Protein 5BS1 (pdb70)

Solvent-accessible surface area: 23287 Å² total

CATH classification: 1.10.1200.210

Secondary structure (DSSP, 8-state):
-GGGSS-TT--HHHHHHHHHHHHHHHHHHHHHHHHHH--HHHHHHHHH--GGG----GGGT--------HHHHHH--HHHHHHHHS-TTT---HHHHHHHHHH-----/--PPP---SSSHHHHHHHHHHHHHHHHHHHHHHHHH--HHHHHHHHH--GGG---TTTTS--------HHHHHH--HHHHHTTT--TTT---HHHHHHHHHH-----/-GGGSS-TT--HHHHHHHHHHHHHHHHHHHHHHHHHH--HHHHHHHH--GGG----GGGT--------HHHHHH--HHHHHHHHS-TTT---HHHHHHHHHH----/--PPP---SSSHHHHHHHHHHHHHHHHHHHHHHHHHT-SSSHHHHHHHHHHHH--GGG---TTTTS--------HHHHHH--HHHHHTTT--TTT---HHHHHHHHHH----

B-factor: mean 19.55, std 10.48, range [6.38, 58.4]

Foldseek 3Di:
DQVPADDDVDDSVVSVVLVVLLVLLVVLLVVLLVVLVCPPLSVVLNVLSCLVVDDGYDSCPVSVVSVVRVVSVVSSVRSVVVVVVDPVVVVVVVVVVVVVVVVVVVVD/DDDDDDDDDDDVVVLVVLVVLLVLLVVLLVVVLVVLCPVLSVVLNVLSCLVVDHDSRSCPVSVVSVVRVVSVVSSVRSVVCVVVDDVVVCCVVVVVVVVVVVVVVVD/DQVVADDDVDDSVVSVVLVVLLVLLVVLLVVLLCVLVCVLSVVLNVLSCLVVDDGHRSCPVSCVSVVRPVSVVSSVRSVVVVVVDDVVVVVVVVVVVVVVVVVVVD/DDDDDDDDDDDVSVLVVLQVLLVLLVVLLVVVLDVQCDDDDPSVVVSVVLNVLSVLVVPDDSRSCVVSCVSVVPPVSVVSSVRSVVCVVVDDVVVCCVVVVVVVVVVVVVVD

Radius of gyration: 26.77 Å; Cα contacts (8 Å, |Δi|>4): 449; chains: 4; bounding box: 50×62×77 Å

Nearest PDB structures (foldseek):
  5bs1-assembly1_B  TM=1.006E+00  e=8.435E-13  Chlamydomonas reinhardtii
  5bs1-assembly2_C  TM=8.833E-01  e=7.788E-11  Chlamydomonas reinhardtii
  5bs1-assembly1_A  TM=9.903E-01  e=1.574E-13  Chlamydomonas reinhardtii
  5bs1-assembly2_C  TM=9.732E-01  e=9.625E-13  Chlamydomonas reinhardtii
  5bs1-assembly2_D  TM=1.005E+00  e=9.045E-14  Chlamydomonas reinhardtii

Sequence (433 aa):
HIPADSFSGASPERRKAAVALRSLFTFVAARRVVLEQLQGTTYNQQAYLDLDFLGTPKGDGGDEWAAVRKNHALALRLEVREAYLDEEFEWGKTEASRETREEANTRRLRAAAHIPADSFSGASPERKAAVALRSLFTFVAARVVLEQLQTTYNQQAYLDLDFLGTPKGDGGDEWAAVRKNHALALRLEVREAYLDEFEWGKTEASRETREANTRLRAAAHIPADSFSGASPERRKAAVALRSLFTFVAARVVLEQLQGTYNQQAYLDLDFLGTPKGDGGDEWAAVRKNHALALRLEVREAYLDEEFEWGKTEASRETRREANTRLRAAHIPADSFSGASPERKAAVALRSLFTFVAARRVVLEQLQGPGGPETTYNQQAYLDLDFLGTPKGDGGDEEWAAVRKNHALALRLEVREAYLDEFEWGKKTEASRETRREANTRLRAA

Structure (mmCIF, N/CA/C/O backbone):
data_5BS1
#
_entry.id   5BS1
#
_cell.length_a   36.133
_cell.length_b   52.989
_cell.length_c   61.561
_cell.angle_alpha   76.490
_cell.angle_beta   81.100
_cell.angle_gamma   70.100
#
_symmetry.space_group_name_H-M   'P 1'
#
loop_
_entity.id
_entity.type
_entity.pdbx_description
1 polymer CrRbcX-IIa
2 non-polymer 'MAGNESIUM ION'
3 water water
#
loop_
_atom_site.group_PDB
_atom_site.id
_atom_site.type_symbol
_atom_site.label_atom_id
_atom_site.label_alt_id
_atom_site.label_comp_id
_atom_site.label_asym_id
_atom_site.label_entity_id
_atom_site.label_seq_id
_atom_site.pdbx_PDB_ins_code
_atom_site.Cartn_x
_atom_site.Cartn_y
_atom_site.Cartn_z
_atom_site.occupancy
_atom_site.B_iso_or_equiv
_atom_site.auth_seq_id
_atom_site.auth_comp_id
_atom_site.auth_asym_id
_atom_site.auth_atom_id
_atom_site.pdbx_PDB_model_num
ATOM 9 N N . HIS A 1 2 ? 35.387 62.685 72.881 1.00 21.00 35 HIS A N 1
ATOM 10 C CA . HIS A 1 2 ? 36.230 63.281 73.887 1.00 19.97 35 HIS A CA 1
ATOM 11 C C . HIS A 1 2 ? 36.777 64.578 73.315 1.00 17.17 35 HIS A C 1
ATOM 12 O O . HIS A 1 2 ? 37.750 64.596 72.554 1.00 15.35 35 HIS A O 1
ATOM 19 N N . ILE A 1 3 ? 36.131 65.688 73.655 1.00 14.86 36 ILE A N 1
ATOM 20 C CA . ILE A 1 3 ? 36.406 66.929 72.972 1.00 13.33 36 ILE A CA 1
ATOM 21 C C . ILE A 1 3 ? 37.850 67.420 73.152 1.00 13.68 36 ILE A C 1
ATOM 22 O O . ILE A 1 3 ? 38.457 67.902 72.188 1.00 13.81 36 ILE A O 1
ATOM 27 N N . PRO A 1 4 ? 38.455 67.274 74.349 1.00 14.42 37 PRO A N 1
ATOM 28 C CA . PRO A 1 4 ? 39.846 67.779 74.434 1.00 15.37 37 PRO A CA 1
ATOM 29 C C . PRO A 1 4 ? 40.854 67.169 73.448 1.00 17.06 37 PRO A C 1
ATOM 30 O O . PRO A 1 4 ? 41.867 67.814 73.208 1.00 18.39 37 PRO A O 1
ATOM 34 N N . ALA A 1 5 ? 40.586 65.968 72.920 1.00 17.60 38 ALA A N 1
ATOM 35 C CA . ALA A 1 5 ? 41.447 65.296 71.954 1.00 18.29 38 ALA A CA 1
ATOM 36 C C . ALA A 1 5 ? 41.131 65.610 70.496 1.00 17.72 38 ALA A C 1
ATOM 37 O O . ALA A 1 5 ? 41.850 65.146 69.605 1.00 19.47 38 ALA A O 1
ATOM 39 N N . ASP A 1 6 ? 40.029 66.308 70.235 1.00 16.36 39 ASP A N 1
ATOM 40 C CA . ASP A 1 6 ? 39.637 66.695 68.882 1.00 16.68 39 ASP A CA 1
ATOM 41 C C . ASP A 1 6 ? 40.369 67.928 68.369 1.00 15.11 39 ASP A C 1
ATOM 42 O O . ASP A 1 6 ? 41.047 68.651 69.125 1.00 16.21 39 ASP A O 1
ATOM 47 N N . SER A 1 7 ? 40.283 68.135 67.053 1.00 13.99 40 SER A N 1
ATOM 48 C CA . SER A 1 7 ? 41.010 69.210 66.376 1.00 13.50 40 SER A CA 1
ATOM 49 C C . SER A 1 7 ? 42.498 69.100 66.698 1.00 13.21 40 SER A C 1
ATOM 50 O O . SER A 1 7 ? 43.071 68.002 66.803 1.00 13.69 40 SER A O 1
ATOM 53 N N . PHE A 1 8 ? 43.146 70.245 66.785 1.00 12.58 41 PHE A N 1
ATOM 54 C CA . PHE A 1 8 ? 44.605 70.268 66.960 1.00 12.93 41 PHE A CA 1
ATOM 55 C C . PHE A 1 8 ? 44.980 70.762 68.335 1.00 12.94 41 PHE A C 1
ATOM 56 O O . PHE A 1 8 ? 44.234 71.503 68.961 1.00 13.19 41 PHE A O 1
ATOM 64 N N . SER A 1 9 ? 46.159 70.314 68.825 1.00 14.51 42 SER A N 1
ATOM 65 C CA . SER A 1 9 ? 46.717 70.875 70.032 1.00 14.58 42 SER A CA 1
ATOM 66 C C . SER A 1 9 ? 47.014 72.360 69.792 1.00 14.40 42 SER A C 1
ATOM 67 O O . SER A 1 9 ? 47.760 72.710 68.874 1.00 14.72 42 SER A O 1
ATOM 70 N N . GLY A 1 10 ? 46.421 73.219 70.609 1.00 13.76 43 GLY A N 1
ATOM 71 C CA . GLY A 1 10 ? 46.452 74.654 70.394 1.00 13.69 43 GLY A CA 1
ATOM 72 C C . GLY A 1 10 ? 45.115 75.280 69.986 1.00 12.54 43 GLY A C 1
ATOM 73 O O . GLY A 1 10 ? 44.958 76.503 69.962 1.00 13.78 43 GLY A O 1
ATOM 74 N N . ALA A 1 11 ? 44.176 74.428 69.612 1.00 10.96 44 ALA A N 1
ATOM 75 C CA . ALA A 1 11 ? 42.809 74.883 69.306 1.00 9.99 44 ALA A CA 1
ATOM 76 C C . ALA A 1 11 ? 42.102 75.318 70.556 1.00 9.38 44 ALA A C 1
ATOM 77 O O . ALA A 1 11 ? 42.320 74.771 71.632 1.00 10.14 44 ALA A O 1
ATOM 79 N N . SER A 1 12 ? 41.158 76.248 70.415 1.00 9.06 45 SER A N 1
ATOM 80 C CA . SER A 1 12 ? 40.324 76.634 71.555 1.00 8.80 45 SER A CA 1
ATOM 81 C C . SER A 1 12 ? 39.376 75.554 71.946 1.00 8.50 45 SER A C 1
ATOM 82 O O . SER A 1 12 ? 39.095 74.675 71.126 1.00 8.14 45 SER A O 1
ATOM 85 N N . PRO A 1 13 ? 38.839 75.611 73.164 1.00 8.65 46 PRO A N 1
ATOM 86 C CA . PRO A 1 13 ? 37.791 74.641 73.513 1.00 8.71 46 PRO A CA 1
ATOM 87 C C . PRO A 1 13 ? 36.597 74.727 72.550 1.00 8.67 46 PRO A C 1
ATOM 88 O O . PRO A 1 13 ? 35.993 73.724 72.201 1.00 7.90 46 PRO A O 1
ATOM 92 N N . GLU A 1 14 ? 36.266 75.938 72.118 1.00 8.43 47 GLU A N 1
ATOM 93 C CA . GLU A 1 14 ? 35.179 76.166 71.174 1.00 8.39 47 GLU A CA 1
ATOM 94 C C . GLU A 1 14 ? 35.437 75.459 69.832 1.00 8.10 47 GLU A C 1
ATOM 95 O O . GLU A 1 14 ? 34.526 74.814 69.265 1.00 8.59 47 GLU A O 1
ATOM 101 N N A ARG A 1 15 ? 36.656 75.563 69.323 0.60 7.77 48 ARG A N 1
ATOM 102 N N B ARG A 1 15 ? 36.659 75.566 69.311 0.40 7.82 48 ARG A N 1
ATOM 103 C CA A ARG A 1 15 ? 36.986 74.894 68.076 0.60 7.85 48 ARG A CA 1
ATOM 104 C CA B ARG A 1 15 ? 36.993 74.885 68.054 0.40 7.78 48 ARG A CA 1
ATOM 105 C C A ARG A 1 15 ? 37.007 73.387 68.233 0.60 7.47 48 ARG A C 1
ATOM 106 C C B ARG A 1 15 ? 37.011 73.384 68.229 0.40 7.53 48 ARG A C 1
ATOM 107 O O A ARG A 1 15 ? 36.523 72.647 67.376 0.60 7.21 48 ARG A O 1
ATOM 108 O O B ARG A 1 15 ? 36.528 72.648 67.379 0.40 7.37 48 ARG A O 1
ATOM 123 N N . LYS A 1 16 ? 37.579 72.911 69.331 1.00 7.51 49 LYS A N 1
ATOM 124 C CA . LYS A 1 16 ? 37.560 71.481 69.614 1.00 7.71 49 LYS A CA 1
ATOM 125 C C . LYS A 1 16 ? 36.126 70.959 69.646 1.00 7.30 49 LYS A C 1
ATOM 126 O O . LYS A 1 16 ? 35.851 69.927 69.046 1.00 7.07 49 LYS A O 1
ATOM 132 N N . ALA A 1 17 ? 35.231 71.677 70.307 1.00 6.63 50 ALA A N 1
ATOM 133 C CA . ALA A 1 17 ? 33.834 71.285 70.382 1.00 6.49 50 ALA A CA 1
ATOM 134 C C . ALA A 1 17 ? 33.204 71.284 68.995 1.00 6.38 50 ALA A C 1
ATOM 135 O O . ALA A 1 17 ? 32.471 70.360 68.666 1.00 6.45 50 ALA A O 1
ATOM 137 N N . ALA A 1 18 ? 33.507 72.290 68.194 1.00 6.57 51 ALA A N 1
ATOM 138 C CA . ALA A 1 18 ? 32.939 72.391 66.823 1.00 7.03 51 ALA A CA 1
ATOM 139 C C . ALA A 1 18 ? 33.361 71.194 65.986 1.00 7.27 51 ALA A C 1
ATOM 140 O O . ALA A 1 18 ? 32.541 70.585 65.316 1.00 7.25 51 ALA A O 1
ATOM 142 N N . VAL A 1 19 ? 34.631 70.841 66.040 1.00 7.73 52 VAL A N 1
ATOM 143 C CA . VAL A 1 19 ? 35.136 69.691 65.246 1.00 7.93 52 VAL A CA 1
ATOM 144 C C . VAL A 1 19 ? 34.555 68.370 65.745 1.00 8.05 52 VAL A C 1
ATOM 145 O O . VAL A 1 19 ? 34.168 67.504 64.971 1.00 7.91 52 VAL A O 1
ATOM 149 N N . ALA A 1 20 ? 34.441 68.237 67.064 1.00 8.16 53 ALA A N 1
ATOM 150 C CA . ALA A 1 20 ? 33.813 67.058 67.656 1.00 8.28 53 ALA A CA 1
ATOM 151 C C . ALA A 1 20 ? 32.356 66.953 67.209 1.00 8.37 53 ALA A C 1
ATOM 152 O O . ALA A 1 20 ? 31.866 65.864 66.886 1.00 8.35 53 ALA A O 1
ATOM 154 N N . LEU A 1 21 ? 31.655 68.075 67.194 1.00 8.74 54 LEU A N 1
ATOM 155 C CA . LEU A 1 21 ? 30.246 68.094 66.733 1.00 8.77 54 LEU A CA 1
ATOM 156 C C . LEU A 1 21 ? 30.169 67.694 65.262 1.00 8.67 54 LEU A C 1
ATOM 157 O O . LEU A 1 21 ? 29.283 66.932 64.870 1.00 8.59 54 LEU A O 1
ATOM 162 N N . ARG A 1 22 ? 31.110 68.168 64.451 1.00 8.18 55 ARG A N 1
ATOM 163 C CA . ARG A 1 22 ? 31.118 67.802 63.040 1.00 8.51 55 ARG A CA 1
ATOM 164 C C . ARG A 1 22 ? 31.218 66.303 62.874 1.00 8.72 55 ARG A C 1
ATOM 165 O O . ARG A 1 22 ? 30.541 65.718 62.017 1.00 8.70 55 ARG A O 1
ATOM 173 N N . SER A 1 23 ? 32.082 65.668 63.658 1.00 8.98 56 SER A N 1
ATOM 174 C CA . SER A 1 23 ? 32.209 64.194 63.613 1.00 10.26 56 SER A CA 1
ATOM 175 C C . SER A 1 23 ? 30.932 63.531 64.078 1.00 9.68 56 SER A C 1
ATOM 176 O O . SER A 1 23 ? 30.447 62.553 63.486 1.00 9.36 56 SER A O 1
ATOM 179 N N . LEU A 1 24 ? 30.348 64.056 65.152 1.00 9.60 57 LEU A N 1
ATOM 180 C CA . LEU A 1 24 ? 29.055 63.544 65.624 1.00 9.31 57 LEU A CA 1
ATOM 181 C C . LEU A 1 24 ? 27.983 63.618 64.529 1.00 9.00 57 LEU A C 1
ATOM 182 O O . LEU A 1 24 ? 27.227 62.669 64.303 1.00 9.63 57 LEU A O 1
ATOM 187 N N . PHE A 1 25 ? 27.907 64.737 63.823 1.00 8.57 58 PHE A N 1
ATOM 188 C CA . PHE A 1 25 ? 26.907 64.945 62.793 1.00 8.18 58 PHE A CA 1
ATOM 189 C C . PHE A 1 25 ? 27.111 63.994 61.628 1.00 8.36 58 PHE A C 1
ATOM 190 O O . PHE A 1 25 ? 26.149 63.505 61.039 1.00 8.04 58 PHE A O 1
ATOM 198 N N . THR A 1 26 ? 28.368 63.713 61.301 1.00 7.88 59 THR A N 1
ATOM 199 C CA . THR A 1 26 ? 28.664 62.755 60.265 1.00 7.95 59 THR A CA 1
ATOM 200 C C . THR A 1 26 ? 28.166 61.381 60.653 1.00 8.33 59 THR A C 1
ATOM 201 O O . THR A 1 26 ? 27.579 60.672 59.836 1.00 8.42 59 THR A O 1
ATOM 205 N N . PHE A 1 27 ? 28.399 60.991 61.909 1.00 9.60 60 PHE A N 1
ATOM 206 C CA . PHE A 1 27 ? 27.939 59.701 62.449 1.00 11.31 60 PHE A CA 1
ATOM 207 C C . PHE A 1 27 ? 26.420 59.626 62.487 1.00 10.50 60 PHE A C 1
ATOM 208 O O . PHE A 1 27 ? 25.825 58.608 62.104 1.00 9.47 60 PHE A O 1
ATOM 216 N N . VAL A 1 28 ? 25.787 60.703 62.932 1.00 9.91 61 VAL A N 1
ATOM 217 C CA . VAL A 1 28 ? 24.324 60.782 62.929 1.00 10.10 61 VAL A CA 1
ATOM 218 C C . VAL A 1 28 ? 23.787 60.573 61.514 1.00 9.68 61 VAL A C 1
ATOM 219 O O . VAL A 1 28 ? 22.831 59.798 61.310 1.00 10.11 61 VAL A O 1
ATOM 223 N N . ALA A 1 29 ? 24.368 61.279 60.556 1.00 10.09 62 ALA A N 1
ATOM 224 C CA . ALA A 1 29 ? 23.967 61.167 59.153 1.00 9.65 62 ALA A CA 1
ATOM 225 C C . ALA A 1 29 ? 24.079 59.719 58.679 1.00 9.45 62 ALA A C 1
ATOM 226 O O . ALA A 1 29 ? 23.203 59.220 57.962 1.00 9.35 62 ALA A O 1
ATOM 228 N N . ALA A 1 30 ? 25.190 59.077 58.983 1.00 9.31 63 ALA A N 1
ATOM 229 C CA . ALA A 1 30 ? 25.411 57.696 58.583 1.00 9.63 63 ALA A CA 1
ATOM 230 C C . ALA A 1 30 ? 24.328 56.781 59.135 1.00 10.52 63 ALA A C 1
ATOM 231 O O . ALA A 1 30 ? 23.830 55.886 58.414 1.00 9.98 63 ALA A O 1
ATOM 233 N N A ARG A 1 31 ? 23.975 56.968 60.411 0.50 10.64 64 ARG A N 1
ATOM 234 N N B ARG A 1 31 ? 23.979 56.967 60.409 0.50 10.78 64 ARG A N 1
ATOM 235 C CA A ARG A 1 31 ? 22.898 56.177 61.004 0.50 11.70 64 ARG A CA 1
ATOM 236 C CA B ARG A 1 31 ? 22.910 56.176 61.004 0.50 11.96 64 ARG A CA 1
ATOM 237 C C A ARG A 1 31 ? 21.581 56.424 60.330 0.50 11.20 64 ARG A C 1
ATOM 238 C C B ARG A 1 31 ? 21.581 56.425 60.338 0.50 11.33 64 ARG A C 1
ATOM 239 O O A ARG A 1 31 ? 20.836 55.477 60.082 0.50 11.38 64 ARG A O 1
ATOM 240 O O B ARG A 1 31 ? 20.836 55.478 60.086 0.50 11.51 64 ARG A O 1
ATOM 255 N N . VAL A 1 32 ? 21.277 57.682 60.028 1.00 11.10 65 VAL A N 1
ATOM 256 C CA . VAL A 1 32 ? 20.047 58.054 59.323 1.00 11.51 65 VAL A CA 1
ATOM 257 C C . VAL A 1 32 ? 19.964 57.376 57.974 1.00 11.22 65 VAL A C 1
ATOM 258 O O . VAL A 1 32 ? 18.948 56.767 57.637 1.00 12.30 65 VAL A O 1
ATOM 262 N N . VAL A 1 33 ? 21.040 57.453 57.212 1.00 10.37 66 VAL A N 1
ATOM 263 C CA . VAL A 1 33 ? 21.069 56.888 55.882 1.00 10.44 66 VAL A CA 1
ATOM 264 C C . VAL A 1 33 ? 20.985 55.369 55.951 1.00 10.66 66 VAL A C 1
ATOM 265 O O . VAL A 1 33 ? 20.309 54.764 55.142 1.00 11.51 66 VAL A O 1
ATOM 269 N N . LEU A 1 34 ? 21.678 54.745 56.892 1.00 10.58 67 LEU A N 1
ATOM 270 C CA . LEU A 1 34 ? 21.606 53.284 56.992 1.00 11.40 67 LEU A CA 1
ATOM 271 C C . LEU A 1 34 ? 20.166 52.835 57.220 1.00 12.08 67 LEU A C 1
ATOM 272 O O . LEU A 1 34 ? 19.716 51.856 56.613 1.00 12.18 67 LEU A O 1
ATOM 277 N N . GLU A 1 35 ? 19.444 53.528 58.087 1.00 12.15 68 GLU A N 1
ATOM 278 C CA . GLU A 1 35 ? 18.064 53.170 58.399 1.00 14.73 68 GLU A CA 1
ATOM 279 C C . GLU A 1 35 ? 17.200 53.322 57.156 1.00 14.57 68 GLU A C 1
ATOM 280 O O . GLU A 1 35 ? 16.329 52.482 56.874 1.00 15.73 68 GLU A O 1
ATOM 286 N N . GLN A 1 36 ? 17.437 54.398 56.419 1.00 13.95 69 GLN A N 1
ATOM 287 C CA . GLN A 1 36 ? 16.689 54.667 55.196 1.00 15.93 69 GLN A CA 1
ATOM 288 C C . GLN A 1 36 ? 16.916 53.603 54.142 1.00 16.10 69 GLN A C 1
ATOM 289 O O . GLN A 1 36 ? 15.994 53.277 53.397 1.00 17.61 69 GLN A O 1
ATOM 295 N N . LEU A 1 37 ? 18.132 53.069 54.074 1.00 15.74 70 LEU A N 1
ATOM 296 C CA . LEU A 1 37 ? 18.481 52.074 53.067 1.00 17.04 70 LEU A CA 1
ATOM 297 C C . LEU A 1 37 ? 17.892 50.709 53.356 1.00 19.96 70 LEU A C 1
ATOM 298 O O . LEU A 1 37 ? 17.843 49.866 52.461 1.00 20.83 70 LEU A O 1
ATOM 303 N N . GLN A 1 38 ? 17.494 50.478 54.594 1.00 24.63 71 GLN A N 1
ATOM 304 C CA . GLN A 1 38 ? 16.821 49.229 54.945 1.00 28.47 71 GLN A CA 1
ATOM 305 C C . GLN A 1 38 ? 15.286 49.355 54.930 1.00 31.23 71 GLN A C 1
ATOM 306 O O . GLN A 1 38 ? 14.579 48.361 54.780 1.00 34.16 71 GLN A O 1
ATOM 312 N N . GLY A 1 39 ? 14.771 50.567 55.121 1.00 32.24 72 GLY A N 1
ATOM 313 C CA . GLY A 1 39 ? 13.322 50.814 55.116 1.00 36.31 72 GLY A CA 1
ATOM 314 C C . GLY A 1 39 ? 12.929 52.217 55.572 1.00 38.30 72 GLY A C 1
ATOM 315 O O . GLY A 1 39 ? 13.424 53.237 55.071 1.00 39.07 72 GLY A O 1
ATOM 316 N N . THR A 1 45 ? 16.336 48.228 44.427 1.00 38.89 78 THR A N 1
ATOM 317 C CA . THR A 1 45 ? 17.238 48.854 43.473 1.00 37.41 78 THR A CA 1
ATOM 318 C C . THR A 1 45 ? 18.672 48.370 43.699 1.00 37.20 78 THR A C 1
ATOM 319 O O . THR A 1 45 ? 19.152 48.377 44.820 1.00 35.85 78 THR A O 1
ATOM 323 N N . THR A 1 46 ? 19.345 47.964 42.625 1.00 35.73 79 THR A N 1
ATOM 324 C CA . THR A 1 46 ? 20.701 47.414 42.709 1.00 36.28 79 THR A CA 1
ATOM 325 C C . THR A 1 46 ? 21.721 48.433 43.272 1.00 34.81 79 THR A C 1
ATOM 326 O O . THR A 1 46 ? 22.589 48.091 44.078 1.00 31.12 79 THR A O 1
ATOM 330 N N . TYR A 1 47 ? 21.606 49.688 42.853 1.00 32.21 80 TYR A N 1
ATOM 331 C CA . TYR A 1 47 ? 22.486 50.760 43.337 1.00 32.62 80 TYR A CA 1
ATOM 332 C C . TYR A 1 47 ? 22.248 51.062 44.824 1.00 30.20 80 TYR A C 1
ATOM 333 O O . TYR A 1 47 ? 23.159 51.414 45.566 1.00 25.70 80 TYR A O 1
ATOM 342 N N . ASN A 1 48 ? 20.997 50.952 45.235 1.00 28.94 81 ASN A N 1
ATOM 343 C CA . ASN A 1 48 ? 20.590 51.185 46.605 1.00 26.54 81 ASN A CA 1
ATOM 344 C C . ASN A 1 48 ? 21.156 50.053 47.466 1.00 22.91 81 ASN A C 1
ATOM 345 O O . ASN A 1 48 ? 21.675 50.302 48.564 1.00 18.55 81 ASN A O 1
ATOM 350 N N . GLN A 1 49 ? 21.112 48.821 46.944 1.00 19.98 82 GLN A N 1
ATOM 351 C CA . GLN A 1 49 ? 21.697 47.687 47.664 1.00 18.98 82 GLN A CA 1
ATOM 352 C C . GLN A 1 49 ? 23.200 47.878 47.814 1.00 15.83 82 GLN A C 1
ATOM 353 O O . GLN A 1 49 ? 23.739 47.600 48.854 1.00 15.17 82 GLN A O 1
ATOM 359 N N . GLN A 1 50 ? 23.864 48.397 46.797 1.00 14.69 83 GLN A N 1
ATOM 360 C CA . GLN A 1 50 ? 25.297 48.605 46.863 1.00 14.74 83 GLN A CA 1
ATOM 361 C C . GLN A 1 50 ? 25.647 49.698 47.886 1.00 13.49 83 GLN A C 1
ATOM 362 O O . GLN A 1 50 ? 26.622 49.556 48.633 1.00 13.22 83 GLN A O 1
ATOM 368 N N . ALA A 1 51 ? 24.806 50.731 47.965 1.00 12.96 84 ALA A N 1
ATOM 369 C CA . ALA A 1 51 ? 25.018 51.794 48.953 1.00 11.41 84 ALA A CA 1
ATOM 370 C C . ALA A 1 51 ? 24.889 51.220 50.363 1.00 11.34 84 ALA A C 1
ATOM 371 O O . ALA A 1 51 ? 25.678 51.549 51.230 1.00 11.53 84 ALA A O 1
ATOM 373 N N . TYR A 1 52 ? 23.898 50.347 50.572 1.00 10.90 85 TYR A N 1
ATOM 374 C CA . TYR A 1 52 ? 23.736 49.658 51.855 1.00 10.87 85 TYR A CA 1
ATOM 375 C C . TYR A 1 52 ? 24.987 48.845 52.164 1.00 11.18 85 TYR A C 1
ATOM 376 O O . TYR A 1 52 ? 25.514 48.901 53.270 1.00 11.20 85 TYR A O 1
ATOM 385 N N . LEU A 1 53 ? 25.453 48.048 51.202 1.00 11.21 86 LEU A N 1
ATOM 386 C CA . LEU A 1 53 ? 26.609 47.185 51.440 1.00 11.44 86 LEU A CA 1
ATOM 387 C C . LEU A 1 53 ? 27.832 48.020 51.808 1.00 11.53 86 LEU A C 1
ATOM 388 O O . LEU A 1 53 ? 28.529 47.701 52.750 1.00 11.91 86 LEU A O 1
ATOM 393 N N . ASP A 1 54 ? 28.023 49.125 51.088 1.00 12.00 87 ASP A N 1
ATOM 394 C CA . ASP A 1 54 ? 29.204 49.972 51.304 1.00 13.17 87 ASP A CA 1
ATOM 395 C C . ASP A 1 54 ? 29.105 50.698 52.648 1.00 12.73 87 ASP A C 1
ATOM 396 O O . ASP A 1 54 ? 30.094 50.813 53.376 1.00 13.28 87 ASP A O 1
ATOM 401 N N . LEU A 1 55 ? 27.915 51.166 52.999 1.00 12.12 88 LEU A N 1
ATOM 402 C CA . LEU A 1 55 ? 27.740 51.886 54.250 1.00 12.71 88 LEU A CA 1
ATOM 403 C C . LEU A 1 55 ? 27.979 50.969 55.427 1.00 14.67 88 LEU A C 1
ATOM 404 O O . LEU A 1 55 ? 28.640 51.373 56.386 1.00 15.64 88 LEU A O 1
ATOM 417 N N . ASP A 1 57 ? 30.060 48.488 55.430 1.00 19.95 90 ASP A N 1
ATOM 418 C CA . ASP A 1 57 ? 31.537 48.387 55.481 1.00 21.57 90 ASP A CA 1
ATOM 419 C C . ASP A 1 57 ? 32.159 49.590 56.174 1.00 23.51 90 ASP A C 1
ATOM 420 O O . ASP A 1 57 ? 32.980 49.430 57.076 1.00 23.85 90 ASP A O 1
ATOM 425 N N . PHE A 1 58 ? 31.758 50.787 55.758 1.00 22.30 91 PHE A N 1
ATOM 426 C CA . PHE A 1 58 ? 32.386 52.001 56.258 1.00 22.69 91 PHE A CA 1
ATOM 427 C C . PHE A 1 58 ? 32.035 52.312 57.690 1.00 22.93 91 PHE A C 1
ATOM 428 O O . PHE A 1 58 ? 32.858 52.889 58.403 1.00 22.85 91 PHE A O 1
ATOM 436 N N . LEU A 1 59 ? 30.860 51.894 58.150 1.00 23.29 92 LEU A N 1
ATOM 437 C CA . LEU A 1 59 ? 30.561 51.990 59.572 1.00 25.41 92 LEU A CA 1
ATOM 438 C C . LEU A 1 59 ? 31.407 51.064 60.439 1.00 27.39 92 LEU A C 1
ATOM 439 O O . LEU A 1 59 ? 31.511 51.264 61.645 1.00 25.40 92 LEU A O 1
ATOM 444 N N . GLY A 1 60 ? 32.050 50.080 59.822 1.00 29.56 93 GLY A N 1
ATOM 445 C CA . GLY A 1 60 ? 33.085 49.298 60.496 1.00 32.28 93 GLY A CA 1
ATOM 446 C C . GLY A 1 60 ? 34.418 50.013 60.686 1.00 35.76 93 GLY A C 1
ATOM 447 O O . GLY A 1 60 ? 35.320 49.448 61.301 1.00 36.06 93 GLY A O 1
ATOM 448 N N . THR A 1 61 ? 34.563 51.232 60.151 1.00 35.77 94 THR A N 1
ATOM 449 C CA . THR A 1 61 ? 35.813 52.015 60.296 1.00 35.61 94 THR A CA 1
ATOM 450 C C . THR A 1 61 ? 35.665 53.385 61.001 1.00 33.34 94 THR A C 1
ATOM 451 O O . THR A 1 61 ? 34.680 54.085 60.843 1.00 31.07 94 THR A O 1
ATOM 455 N N . PRO A 1 62 ? 36.692 53.797 61.767 1.00 31.09 95 PRO A N 1
ATOM 456 C CA . PRO A 1 62 ? 36.621 55.042 62.507 1.00 32.14 95 PRO A CA 1
ATOM 457 C C . PRO A 1 62 ? 36.706 56.276 61.631 1.00 33.87 95 PRO A C 1
ATOM 458 O O . PRO A 1 62 ? 37.395 56.280 60.621 1.00 35.57 95 PRO A O 1
ATOM 470 N N . LYS A 1 64 ? 38.278 59.181 62.696 1.00 45.05 97 LYS A N 1
ATOM 471 C CA . LYS A 1 64 ? 39.090 59.789 63.732 1.00 46.84 97 LYS A CA 1
ATOM 472 C C . LYS A 1 64 ? 38.838 61.288 63.726 1.00 46.17 97 LYS A C 1
ATOM 473 O O . LYS A 1 64 ? 38.069 61.818 64.551 1.00 48.66 97 LYS A O 1
ATOM 475 N N . GLY A 1 65 ? 39.418 61.948 62.734 1.00 44.38 98 GLY A N 1
ATOM 476 C CA . GLY A 1 65 ? 39.597 63.363 62.760 1.00 39.23 98 GLY A CA 1
ATOM 477 C C . GLY A 1 65 ? 38.936 64.120 61.655 1.00 35.46 98 GLY A C 1
ATOM 478 O O . GLY A 1 65 ? 38.192 63.596 60.808 1.00 30.85 98 GLY A O 1
ATOM 479 N N . ASP A 1 66 ? 39.283 65.390 61.678 1.00 31.77 99 ASP A N 1
ATOM 480 C CA . ASP A 1 66 ? 38.800 66.329 60.755 1.00 27.16 99 ASP A CA 1
ATOM 481 C C . ASP A 1 66 ? 37.301 66.240 60.648 1.00 21.06 99 ASP A C 1
ATOM 482 O O . ASP A 1 66 ? 36.818 66.292 59.555 1.00 20.26 99 ASP A O 1
ATOM 484 N N . GLY A 1 67 ? 36.547 66.070 61.748 1.00 17.95 100 GLY A N 1
ATOM 485 C CA . GLY A 1 67 ? 35.116 66.261 61.641 1.00 16.82 100 GLY A CA 1
ATOM 486 C C . GLY A 1 67 ? 34.432 65.235 60.749 1.00 16.01 100 GLY A C 1
ATOM 487 O O . G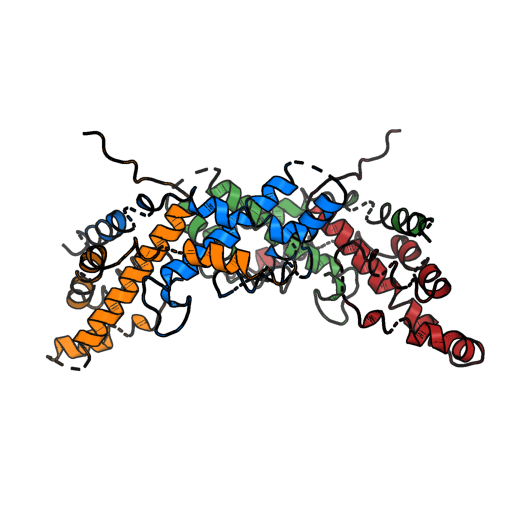LY A 1 67 ? 33.318 65.474 60.308 1.00 18.60 100 GLY A O 1
ATOM 488 N N . GLY A 1 68 ? 35.083 64.086 60.517 1.00 14.35 101 GLY A N 1
ATOM 489 C CA . GLY A 1 68 ? 34.555 63.032 59.639 1.00 14.34 101 GLY A CA 1
ATOM 490 C C . GLY A 1 68 ? 34.938 63.145 58.177 1.00 14.20 101 GLY A C 1
ATOM 491 O O . GLY A 1 68 ? 34.471 62.384 57.347 1.00 13.05 101 GLY A O 1
ATOM 492 N N . ASP A 1 69 ? 35.828 64.070 57.847 1.00 13.14 102 ASP A N 1
ATOM 493 C CA . ASP A 1 69 ? 36.081 64.363 56.412 1.00 13.30 102 ASP A CA 1
ATOM 494 C C . ASP A 1 69 ? 37.032 63.380 55.731 1.00 14.49 102 ASP A C 1
ATOM 495 O O . ASP A 1 69 ? 36.870 63.127 54.549 1.00 15.02 102 ASP A O 1
ATOM 500 N N . GLU A 1 70 ? 37.993 62.843 56.472 1.00 16.92 103 GLU A N 1
ATOM 501 C CA . GLU A 1 70 ? 38.839 61.757 55.953 1.00 18.52 103 GLU A CA 1
ATOM 502 C C . GLU A 1 70 ? 37.982 60.519 55.646 1.00 16.06 103 GLU A C 1
ATOM 503 O O . GLU A 1 70 ? 38.121 59.901 54.578 1.00 14.88 103 GLU A O 1
ATOM 509 N N . TRP A 1 71 ? 37.110 60.195 56.586 1.00 15.11 104 TRP A N 1
ATOM 510 C CA . TRP A 1 71 ? 36.121 59.124 56.402 1.00 14.48 104 TRP A CA 1
ATOM 511 C C . TRP A 1 71 ? 35.251 59.390 55.173 1.00 13.76 104 TRP A C 1
ATOM 512 O O . TRP A 1 71 ? 35.039 58.520 54.343 1.00 13.44 104 TRP A O 1
ATOM 531 N N . ALA A 1 73 ? 35.845 61.260 52.549 1.00 12.40 106 ALA A N 1
ATOM 532 C CA . ALA A 1 73 ? 36.606 61.172 51.314 1.00 13.22 106 ALA A CA 1
ATOM 533 C C . ALA A 1 73 ? 36.788 59.715 50.900 1.00 13.23 106 ALA A C 1
ATOM 534 O O . ALA A 1 73 ? 36.701 59.403 49.729 1.00 14.13 106 ALA A O 1
ATOM 536 N N . ALA A 1 74 ? 36.988 58.863 51.893 1.00 13.50 107 ALA A N 1
ATOM 537 C CA . ALA A 1 74 ? 37.085 57.404 51.657 1.00 13.77 107 ALA A CA 1
ATOM 538 C C . ALA A 1 74 ? 35.781 56.835 51.133 1.00 13.50 107 ALA A C 1
ATOM 539 O O . ALA A 1 74 ? 35.776 56.021 50.203 1.00 13.92 107 ALA A O 1
ATOM 541 N N . VAL A 1 75 ? 34.666 57.236 51.717 1.00 12.72 108 VAL A N 1
ATOM 542 C CA . VAL A 1 75 ? 33.380 56.815 51.207 1.00 12.39 108 VAL A CA 1
ATOM 543 C C . VAL A 1 75 ? 33.200 57.273 49.751 1.00 13.09 108 VAL A C 1
ATOM 544 O O . VAL A 1 75 ? 32.767 56.504 48.901 1.00 13.74 108 VAL A O 1
ATOM 556 N N . ARG A 1 77 ? 35.375 57.885 47.484 1.00 18.06 110 ARG A N 1
ATOM 557 C CA . ARG A 1 77 ? 36.213 57.094 46.558 1.00 20.75 110 ARG A CA 1
ATOM 558 C C . ARG A 1 77 ? 35.565 55.789 46.172 1.00 19.60 110 ARG A C 1
ATOM 559 O O . ARG A 1 77 ? 35.751 55.309 45.060 1.00 21.65 110 ARG A O 1
ATOM 567 N N . LYS A 1 78 ? 34.793 55.212 47.081 1.00 18.05 111 LYS A N 1
ATOM 568 C CA . LYS A 1 78 ? 34.141 53.922 46.838 1.00 18.43 111 LYS A CA 1
ATOM 569 C C . LYS A 1 78 ? 32.772 54.062 46.214 1.00 16.36 111 LYS A C 1
ATOM 570 O O . LYS A 1 78 ? 32.359 53.246 45.393 1.00 17.43 111 LYS A O 1
ATOM 576 N N . ASN A 1 79 ? 32.026 55.075 46.635 1.00 14.35 112 ASN A N 1
ATOM 577 C CA . ASN A 1 79 ? 30.633 55.196 46.283 1.00 12.73 112 ASN A CA 1
ATOM 578 C C . ASN A 1 79 ? 30.236 56.655 46.361 1.00 13.00 112 ASN A C 1
ATOM 579 O O . ASN A 1 79 ? 29.826 57.165 47.402 1.00 11.90 112 ASN A O 1
ATOM 584 N N . HIS A 1 80 ? 30.369 57.332 45.229 1.00 12.11 113 HIS A N 1
ATOM 585 C CA . HIS A 1 80 ? 30.110 58.766 45.161 1.00 11.83 113 HIS A CA 1
ATOM 586 C C . HIS A 1 80 ? 28.670 59.118 45.511 1.00 11.28 113 HIS A C 1
ATOM 587 O O . HIS A 1 80 ? 28.421 60.097 46.222 1.00 10.62 113 HIS A O 1
ATOM 594 N N . ALA A 1 81 ? 27.701 58.348 45.030 1.00 10.15 114 ALA A N 1
ATOM 595 C CA . ALA A 1 81 ? 26.295 58.638 45.296 1.00 10.03 114 ALA A CA 1
ATOM 596 C C . ALA A 1 81 ? 26.012 58.569 46.809 1.00 9.91 114 ALA A C 1
ATOM 597 O O . ALA A 1 81 ? 25.268 59.376 47.353 1.00 10.04 114 ALA A O 1
ATOM 599 N N . LEU A 1 82 ? 26.596 57.565 47.444 1.00 9.47 115 LEU A N 1
ATOM 600 C CA . LEU A 1 82 ? 26.413 57.399 48.907 1.00 9.52 115 LEU A CA 1
ATOM 601 C C . LEU A 1 82 ? 27.031 58.609 49.638 1.00 9.57 115 LEU A C 1
ATOM 602 O O . LEU A 1 82 ? 26.413 59.142 50.561 1.00 9.37 115 LEU A O 1
ATOM 607 N N . ALA A 1 83 ? 28.247 58.999 49.247 1.00 9.97 116 ALA A N 1
ATOM 608 C CA . ALA A 1 83 ? 28.887 60.171 49.853 1.00 9.76 116 ALA A CA 1
ATOM 609 C C . ALA A 1 83 ? 28.052 61.428 49.683 1.00 10.03 116 ALA A C 1
ATOM 610 O O . ALA A 1 83 ? 27.873 62.174 50.658 1.00 10.16 116 ALA A O 1
ATOM 612 N N . LEU A 1 84 ? 27.485 61.655 48.493 1.00 10.34 117 LEU A N 1
ATOM 613 C CA . LEU A 1 84 ? 26.616 62.818 48.299 1.00 11.31 117 LEU A CA 1
ATOM 614 C C . LEU A 1 84 ? 25.446 62.811 49.263 1.00 10.35 117 LEU A C 1
ATOM 615 O O . LEU A 1 84 ? 25.085 63.838 49.825 1.00 11.26 117 LEU A O 1
ATOM 620 N N . ARG A 1 85 ? 24.826 61.644 49.457 1.00 9.36 118 ARG A N 1
ATOM 621 C CA . ARG A 1 85 ? 23.711 61.550 50.361 1.00 9.25 118 ARG A CA 1
ATOM 622 C C . ARG A 1 85 ? 24.110 61.811 51.826 1.00 8.87 118 ARG A C 1
ATOM 623 O O . ARG A 1 85 ? 23.411 62.525 52.533 1.00 8.51 118 ARG A O 1
ATOM 631 N N . LEU A 1 86 ? 25.222 61.237 52.247 1.00 8.65 119 LEU A N 1
ATOM 632 C CA . LEU A 1 86 ? 25.709 61.420 53.623 1.00 8.55 119 LEU A CA 1
ATOM 633 C C . LEU A 1 86 ? 26.039 62.900 53.845 1.00 8.74 119 LEU A C 1
ATOM 634 O O . LEU A 1 86 ? 25.758 63.428 54.910 1.00 8.54 119 LEU A O 1
ATOM 647 N N . GLU A 1 88 ? 24.702 65.511 52.253 1.00 9.73 121 GLU A N 1
ATOM 648 C CA . GLU A 1 88 ? 23.441 66.234 52.287 1.00 10.99 121 GLU A CA 1
ATOM 649 C C . GLU A 1 88 ? 22.834 66.139 53.695 1.00 9.49 121 GLU A C 1
ATOM 650 O O . GLU A 1 88 ? 22.352 67.127 54.248 1.00 8.92 121 GLU A O 1
ATOM 656 N N . VAL A 1 89 ? 22.790 64.920 54.220 1.00 9.31 122 VAL A N 1
ATOM 657 C CA . VAL A 1 89 ? 22.130 64.669 55.501 1.00 8.77 122 VAL A CA 1
ATOM 658 C C . VAL A 1 89 ? 22.885 65.373 56.642 1.00 8.76 122 VAL A C 1
ATOM 659 O O . VAL A 1 89 ? 22.266 65.979 57.522 1.00 8.30 122 VAL A O 1
ATOM 663 N N . ARG A 1 90 ? 24.203 65.289 56.660 1.00 8.74 123 ARG A N 1
ATOM 664 C CA . ARG A 1 90 ? 24.951 65.910 57.755 1.00 8.36 123 ARG A CA 1
ATOM 665 C C . ARG A 1 90 ? 24.858 67.438 57.707 1.00 8.76 123 ARG A C 1
ATOM 666 O O . ARG A 1 90 ? 24.874 68.085 58.748 1.00 9.54 123 ARG A O 1
ATOM 674 N N . GLU A 1 91 ? 24.703 68.006 56.508 1.00 8.10 124 GLU A N 1
ATOM 675 C CA . GLU A 1 91 ? 24.520 69.441 56.350 1.00 8.69 124 GLU A CA 1
ATOM 676 C C . GLU A 1 91 ? 23.095 69.838 56.771 1.00 8.43 124 GLU A C 1
ATOM 677 O O . GLU A 1 91 ? 22.914 70.834 57.509 1.00 9.13 124 GLU A O 1
ATOM 683 N N . ALA A 1 92 ? 22.104 69.060 56.361 1.00 8.66 125 ALA A N 1
ATOM 684 C CA . ALA A 1 92 ? 20.737 69.309 56.776 1.00 8.29 125 ALA A CA 1
ATOM 685 C C . ALA A 1 92 ? 20.600 69.237 58.292 1.00 7.99 125 ALA A C 1
ATOM 686 O O . ALA A 1 92 ? 19.866 70.014 58.893 1.00 7.61 125 ALA A O 1
ATOM 688 N N . TYR A 1 93 ? 21.378 68.362 58.908 1.00 7.87 126 TYR A N 1
ATOM 689 C CA . TYR A 1 93 ? 21.284 68.108 60.348 1.00 7.92 126 TYR A CA 1
ATOM 690 C C . TYR A 1 93 ? 21.698 69.340 61.148 1.00 8.13 126 TYR A C 1
ATOM 691 O O . TYR A 1 93 ? 21.237 69.521 62.264 1.00 8.54 126 TYR A O 1
ATOM 700 N N . LEU A 1 94 ? 22.499 70.210 60.559 1.00 8.56 127 LEU A N 1
ATOM 701 C CA . LEU A 1 94 ? 22.876 71.457 61.217 1.00 9.25 127 LEU A CA 1
ATOM 702 C C . LEU A 1 94 ? 21.682 72.263 61.669 1.00 9.48 127 LEU A C 1
ATOM 703 O O . LEU A 1 94 ? 21.754 72.943 62.700 1.00 10.56 127 LEU A O 1
ATOM 708 N N . ASP A 1 95 ? 20.611 72.229 60.896 1.00 9.26 128 ASP A N 1
ATOM 709 C CA . ASP A 1 95 ? 19.435 73.012 61.214 1.00 9.70 128 ASP A CA 1
ATOM 710 C C . ASP A 1 95 ? 18.395 72.225 62.035 1.00 10.03 128 ASP A C 1
ATOM 711 O O . ASP A 1 95 ? 17.489 72.839 62.572 1.00 11.42 128 ASP A O 1
ATOM 716 N N A GLU A 1 96 ? 18.577 70.917 62.158 0.50 10.05 129 GLU A N 1
ATOM 717 N N B GLU A 1 96 ? 18.569 70.915 62.157 0.50 9.97 129 GLU A N 1
ATOM 718 C CA A GLU A 1 96 ? 17.724 70.048 62.989 0.50 10.23 129 GLU A CA 1
ATOM 719 C CA B GLU A 1 96 ? 17.694 70.060 62.995 0.50 10.16 129 GLU A CA 1
ATOM 720 C C A GLU A 1 96 ? 18.216 70.008 64.426 0.50 9.88 129 GLU A C 1
ATOM 721 C C B GLU A 1 96 ? 18.212 69.954 64.424 0.50 9.86 129 GLU A C 1
ATOM 722 O O A GLU A 1 96 ? 17.428 69.950 65.381 0.50 9.70 129 GLU A O 1
ATOM 723 O O B GLU A 1 96 ? 17.425 69.804 65.375 0.50 9.80 129 GLU A O 1
ATOM 734 N N . PHE A 1 97 ? 19.535 70.042 64.586 1.00 9.42 130 PHE A N 1
ATOM 735 C CA . PHE A 1 97 ? 20.165 69.889 65.904 1.00 8.93 130 PHE A CA 1
ATOM 736 C C . PHE A 1 97 ? 19.721 71.022 66.814 1.00 8.50 130 PHE A C 1
ATOM 737 O O . PHE A 1 97 ? 19.699 72.188 66.430 1.00 8.44 130 PHE A O 1
ATOM 745 N N . GLU A 1 98 ? 19.356 70.657 68.031 1.00 9.20 131 GLU A N 1
ATOM 746 C CA . GLU A 1 98 ? 18.811 71.642 68.986 1.00 10.17 131 GLU A CA 1
ATOM 747 C C . GLU A 1 98 ? 19.962 72.284 69.776 1.00 8.89 131 GLU A C 1
ATOM 748 O O . GLU A 1 98 ? 20.293 71.889 70.882 1.00 7.74 131 GLU A O 1
ATOM 754 N N . TRP A 1 99 ? 20.552 73.296 69.179 1.00 8.73 132 TRP A N 1
ATOM 755 C CA . TRP A 1 99 ? 21.740 73.957 69.700 1.00 8.52 132 TRP A CA 1
ATOM 756 C C . TRP A 1 99 ? 21.512 74.550 71.063 1.00 8.71 132 TRP A C 1
ATOM 757 O O . TRP A 1 99 ? 22.323 74.362 71.963 1.00 8.14 132 TRP A O 1
ATOM 768 N N . GLY A 1 100 ? 20.424 75.309 71.196 1.00 8.98 133 GLY A N 1
ATOM 769 C CA . GLY A 1 100 ? 20.188 75.978 72.461 1.00 9.45 133 GLY A CA 1
ATOM 770 C C . GLY A 1 100 ? 19.967 75.004 73.593 1.00 9.28 133 GLY A C 1
ATOM 771 O O . GLY A 1 100 ? 20.518 75.187 74.676 1.00 9.49 133 GLY A O 1
ATOM 772 N N . LYS A 1 101 ? 19.195 73.958 73.333 1.00 9.87 134 LYS A N 1
ATOM 773 C CA . LYS A 1 101 ? 18.917 72.939 74.327 1.00 10.51 134 LYS A CA 1
ATOM 774 C C . LYS A 1 101 ? 20.198 72.259 74.804 1.00 9.70 134 LYS A C 1
ATOM 775 O O . LYS A 1 101 ? 20.373 71.993 75.988 1.00 10.08 134 LYS A O 1
ATOM 781 N N . THR A 1 102 ? 21.098 71.971 73.870 1.00 9.43 135 THR A N 1
ATOM 782 C CA . THR A 1 102 ? 22.331 71.295 74.192 1.00 9.21 135 THR A CA 1
ATOM 783 C C . THR A 1 102 ? 23.161 72.078 75.215 1.00 9.49 135 THR A C 1
ATOM 784 O O . THR A 1 102 ? 23.630 71.522 76.216 1.00 9.01 135 THR A O 1
ATOM 796 N N . GLU A 1 104 ? 22.100 74.555 77.168 1.00 11.34 137 GLU A N 1
ATOM 797 C CA . GLU A 1 104 ? 21.338 74.684 78.431 1.00 12.14 137 GLU A CA 1
ATOM 798 C C . GLU A 1 104 ? 21.395 73.421 79.292 1.00 11.92 137 GLU A C 1
ATOM 799 O O . GLU A 1 104 ? 21.596 73.518 80.504 1.00 11.15 137 GLU A O 1
ATOM 821 N N . ALA A 1 106 ? 23.865 71.236 79.222 1.00 10.76 139 ALA A N 1
ATOM 822 C CA . ALA A 1 106 ? 25.261 71.171 79.697 1.00 10.92 139 ALA A CA 1
ATOM 823 C C . ALA A 1 106 ? 25.467 72.105 80.891 1.00 11.06 139 ALA A C 1
ATOM 824 O O . ALA A 1 106 ? 26.145 71.771 81.854 1.00 10.65 139 ALA A O 1
ATOM 826 N N . SER A 1 107 ? 24.856 73.275 80.805 1.00 11.31 140 SER A N 1
ATOM 827 C CA . SER A 1 107 ? 25.000 74.336 81.811 1.00 10.86 140 SER A CA 1
ATOM 828 C C . SER A 1 107 ? 24.239 73.949 83.079 1.00 11.53 140 SER A C 1
ATOM 829 O O . SER A 1 107 ? 24.805 73.950 84.175 1.00 11.49 140 SER A O 1
ATOM 832 N N . ARG A 1 108 ? 22.966 73.633 82.921 1.00 11.88 141 ARG A N 1
ATOM 833 C CA . ARG A 1 108 ? 22.137 73.244 84.055 1.00 12.79 141 ARG A CA 1
ATOM 834 C C . ARG A 1 108 ? 22.754 72.039 84.782 1.00 13.21 141 ARG A C 1
ATOM 835 O O . ARG A 1 108 ? 22.850 72.039 86.004 1.00 12.39 141 ARG A O 1
ATOM 843 N N . GLU A 1 109 ? 23.155 71.028 84.030 1.00 13.02 142 GLU A N 1
ATOM 844 C CA . GLU A 1 109 ? 23.676 69.805 84.676 1.00 13.39 142 GLU A CA 1
ATOM 845 C C . GLU A 1 109 ? 25.049 70.024 85.311 1.00 12.13 142 GLU A C 1
ATOM 846 O O . GLU A 1 109 ? 25.429 69.279 86.239 1.00 12.35 142 GLU A O 1
ATOM 852 N N . THR A 1 110 ? 25.816 71.006 84.837 1.00 11.07 143 THR A N 1
ATOM 853 C CA . THR A 1 110 ? 27.052 71.404 85.504 1.00 11.67 143 THR A CA 1
ATOM 854 C C . THR A 1 110 ? 26.740 72.014 86.876 1.00 12.66 143 THR A C 1
ATOM 855 O O . THR A 1 110 ? 27.341 71.640 87.894 1.00 12.95 143 THR A O 1
ATOM 859 N N . ARG A 1 111 ? 25.802 72.945 86.891 1.00 13.01 144 ARG A N 1
ATOM 860 C CA . ARG A 1 111 ? 25.349 73.551 88.161 1.00 15.19 144 ARG A CA 1
ATOM 861 C C . ARG A 1 111 ? 24.816 72.501 89.116 1.00 15.62 144 ARG A C 1
ATOM 862 O O . ARG A 1 111 ? 25.151 72.506 90.322 1.00 16.25 144 ARG A O 1
ATOM 870 N N A GLU A 1 112 ? 24.007 71.587 88.604 0.50 15.48 145 GLU A N 1
ATOM 871 N N B GLU A 1 112 ? 24.004 71.586 88.596 0.50 15.96 145 GLU A N 1
ATOM 872 C CA A GLU A 1 112 ? 23.404 70.558 89.434 0.50 15.82 145 GLU A CA 1
ATOM 873 C CA B GLU A 1 112 ? 23.353 70.509 89.340 0.50 16.63 145 GLU A CA 1
ATOM 874 C C A GLU A 1 112 ? 24.443 69.606 89.992 0.50 15.83 145 GLU A C 1
ATOM 875 C C B GLU A 1 112 ? 24.396 69.553 89.943 0.50 16.35 145 GLU A C 1
ATOM 876 O O A GLU A 1 112 ? 24.364 69.208 91.156 0.50 15.89 145 GLU A O 1
ATOM 877 O O B GLU A 1 112 ? 24.315 69.155 91.115 0.50 16.72 145 GLU A O 1
ATOM 888 N N . ALA A 1 113 ? 25.424 69.246 89.173 1.00 14.57 146 ALA A N 1
ATOM 889 C CA . ALA A 1 113 ? 26.478 68.368 89.672 1.00 14.98 146 ALA A CA 1
ATOM 890 C C . ALA A 1 113 ? 27.262 69.041 90.800 1.00 14.21 146 ALA A C 1
ATOM 891 O O . ALA A 1 113 ? 27.596 68.387 91.805 1.00 14.29 146 ALA A O 1
ATOM 893 N N . ASN A 1 114 ? 27.577 70.326 90.642 1.00 13.80 147 ASN A N 1
ATOM 894 C CA . ASN A 1 114 ? 28.275 71.071 91.674 1.00 14.20 147 ASN A CA 1
ATOM 895 C C . ASN A 1 114 ? 27.422 71.082 92.938 1.00 16.42 147 ASN A C 1
ATOM 896 O O . ASN A 1 114 ? 27.922 70.837 94.029 1.00 16.42 147 ASN A O 1
ATOM 901 N N . THR A 1 115 ? 26.126 71.328 92.789 1.00 16.38 148 THR A N 1
ATOM 902 C CA . THR A 1 115 ? 25.231 71.356 93.969 1.00 18.27 148 THR A CA 1
ATOM 903 C C . THR A 1 115 ? 25.180 70.030 94.669 1.00 19.44 148 THR A C 1
ATOM 904 O O . THR A 1 115 ? 25.209 69.992 95.908 1.00 19.79 148 THR A O 1
ATOM 908 N N A ARG A 1 116 ? 25.101 68.947 93.907 0.30 20.12 149 ARG A N 1
ATOM 909 N N B ARG A 1 116 ? 25.103 68.940 93.911 0.70 20.20 149 ARG A N 1
ATOM 910 C CA A ARG A 1 116 ? 25.080 67.604 94.468 0.30 21.21 149 ARG A CA 1
ATOM 911 C CA B ARG A 1 116 ? 25.089 67.595 94.488 0.70 21.86 149 ARG A CA 1
ATOM 912 C C A ARG A 1 116 ? 26.345 67.351 95.314 0.30 21.67 149 ARG A C 1
ATOM 913 C C B ARG A 1 116 ? 26.348 67.360 95.331 0.70 22.34 149 ARG A C 1
ATOM 914 O O A ARG A 1 116 ? 26.270 66.877 96.452 0.30 21.16 149 ARG A O 1
ATOM 915 O O B ARG A 1 116 ? 26.267 66.896 96.473 0.70 21.08 149 ARG A O 1
ATOM 930 N N . LEU A 1 117 ? 27.500 67.716 94.769 1.00 21.54 150 LEU A N 1
ATOM 931 C CA . LEU A 1 117 ? 28.780 67.532 95.456 1.00 22.39 150 LEU A CA 1
ATOM 932 C C . LEU A 1 117 ? 28.888 68.400 96.699 1.00 22.65 150 LEU A C 1
ATOM 933 O O . LEU A 1 117 ? 29.339 67.940 97.735 1.00 22.56 150 LEU A O 1
ATOM 946 N N . ARG A 1 119 ? 26.359 69.497 98.512 1.00 27.02 152 ARG A N 1
ATOM 947 C CA . ARG A 1 119 ? 25.423 68.964 99.512 1.00 29.48 152 ARG A CA 1
ATOM 948 C C . ARG A 1 119 ? 25.999 67.704 100.166 1.00 29.34 152 ARG A C 1
ATOM 949 O O . ARG A 1 119 ? 25.808 67.486 101.375 1.00 29.39 152 ARG A O 1
ATOM 957 N N . ALA A 1 120 ? 26.740 66.912 99.400 1.00 27.62 153 ALA A N 1
ATOM 958 C CA . ALA A 1 120 ? 27.351 65.694 99.912 1.00 28.39 153 ALA A CA 1
ATOM 959 C C . ALA A 1 120 ? 28.460 65.985 100.926 1.00 29.33 153 ALA A C 1
ATOM 960 O O . ALA A 1 120 ? 28.629 65.233 101.888 1.00 29.74 153 ALA A O 1
ATOM 962 N N . ALA A 1 121 ? 29.215 67.059 100.732 1.00 27.41 154 ALA A N 1
ATOM 963 C CA . ALA A 1 121 ? 30.341 67.375 101.624 1.00 28.66 154 ALA A CA 1
ATOM 964 C C . ALA A 1 121 ? 29.893 68.232 102.782 1.00 29.32 154 ALA A C 1
ATOM 965 O O . ALA A 1 121 ? 30.671 68.497 103.697 1.00 29.97 154 ALA A O 1
ATOM 967 N N . ALA A 1 122 ? 28.624 68.631 102.763 1.00 31.13 155 ALA A N 1
ATOM 968 C CA . ALA A 1 122 ? 28.087 69.535 103.771 1.00 34.38 155 ALA A CA 1
ATOM 969 C C . ALA A 1 122 ? 27.995 68.890 105.169 1.00 34.99 155 ALA A C 1
ATOM 970 O O . ALA A 1 122 ? 27.916 69.610 106.162 1.00 39.71 155 ALA A O 1
ATOM 989 N N . HIS B 1 2 ? 4.979 83.526 81.599 1.00 24.54 35 HIS B N 1
ATOM 990 C CA . HIS B 1 2 ? 6.072 83.153 80.709 1.00 24.78 35 HIS B CA 1
ATOM 991 C C . HIS B 1 2 ? 6.178 81.648 80.680 1.00 21.63 35 HIS B C 1
ATOM 992 O O . HIS B 1 2 ? 6.285 81.025 81.726 1.00 21.92 35 HIS B O 1
ATOM 999 N N . ILE B 1 3 ? 6.199 81.074 79.491 1.00 20.69 36 ILE B N 1
ATOM 1000 C CA . ILE B 1 3 ? 6.363 79.647 79.354 1.00 21.04 36 ILE B CA 1
ATOM 1001 C C . ILE B 1 3 ? 7.785 79.369 78.869 1.00 19.52 36 ILE B C 1
ATOM 1002 O O . ILE B 1 3 ? 8.149 79.724 77.754 1.00 19.78 36 ILE B O 1
ATOM 1007 N N . PRO B 1 4 ? 8.593 78.716 79.690 1.00 17.07 37 PRO B N 1
ATOM 1008 C CA . PRO B 1 4 ? 10.012 78.609 79.433 1.00 17.08 37 PRO B CA 1
ATOM 1009 C C . PRO B 1 4 ? 10.351 77.725 78.242 1.00 16.40 37 PRO B C 1
ATOM 1010 O O . PRO B 1 4 ? 9.660 76.755 77.961 1.00 15.76 37 PRO B O 1
ATOM 1014 N N . ALA B 1 5 ? 11.433 78.056 77.559 1.00 15.79 38 ALA B N 1
ATOM 1015 C CA . ALA B 1 5 ? 11.860 77.240 76.414 1.00 16.43 38 ALA B CA 1
ATOM 1016 C C . ALA B 1 5 ? 12.109 75.800 76.843 1.00 17.36 38 ALA B C 1
ATOM 1017 O O . ALA B 1 5 ? 12.566 75.566 77.954 1.00 17.36 38 ALA B O 1
ATOM 1019 N N . ASP B 1 6 ? 11.778 74.846 75.974 1.00 17.27 39 ASP B N 1
ATOM 1020 C CA . ASP B 1 6 ? 12.067 73.422 76.212 1.00 18.73 39 ASP B CA 1
ATOM 1021 C C . ASP B 1 6 ? 13.569 73.221 76.284 1.00 19.14 39 ASP B C 1
ATOM 1022 O O . ASP B 1 6 ? 14.217 73.562 75.337 1.00 17.80 39 ASP B O 1
ATOM 1027 N N . SER B 1 7 ? 14.116 72.661 77.380 1.00 20.73 40 SER B N 1
ATOM 1028 C CA . SER B 1 7 ? 15.558 72.411 77.456 1.00 22.85 40 SER B CA 1
ATOM 1029 C C . SER B 1 7 ? 15.809 70.978 77.980 1.00 22.93 40 SER B C 1
ATOM 1030 O O . SER B 1 7 ? 16.815 70.731 78.640 1.00 24.79 40 SER B O 1
ATOM 1033 N N . PHE B 1 8 ? 14.894 70.066 77.681 1.00 21.99 41 PHE B N 1
ATOM 1034 C CA . PHE B 1 8 ? 15.022 68.674 78.118 1.00 23.66 41 PHE B CA 1
ATOM 1035 C C . PHE B 1 8 ? 15.106 67.657 76.975 1.00 22.57 41 PHE B C 1
ATOM 1036 O O . PHE B 1 8 ? 14.555 67.863 75.892 1.00 21.35 41 PHE B O 1
ATOM 1044 N N . SER B 1 9 ? 15.856 66.586 77.215 1.00 22.66 42 SER B N 1
ATOM 1045 C CA . SER B 1 9 ? 16.062 65.551 76.240 1.00 22.96 42 SER B CA 1
ATOM 1046 C C . SER B 1 9 ? 16.508 64.277 76.929 1.00 23.35 42 SER B C 1
ATOM 1047 O O . SER B 1 9 ? 17.318 64.303 77.863 1.00 23.61 42 SER B O 1
ATOM 1050 N N . GLY B 1 10 ? 15.987 63.156 76.456 1.00 23.43 43 GLY B N 1
ATOM 1051 C CA . GLY B 1 10 ? 16.518 61.849 76.861 1.00 21.93 43 GLY B CA 1
ATOM 1052 C C . GLY B 1 10 ? 17.668 61.447 75.962 1.00 21.52 43 GLY B C 1
ATOM 1053 O O . GLY B 1 10 ? 18.473 62.289 75.647 1.00 21.18 43 GLY B O 1
ATOM 1054 N N . ALA B 1 11 ? 17.740 60.184 75.533 1.00 19.24 44 ALA B N 1
ATOM 1055 C CA . ALA B 1 11 ? 18.899 59.720 74.771 1.00 17.67 44 ALA B CA 1
ATOM 1056 C C . ALA B 1 11 ? 18.842 60.327 73.379 1.00 16.66 44 ALA B C 1
ATOM 1057 O O . ALA B 1 11 ? 17.942 60.057 72.611 1.00 21.52 44 ALA B O 1
ATOM 1059 N N . SER B 1 12 ? 19.789 61.200 73.075 1.00 14.03 45 SER B N 1
ATOM 1060 C CA . SER B 1 12 ? 19.781 61.943 71.820 1.00 12.79 45 SER B CA 1
ATOM 1061 C C . SER B 1 12 ? 21.193 62.448 71.522 1.00 11.61 45 SER B C 1
ATOM 1062 O O . SER B 1 12 ? 22.024 62.497 72.418 1.00 9.56 45 SER B O 1
ATOM 1065 N N . PRO B 1 13 ? 21.457 62.841 70.270 1.00 10.50 46 PRO B N 1
ATOM 1066 C CA . PRO B 1 13 ? 22.755 63.468 69.999 1.00 10.13 46 PRO B CA 1
ATOM 1067 C C . PRO B 1 13 ? 22.965 64.730 70.838 1.00 9.29 46 PRO B C 1
ATOM 1068 O O . PRO B 1 13 ? 24.079 65.017 71.230 1.00 8.57 46 PRO B O 1
ATOM 1072 N N . GLU B 1 14 ? 21.897 65.490 71.089 1.00 8.79 47 GLU B N 1
ATOM 1073 C CA . GLU B 1 14 ? 21.983 66.648 71.955 1.00 9.15 47 GLU B CA 1
ATOM 1074 C C . GLU B 1 14 ? 22.456 66.294 73.361 1.00 9.42 47 GLU B C 1
ATOM 1075 O O . GLU B 1 14 ? 23.315 66.988 73.913 1.00 9.23 47 GLU B O 1
ATOM 1081 N N . ARG B 1 15 ? 21.918 65.210 73.922 1.00 9.86 48 ARG B N 1
ATOM 1082 C CA . ARG B 1 15 ? 22.375 64.763 75.239 1.00 10.94 48 ARG B CA 1
ATOM 1083 C C . ARG B 1 15 ? 23.838 64.321 75.175 1.00 10.07 48 ARG B C 1
ATOM 1084 O O . ARG B 1 15 ? 24.617 64.616 76.063 1.00 10.01 48 ARG B O 1
ATOM 1092 N N . LYS B 1 16 ? 24.197 63.570 74.129 1.00 9.92 49 LYS B N 1
ATOM 1093 C CA . LYS B 1 16 ? 25.579 63.132 73.975 1.00 10.15 49 LYS B CA 1
ATOM 1094 C C . LYS B 1 16 ? 26.534 64.330 73.955 1.00 9.87 49 LYS B C 1
ATOM 1095 O O . LYS B 1 16 ? 27.569 64.377 74.680 1.00 9.64 49 LYS B O 1
ATOM 1101 N N . ALA B 1 17 ? 26.176 65.327 73.166 1.00 9.36 50 ALA B N 1
ATOM 1102 C CA . ALA B 1 17 ? 26.947 66.533 73.057 1.00 9.16 50 ALA B CA 1
ATOM 1103 C C . ALA B 1 17 ? 27.015 67.296 74.372 1.00 9.34 50 ALA B C 1
ATOM 1104 O O . ALA B 1 17 ? 28.085 67.804 74.749 1.00 9.21 50 ALA B O 1
ATOM 1106 N N . ALA B 1 18 ? 25.888 67.374 75.057 1.00 9.25 51 ALA B N 1
ATOM 1107 C CA . ALA B 1 18 ? 25.818 68.076 76.345 1.00 8.95 51 ALA B CA 1
ATOM 1108 C C . ALA B 1 18 ? 26.748 67.469 77.378 1.00 8.90 51 ALA B C 1
ATOM 1109 O O . ALA B 1 18 ? 27.485 68.172 78.055 1.00 8.95 51 ALA B O 1
ATOM 1111 N N . VAL B 1 19 ? 26.747 66.142 77.473 1.00 8.71 52 VAL B N 1
ATOM 1112 C CA . VAL B 1 19 ? 27.640 65.472 78.422 1.00 8.89 52 VAL B CA 1
ATOM 1113 C C . VAL B 1 19 ? 29.114 65.634 78.028 1.00 8.76 52 VAL B C 1
ATOM 1114 O O . VAL B 1 19 ? 29.973 65.846 78.884 1.00 9.10 52 VAL B O 1
ATOM 1118 N N . ALA B 1 20 ? 29.395 65.583 76.738 1.00 8.68 53 ALA B N 1
ATOM 1119 C CA . ALA B 1 20 ? 30.737 65.846 76.238 1.00 8.29 53 ALA B CA 1
ATOM 1120 C C . ALA B 1 20 ? 31.187 67.264 76.572 1.00 8.79 53 ALA B C 1
ATOM 1121 O O . ALA B 1 20 ? 32.325 67.458 76.992 1.00 9.13 53 ALA B O 1
ATOM 1123 N N . LEU B 1 21 ? 30.280 68.240 76.455 1.00 8.73 54 LEU B N 1
ATOM 1124 C CA . LEU B 1 21 ? 30.594 69.615 76.839 1.00 8.95 54 LEU B CA 1
ATOM 1125 C C . LEU B 1 21 ? 30.922 69.708 78.330 1.00 9.31 54 LEU B C 1
ATOM 1126 O O . LEU B 1 21 ? 31.862 70.384 78.734 1.00 9.17 54 LEU B O 1
ATOM 1131 N N . ARG B 1 22 ? 30.143 69.022 79.132 1.00 9.83 55 ARG B N 1
ATOM 1132 C CA . ARG B 1 22 ? 30.335 69.040 80.593 1.00 10.73 55 ARG B CA 1
ATOM 1133 C C . ARG B 1 22 ? 31.724 68.510 80.956 1.00 10.57 55 ARG B C 1
ATOM 1134 O O . ARG B 1 22 ? 32.437 69.099 81.782 1.00 10.22 55 ARG B O 1
ATOM 1142 N N . SER B 1 23 ? 32.145 67.447 80.275 1.00 10.22 56 SER B N 1
ATOM 1143 C CA . SER B 1 23 ? 33.501 66.929 80.478 1.00 10.76 56 SER B CA 1
ATOM 1144 C C . SER B 1 23 ? 34.556 67.911 79.994 1.00 9.67 56 SER B C 1
ATOM 1145 O O . SER B 1 23 ? 35.556 68.131 80.666 1.00 9.28 56 SER B O 1
ATOM 1148 N N . LEU B 1 24 ? 34.303 68.567 78.854 1.00 8.86 57 LEU B N 1
ATOM 1149 C CA . LEU B 1 24 ? 35.193 69.636 78.369 1.00 8.88 57 LEU B CA 1
ATOM 1150 C C . LEU B 1 24 ? 35.359 70.752 79.404 1.00 8.62 57 LEU B C 1
ATOM 1151 O O . LEU B 1 24 ? 36.476 71.173 79.669 1.00 8.37 57 LEU B O 1
ATOM 1156 N N . PHE B 1 25 ? 34.258 71.186 79.993 1.00 8.92 58 PHE B N 1
ATOM 1157 C CA . PHE B 1 25 ? 34.312 72.292 80.957 1.00 9.12 58 PHE B CA 1
ATOM 1158 C C . PHE B 1 25 ? 35.089 71.881 82.206 1.00 9.15 58 PHE B C 1
ATOM 1159 O O . PHE B 1 25 ? 35.864 72.681 82.748 1.00 9.40 58 PHE B O 1
ATOM 1167 N N . THR B 1 26 ? 34.917 70.631 82.632 1.00 9.31 59 THR B N 1
ATOM 1168 C CA . THR B 1 26 ? 35.687 70.121 83.781 1.00 10.01 59 THR B CA 1
ATOM 1169 C C . THR B 1 26 ? 37.189 70.084 83.473 1.00 10.20 59 THR B C 1
ATOM 1170 O O . THR B 1 26 ? 38.008 70.521 84.281 1.00 10.73 59 THR B O 1
ATOM 1174 N N . PHE B 1 27 ? 37.547 69.642 82.260 1.00 10.39 60 PHE B N 1
ATOM 1175 C CA . PHE B 1 27 ? 38.926 69.635 81.790 1.00 11.52 60 PHE B CA 1
ATOM 1176 C C . PHE B 1 27 ? 39.530 71.029 81.672 1.00 10.72 60 PHE B C 1
ATOM 1177 O O . PHE B 1 27 ? 40.647 71.274 82.112 1.00 10.81 60 PHE B O 1
ATOM 1185 N N . VAL B 1 28 ? 38.768 71.953 81.090 1.00 9.62 61 VAL B N 1
ATOM 1186 C CA . VAL B 1 28 ? 39.200 73.335 80.999 1.00 9.78 61 VAL B CA 1
ATOM 1187 C C . VAL B 1 28 ? 39.477 73.887 82.399 1.00 9.83 61 VAL B C 1
ATOM 1188 O O . VAL B 1 28 ? 40.494 74.543 82.599 1.00 10.16 61 VAL B O 1
ATOM 1192 N N . ALA B 1 29 ? 38.566 73.628 83.331 1.00 10.12 62 ALA B N 1
ATOM 1193 C CA . ALA B 1 29 ? 38.725 74.109 84.717 1.00 10.02 62 ALA B CA 1
ATOM 1194 C C . ALA B 1 29 ? 40.001 73.559 85.333 1.00 10.92 62 ALA B C 1
ATOM 1195 O O . ALA B 1 29 ? 40.770 74.323 85.928 1.00 11.21 62 ALA B O 1
ATOM 1197 N N . ALA B 1 30 ? 40.287 72.279 85.097 1.00 10.62 63 ALA B N 1
ATOM 1198 C CA . ALA B 1 30 ? 41.537 71.678 85.604 1.00 11.24 63 ALA B CA 1
ATOM 1199 C C . ALA B 1 30 ? 42.781 72.346 85.044 1.00 11.72 63 ALA B C 1
ATOM 1200 O O . ALA B 1 30 ? 43.749 72.605 85.766 1.00 12.07 63 ALA B O 1
ATOM 1202 N N . ARG B 1 31 ? 42.765 72.664 83.749 1.00 12.41 64 ARG B N 1
ATOM 1203 C CA . ARG B 1 31 ? 43.862 73.380 83.137 1.00 13.36 64 ARG B CA 1
ATOM 1204 C C . ARG B 1 31 ? 44.040 74.809 83.683 1.00 12.38 64 ARG B C 1
ATOM 1205 O O . ARG B 1 31 ? 45.158 75.241 83.931 1.00 11.86 64 ARG B O 1
ATOM 1213 N N . VAL B 1 32 ? 42.933 75.512 83.881 1.00 12.05 65 VAL B N 1
ATOM 1214 C CA . VAL B 1 32 ? 42.954 76.845 84.458 1.00 12.07 65 VAL B CA 1
ATOM 1215 C C . VAL B 1 32 ? 43.561 76.798 85.871 1.00 12.54 65 VAL B C 1
ATOM 1216 O O . VAL B 1 32 ? 44.436 77.598 86.188 1.00 13.34 65 VAL B O 1
ATOM 1220 N N . VAL B 1 33 ? 43.108 75.851 86.674 1.00 13.08 66 VAL B N 1
ATOM 1221 C CA . VAL B 1 33 ? 43.606 75.752 88.034 1.00 13.90 66 VAL B CA 1
ATOM 1222 C C . VAL B 1 33 ? 45.071 75.305 88.057 1.00 14.50 66 VAL B C 1
ATOM 1223 O O . VAL B 1 33 ? 45.856 75.808 88.862 1.00 13.86 66 VAL B O 1
ATOM 1227 N N . LEU B 1 34 ? 45.461 74.403 87.165 1.00 15.18 67 LEU B N 1
ATOM 1228 C CA . LEU B 1 34 ? 46.864 74.020 87.077 1.00 16.84 67 LEU B CA 1
ATOM 1229 C C . LEU B 1 34 ? 47.790 75.256 86.816 1.00 17.22 67 LEU B C 1
ATOM 1230 O O . LEU B 1 34 ? 48.818 75.430 87.469 1.00 17.59 67 LEU B O 1
ATOM 1235 N N . GLU B 1 35 ? 47.386 76.143 85.907 1.00 17.34 68 GLU B N 1
ATOM 1236 C CA . GLU B 1 35 ? 48.125 77.366 85.604 1.00 18.27 68 GLU B CA 1
ATOM 1237 C C . GLU B 1 35 ? 48.187 78.303 86.810 1.00 18.84 68 GLU B C 1
ATOM 1238 O O . GLU B 1 35 ? 49.224 78.882 87.102 1.00 18.54 68 GLU B O 1
ATOM 1244 N N . GLN B 1 36 ? 47.077 78.421 87.517 1.00 18.80 69 GLN B N 1
ATOM 1245 C CA . GLN B 1 36 ? 47.027 79.179 88.768 1.00 20.86 69 GLN B CA 1
ATOM 1246 C C . GLN B 1 36 ? 48.083 78.672 89.732 1.00 21.28 69 GLN B C 1
ATOM 1247 O O . GLN B 1 36 ? 48.799 79.458 90.377 1.00 20.85 69 GLN B O 1
ATOM 1253 N N . LEU B 1 37 ? 48.186 77.358 89.845 1.00 21.81 70 LEU B N 1
ATOM 1254 C CA . LEU B 1 37 ? 49.115 76.727 90.802 1.00 23.65 70 LEU B CA 1
ATOM 1255 C C . LEU B 1 37 ? 50.576 76.719 90.324 1.00 28.57 70 LEU B C 1
ATOM 1256 O O . LEU B 1 37 ? 51.457 76.575 91.155 1.00 32.02 70 LEU B O 1
ATOM 1261 N N . GLN B 1 38 ? 50.801 76.865 89.012 1.00 30.63 71 GLN B N 1
ATOM 1262 C CA . GLN B 1 38 ? 52.151 76.801 88.364 1.00 35.54 71 GLN B CA 1
ATOM 1263 C C . GLN B 1 38 ? 52.501 78.050 87.585 1.00 36.72 71 GLN B C 1
ATOM 1264 O O . GLN B 1 38 ? 53.556 78.082 86.951 1.00 38.40 71 GLN B O 1
ATOM 1270 N N . THR B 1 45 ? 51.731 78.288 99.351 1.00 37.09 78 THR B N 1
ATOM 1271 C CA . THR B 1 45 ? 51.792 77.622 100.649 1.00 37.27 78 THR B CA 1
ATOM 1272 C C . THR B 1 45 ? 52.076 76.114 100.488 1.00 37.22 78 THR B C 1
ATOM 1273 O O . THR B 1 45 ? 52.092 75.580 99.366 1.00 38.37 78 THR B O 1
ATOM 1277 N N . THR B 1 46 ? 52.330 75.433 101.600 1.00 35.41 79 THR B N 1
ATOM 1278 C CA . THR B 1 46 ? 52.427 73.967 101.606 1.00 34.58 79 THR B CA 1
ATOM 1279 C C . THR B 1 46 ? 51.129 73.310 101.083 1.00 33.47 79 THR B C 1
ATOM 1280 O O . THR B 1 46 ? 51.172 72.296 100.372 1.00 32.04 79 THR B O 1
ATOM 1284 N N . TYR B 1 47 ? 49.982 73.892 101.447 1.00 31.34 80 TYR B N 1
ATOM 1285 C CA . TYR B 1 47 ? 48.671 73.406 101.002 1.00 31.21 80 TYR B CA 1
ATOM 1286 C C . TYR B 1 47 ? 48.530 73.549 99.479 1.00 31.75 80 TYR B C 1
ATOM 1287 O O . TYR B 1 47 ? 47.949 72.698 98.800 1.00 32.19 80 TYR B O 1
ATOM 1296 N N . ASN B 1 48 ? 49.080 74.618 98.928 1.00 32.75 81 ASN B N 1
ATOM 1297 C CA . ASN B 1 48 ? 49.018 74.830 97.486 1.00 33.91 81 ASN B CA 1
ATOM 1298 C C . ASN B 1 48 ? 49.922 73.857 96.747 1.00 32.94 81 ASN B C 1
ATOM 1299 O O . ASN B 1 48 ? 49.565 73.376 95.684 1.00 32.86 81 ASN B O 1
ATOM 1304 N N . GLN B 1 49 ? 51.096 73.557 97.302 1.00 31.23 82 GLN B N 1
ATOM 1305 C CA . GLN B 1 49 ? 51.958 72.565 96.703 1.00 29.60 82 GLN B CA 1
ATOM 1306 C C . GLN B 1 49 ? 51.265 71.214 96.665 1.00 26.97 82 GLN B C 1
ATOM 1307 O O . GLN B 1 49 ? 51.346 70.505 95.665 1.00 27.62 82 GLN B O 1
ATOM 1313 N N . GLN B 1 50 ? 50.573 70.868 97.740 1.00 23.89 83 GLN B N 1
ATOM 1314 C CA . GLN B 1 50 ? 49.861 69.606 97.770 1.00 24.33 83 GLN B CA 1
ATOM 1315 C C . GLN B 1 50 ? 48.724 69.611 96.738 1.00 22.75 83 GLN B C 1
ATOM 1316 O O . GLN B 1 50 ? 48.457 68.602 96.091 1.00 21.36 83 GLN B O 1
ATOM 1322 N N . ALA B 1 51 ? 48.045 70.746 96.580 1.00 21.70 84 ALA B N 1
ATOM 1323 C CA . ALA B 1 51 ? 46.972 70.851 95.583 1.00 20.97 84 ALA B CA 1
ATOM 1324 C C . ALA B 1 51 ? 47.524 70.602 94.188 1.00 19.87 84 ALA B C 1
ATOM 1325 O O . ALA B 1 51 ? 46.889 69.936 93.374 1.00 19.01 84 ALA B O 1
ATOM 1327 N N . TYR B 1 52 ? 48.683 71.172 93.905 1.00 20.45 85 TYR B N 1
ATOM 1328 C CA . TYR B 1 52 ? 49.345 70.971 92.620 1.00 21.22 85 TYR B CA 1
ATOM 1329 C C . TYR B 1 52 ? 49.662 69.493 92.401 1.00 20.13 85 TYR B C 1
ATOM 1330 O O . TYR B 1 52 ? 49.360 68.951 91.351 1.00 18.85 85 TYR B O 1
ATOM 1339 N N . LEU B 1 53 ? 50.235 68.852 93.413 1.00 20.63 86 LEU B N 1
ATOM 1340 C CA . LEU B 1 53 ? 50.582 67.447 93.293 1.00 21.70 86 LEU B CA 1
ATOM 1341 C C . LEU B 1 53 ? 49.337 66.619 93.061 1.00 20.58 86 LEU B C 1
ATOM 1342 O O . LEU B 1 53 ? 49.339 65.755 92.189 1.00 22.59 86 LEU B O 1
ATOM 1347 N N . ASP B 1 54 ? 48.272 66.920 93.804 1.00 18.85 87 ASP B N 1
ATOM 1348 C CA . ASP B 1 54 ? 47.041 66.162 93.709 1.00 18.58 87 ASP B CA 1
ATOM 1349 C C . ASP B 1 54 ? 46.434 66.336 92.321 1.00 17.21 87 ASP B C 1
ATOM 1350 O O . ASP B 1 54 ? 45.990 65.375 91.713 1.00 18.12 87 ASP B O 1
ATOM 1355 N N . LEU B 1 55 ? 46.388 67.571 91.846 1.00 16.27 88 LEU B N 1
ATOM 1356 C CA . LEU B 1 55 ? 45.777 67.848 90.555 1.00 16.81 88 LEU B CA 1
ATOM 1357 C C . LEU B 1 55 ? 46.542 67.123 89.455 1.00 18.25 88 LEU B C 1
ATOM 1358 O O . LEU B 1 55 ? 45.956 66.556 88.568 1.00 18.28 88 LEU B O 1
ATOM 1371 N N . ASP B 1 57 ? 48.270 64.359 89.754 1.00 22.53 90 ASP B N 1
ATOM 1372 C CA . ASP B 1 57 ? 47.918 62.942 89.900 1.00 24.50 90 ASP B CA 1
ATOM 1373 C C . ASP B 1 57 ? 46.568 62.650 89.240 1.00 23.88 90 ASP B C 1
ATOM 1374 O O . ASP B 1 57 ? 46.443 61.743 88.413 1.00 23.88 90 ASP B O 1
ATOM 1379 N N . PHE B 1 58 ? 45.558 63.470 89.544 1.00 24.43 91 PHE B N 1
ATOM 1380 C CA . PHE B 1 58 ? 44.216 63.238 89.011 1.00 26.13 91 PHE B CA 1
ATOM 1381 C C . PHE B 1 58 ? 44.093 63.491 87.521 1.00 26.16 91 PHE B C 1
ATOM 1382 O O . PHE B 1 58 ? 43.267 62.874 86.861 1.00 28.03 91 PHE B O 1
ATOM 1390 N N . LEU B 1 59 ? 44.891 64.405 86.984 1.00 28.48 92 LEU B N 1
ATOM 1391 C CA . LEU B 1 59 ? 44.932 64.616 85.541 1.00 30.06 92 LEU B CA 1
ATOM 1392 C C . LEU B 1 59 ? 45.546 63.439 84.805 1.00 32.99 92 LEU B C 1
ATOM 1393 O O . LEU B 1 59 ? 45.343 63.299 83.606 1.00 32.24 92 LEU B O 1
ATOM 1398 N N . GLY B 1 60 ? 46.281 62.591 85.519 1.00 37.59 93 GLY B N 1
ATOM 1399 C CA . GLY B 1 60 ? 46.863 61.410 84.913 1.00 42.05 93 GLY B CA 1
ATOM 1400 C C . GLY B 1 60 ? 45.830 60.362 84.554 1.00 43.46 93 GLY B C 1
ATOM 1401 O O . GLY B 1 60 ? 46.164 59.411 83.854 1.00 47.32 93 GLY B O 1
ATOM 1402 N N . THR B 1 61 ? 44.591 60.522 85.037 1.00 45.70 94 THR B N 1
ATOM 1403 C CA . THR B 1 61 ? 43.501 59.593 84.718 1.00 47.27 94 THR B CA 1
ATOM 1404 C C . THR B 1 61 ? 42.305 60.217 83.996 1.00 48.47 94 THR B C 1
ATOM 1405 O O . THR B 1 61 ? 41.827 61.305 84.355 1.00 45.65 94 THR B O 1
ATOM 1409 N N . PRO B 1 62 ? 41.783 59.499 82.992 1.00 50.31 95 PRO B N 1
ATOM 1410 C CA . PRO B 1 62 ? 40.719 60.063 82.169 1.00 50.27 95 PRO B CA 1
ATOM 1411 C C . PRO B 1 62 ? 39.413 60.264 82.912 1.00 48.20 95 PRO B C 1
ATOM 1412 O O . PRO B 1 62 ? 39.033 59.469 83.766 1.00 48.67 95 PRO B O 1
ATOM 1424 N N . LYS B 1 64 ? 35.798 59.527 83.048 1.00 46.64 97 LYS B N 1
ATOM 1425 C CA . LYS B 1 64 ? 34.739 58.671 82.483 1.00 44.74 97 LYS B CA 1
ATOM 1426 C C . LYS B 1 64 ? 33.761 59.590 81.752 1.00 44.72 97 LYS B C 1
ATOM 1427 O O . LYS B 1 64 ? 33.691 60.777 82.065 1.00 47.75 97 LYS B O 1
ATOM 1429 N N . GLY B 1 65 ? 32.990 59.068 80.801 1.00 43.16 98 GLY B N 1
ATOM 1430 C CA . GLY B 1 65 ? 32.144 59.935 79.967 1.00 40.05 98 GLY B CA 1
ATOM 1431 C C . GLY B 1 65 ? 30.833 60.274 80.649 1.00 37.73 98 GLY B C 1
ATOM 1432 O O . GLY B 1 65 ? 29.748 59.964 80.149 1.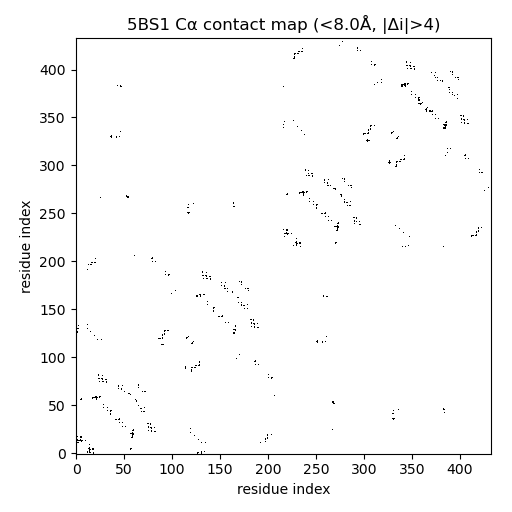00 37.63 98 GLY B O 1
ATOM 1433 N N . ASP B 1 66 ? 30.964 60.933 81.800 1.00 34.07 99 ASP B N 1
ATOM 1434 C CA . ASP B 1 66 ? 29.841 61.274 82.676 1.00 32.14 99 ASP B CA 1
ATOM 1435 C C . ASP B 1 66 ? 29.839 62.763 83.013 1.00 28.93 99 ASP B C 1
ATOM 1436 O O . ASP B 1 66 ? 29.284 63.191 84.023 1.00 29.64 99 ASP B O 1
ATOM 1441 N N . GLY B 1 67 ? 30.502 63.548 82.171 1.00 27.24 100 GLY B N 1
ATOM 1442 C CA . GLY B 1 67 ? 30.619 64.981 82.383 1.00 24.15 100 GLY B CA 1
ATOM 1443 C C . GLY B 1 67 ? 31.679 65.411 83.383 1.00 22.43 100 GLY B C 1
ATOM 1444 O O . GLY B 1 67 ? 31.749 66.574 83.715 1.00 21.88 100 GLY B O 1
ATOM 1445 N N . GLY B 1 68 ? 32.485 64.458 83.877 1.00 21.57 101 GLY B N 1
ATOM 1446 C CA . GLY B 1 68 ? 33.544 64.751 84.845 1.00 21.20 101 GLY B CA 1
ATOM 1447 C C . GLY B 1 68 ? 33.183 64.560 86.320 1.00 21.24 101 GLY B C 1
ATOM 1448 O O . GLY B 1 68 ? 33.960 64.907 87.189 1.00 18.15 101 GLY B O 1
ATOM 1449 N N . ASP B 1 69 ? 31.991 64.044 86.610 1.00 21.56 102 ASP B N 1
ATOM 1450 C CA . ASP B 1 69 ? 31.509 64.087 88.012 1.00 21.74 102 ASP B CA 1
ATOM 1451 C C . ASP B 1 69 ? 32.071 62.994 88.921 1.00 20.31 102 ASP B C 1
ATOM 1452 O O . ASP B 1 69 ? 32.293 63.262 90.101 1.00 19.36 102 ASP B O 1
ATOM 1457 N N . GLU B 1 70 ? 32.313 61.806 88.367 1.00 20.19 103 GLU B N 1
ATOM 1458 C CA . GLU B 1 70 ? 32.993 60.744 89.111 1.00 20.81 103 GLU B CA 1
ATOM 1459 C C . GLU B 1 70 ? 34.399 61.220 89.456 1.00 18.43 103 GLU B C 1
ATOM 1460 O O . GLU B 1 70 ? 34.870 61.052 90.582 1.00 17.45 103 GLU B O 1
ATOM 1466 N N . TRP B 1 71 ? 35.066 61.803 88.466 1.00 17.27 104 TRP B N 1
ATOM 1467 C CA . TRP B 1 71 ? 36.379 62.385 88.631 1.00 17.03 104 TRP B CA 1
ATOM 1468 C C . TRP B 1 71 ? 36.361 63.460 89.726 1.00 15.88 104 TRP B C 1
ATOM 1469 O O . TRP B 1 71 ? 37.206 63.476 90.612 1.00 16.45 104 TRP B O 1
ATOM 1488 N N . ALA B 1 73 ? 34.265 63.921 92.162 1.00 15.66 106 ALA B N 1
ATOM 1489 C CA . ALA B 1 73 ? 33.988 63.334 93.488 1.00 15.93 106 ALA B CA 1
ATOM 1490 C C . ALA B 1 73 ? 35.259 62.750 94.067 1.00 16.11 106 ALA B C 1
ATOM 1491 O O . ALA B 1 73 ? 35.529 62.864 95.269 1.00 15.91 106 ALA B O 1
ATOM 1493 N N . ALA B 1 74 ? 36.041 62.124 93.205 1.00 16.22 107 ALA B N 1
ATOM 1494 C CA . ALA B 1 74 ? 37.339 61.567 93.606 1.00 16.57 107 ALA B CA 1
ATOM 1495 C C . ALA B 1 74 ? 38.332 62.645 94.038 1.00 15.39 107 ALA B C 1
ATOM 1496 O O . ALA B 1 74 ? 39.048 62.480 95.022 1.00 14.95 107 ALA B O 1
ATOM 1498 N N . VAL B 1 75 ? 38.395 63.734 93.284 1.00 14.38 108 VAL B N 1
ATOM 1499 C CA . VAL B 1 75 ? 39.215 64.863 93.692 1.00 15.62 108 VAL B CA 1
ATOM 1500 C C . VAL B 1 75 ? 38.770 65.390 95.065 1.00 15.37 108 VAL B C 1
ATOM 1501 O O . VAL B 1 75 ? 39.606 65.616 95.948 1.00 15.92 108 VAL B O 1
ATOM 1513 N N . ARG B 1 77 ? 37.306 63.864 97.468 1.00 18.42 110 ARG B N 1
ATOM 1514 C CA . ARG B 1 77 ? 37.695 62.955 98.563 1.00 19.50 110 ARG B CA 1
ATOM 1515 C C . ARG B 1 77 ? 39.143 63.162 99.006 1.00 20.73 110 ARG B C 1
ATOM 1516 O O . ARG B 1 77 ? 39.468 62.967 100.188 1.00 22.86 110 ARG B O 1
ATOM 1524 N N . LYS B 1 78 ? 40.011 63.527 98.067 1.00 19.83 111 LYS B N 1
ATOM 1525 C CA . LYS B 1 78 ? 41.432 63.689 98.356 1.00 19.74 111 LYS B CA 1
ATOM 1526 C C . LYS B 1 78 ? 41.763 65.083 98.829 1.00 19.02 111 LYS B C 1
ATOM 1527 O O . LYS B 1 78 ? 42.611 65.279 99.685 1.00 20.25 111 LYS B O 1
ATOM 1533 N N . ASN B 1 79 ? 41.084 66.079 98.245 1.00 16.96 112 ASN B N 1
ATOM 1534 C CA . ASN B 1 79 ? 41.448 67.454 98.464 1.00 15.35 112 ASN B CA 1
ATOM 1535 C C . ASN B 1 79 ? 40.228 68.337 98.228 1.00 15.64 112 ASN B C 1
ATOM 1536 O O . ASN B 1 79 ? 39.948 68.761 97.094 1.00 15.18 112 ASN B O 1
ATOM 1541 N N . HIS B 1 80 ? 39.486 68.575 99.301 1.00 14.84 113 HIS B N 1
ATOM 1542 C CA . HIS B 1 80 ? 38.217 69.306 99.225 1.00 14.07 113 HIS B CA 1
ATOM 1543 C C . HIS B 1 80 ? 38.412 70.726 98.708 1.00 14.34 113 HIS B C 1
ATOM 1544 O O . HIS B 1 80 ? 37.617 71.191 97.884 1.00 15.26 113 HIS B O 1
ATOM 1551 N N . ALA B 1 81 ? 39.444 71.418 99.172 1.00 13.98 114 ALA B N 1
ATOM 1552 C CA . ALA B 1 81 ? 39.710 72.789 98.744 1.00 14.30 114 ALA B CA 1
ATOM 1553 C C . ALA B 1 81 ? 39.963 72.852 97.238 1.00 14.27 114 ALA B C 1
ATOM 1554 O O . ALA B 1 81 ? 39.484 73.755 96.550 1.00 15.43 114 ALA B O 1
ATOM 1556 N N . LEU B 1 82 ? 40.731 71.898 96.739 1.00 14.13 115 LEU B N 1
ATOM 1557 C CA . LEU B 1 82 ? 40.993 71.845 95.292 1.00 13.56 115 LEU B CA 1
ATOM 1558 C C . LEU B 1 82 ? 39.685 71.601 94.519 1.00 13.62 115 LEU B C 1
ATOM 1559 O O . LEU B 1 82 ? 39.438 72.254 93.495 1.00 13.83 115 LEU B O 1
ATOM 1564 N N . ALA B 1 83 ? 38.873 70.660 94.968 1.00 13.37 116 ALA B N 1
ATOM 1565 C CA . ALA B 1 83 ? 37.587 70.371 94.298 1.00 13.05 116 ALA B CA 1
ATOM 1566 C C . ALA B 1 83 ? 36.697 71.612 94.283 1.00 14.36 116 ALA B C 1
ATOM 1567 O O . ALA B 1 83 ? 36.080 71.900 93.251 1.00 14.89 116 ALA B O 1
ATOM 1569 N N . LEU B 1 84 ? 36.635 72.338 95.401 1.00 14.55 117 LEU B N 1
ATOM 1570 C CA . LEU B 1 84 ? 35.807 73.551 95.431 1.00 15.12 117 LEU B CA 1
ATOM 1571 C C . LEU B 1 84 ? 36.239 74.540 94.367 1.00 14.49 117 LEU B C 1
ATOM 1572 O O . LEU B 1 84 ? 35.396 75.145 93.696 1.00 14.03 117 LEU B O 1
ATOM 1577 N N . ARG B 1 85 ? 37.542 74.691 94.199 1.00 12.84 118 ARG B N 1
ATOM 1578 C CA . ARG B 1 85 ? 38.064 75.604 93.241 1.00 13.02 118 ARG B CA 1
ATOM 1579 C C . ARG B 1 85 ? 37.760 75.125 91.811 1.00 12.90 118 ARG B C 1
ATOM 1580 O O . ARG B 1 85 ? 37.336 75.924 90.982 1.00 12.44 118 ARG B O 1
ATOM 1588 N N . LEU B 1 86 ? 37.946 73.837 91.548 1.00 11.75 119 LEU B N 1
ATOM 1589 C CA . LEU B 1 86 ? 37.630 73.293 90.212 1.00 11.67 119 LEU B CA 1
ATOM 1590 C C . LEU B 1 86 ? 36.140 73.471 89.898 1.00 12.46 119 LEU B C 1
ATOM 1591 O O . LEU B 1 86 ? 35.783 73.761 88.762 1.00 12.75 119 LEU B O 1
ATOM 1604 N N . GLU B 1 88 ? 34.096 75.756 91.090 1.00 13.08 121 GLU B N 1
ATOM 1605 C CA . GLU B 1 88 ? 33.850 77.176 90.880 1.00 13.87 121 GLU B CA 1
ATOM 1606 C C . GLU B 1 88 ? 34.203 77.571 89.439 1.00 13.50 121 GLU B C 1
ATOM 1607 O O . GLU B 1 88 ? 33.444 78.286 88.763 1.00 13.77 121 GLU B O 1
ATOM 1613 N N . VAL B 1 89 ? 35.356 77.108 88.993 1.00 12.70 122 VAL B N 1
ATOM 1614 C CA . VAL B 1 89 ? 35.888 77.499 87.705 1.00 11.86 122 VAL B CA 1
ATOM 1615 C C . VAL B 1 89 ? 35.067 76.878 86.587 1.00 12.08 122 VAL B C 1
ATOM 1616 O O . VAL B 1 89 ? 34.746 77.566 85.618 1.00 11.26 122 VAL B O 1
ATOM 1620 N N . ARG B 1 90 ? 34.700 75.602 86.708 1.00 11.11 123 ARG B N 1
ATOM 1621 C CA . ARG B 1 90 ? 33.904 75.008 85.622 1.00 11.27 123 ARG B CA 1
ATOM 1622 C C . ARG B 1 90 ? 32.508 75.644 85.506 1.00 12.10 123 ARG B C 1
ATOM 1623 O O . ARG B 1 90 ? 31.981 75.756 84.421 1.00 13.52 123 ARG B O 1
ATOM 1631 N N . GLU B 1 91 ? 31.934 76.101 86.619 1.00 12.04 124 GLU B N 1
ATOM 1632 C CA . GLU B 1 91 ? 30.676 76.818 86.594 1.00 12.32 124 GLU B CA 1
ATOM 1633 C C . GLU B 1 91 ? 30.836 78.238 86.031 1.00 12.16 124 GLU B C 1
ATOM 1634 O O . GLU B 1 91 ? 30.031 78.670 85.182 1.00 11.44 124 GLU B O 1
ATOM 1640 N N . ALA B 1 92 ? 31.886 78.933 86.435 1.00 10.57 125 ALA B N 1
ATOM 1641 C CA . ALA B 1 92 ? 32.188 80.249 85.881 1.00 11.10 125 ALA B CA 1
ATOM 1642 C C . ALA B 1 92 ? 32.391 80.158 84.368 1.00 11.02 125 ALA B C 1
ATOM 1643 O O . ALA B 1 92 ? 32.029 81.068 83.600 1.00 12.12 125 ALA B O 1
ATOM 1645 N N . TYR B 1 93 ? 32.936 79.042 83.920 1.00 10.42 126 TYR B N 1
ATOM 1646 C CA . TYR B 1 93 ? 33.287 78.906 82.507 1.00 10.56 126 TYR B CA 1
ATOM 1647 C C . TYR B 1 93 ? 32.040 78.856 81.635 1.00 10.82 126 TYR B C 1
ATOM 1648 O O . TYR B 1 93 ? 32.102 79.169 80.449 1.00 11.46 126 TYR B O 1
ATOM 1657 N N . LEU B 1 94 ? 30.913 78.461 82.203 1.00 11.14 127 LEU B N 1
ATOM 1658 C CA . LEU B 1 94 ? 29.655 78.427 81.450 1.00 11.34 127 LEU B CA 1
ATOM 1659 C C . LEU B 1 94 ? 29.340 79.789 80.829 1.00 12.53 127 LEU B C 1
ATOM 1660 O O . LEU B 1 94 ? 28.696 79.853 79.783 1.00 14.89 127 LEU B O 1
ATOM 1665 N N . ASP B 1 95 ? 29.770 80.858 81.481 1.00 13.48 128 ASP B N 1
ATOM 1666 C CA . ASP B 1 95 ? 29.507 82.216 81.011 1.00 15.66 128 ASP B CA 1
ATOM 1667 C C . ASP B 1 95 ? 30.570 82.743 80.066 1.00 16.35 128 ASP B C 1
ATOM 1668 O O . ASP B 1 95 ? 30.387 83.805 79.470 1.00 18.94 128 ASP B O 1
ATOM 1673 N N . GLU B 1 96 ? 31.694 82.040 79.968 1.00 15.06 129 GLU B N 1
ATOM 1674 C CA . GLU B 1 96 ? 32.820 82.419 79.129 1.00 15.81 129 GLU B CA 1
ATOM 1675 C C . GLU B 1 96 ? 32.879 81.652 77.806 1.00 14.03 129 GLU B C 1
ATOM 1676 O O . GLU B 1 96 ? 33.370 82.184 76.794 1.00 15.28 129 GLU B O 1
ATOM 1682 N N . PHE B 1 97 ? 32.427 80.408 77.833 1.00 11.68 130 PHE B N 1
ATOM 1683 C CA . PHE B 1 97 ? 32.469 79.499 76.641 1.00 10.68 130 PHE B CA 1
ATOM 1684 C C . PHE B 1 97 ? 31.593 80.035 75.514 1.00 10.39 130 PHE B C 1
ATOM 1685 O O . PHE B 1 97 ? 30.391 80.236 75.708 1.00 10.09 130 PHE B O 1
ATOM 1693 N N . GLU B 1 98 ? 32.181 80.252 74.347 1.00 10.72 131 GLU B N 1
ATOM 1694 C CA . GLU B 1 98 ? 31.451 80.892 73.255 1.00 11.18 131 GLU B CA 1
ATOM 1695 C C . GLU B 1 98 ? 30.757 79.830 72.383 1.00 10.06 131 GLU B C 1
ATOM 1696 O O . GLU B 1 98 ? 31.198 79.480 71.293 1.00 9.43 131 GLU B O 1
ATOM 1702 N N . TRP B 1 99 ? 29.650 79.323 72.888 1.00 9.11 132 TRP B N 1
ATOM 1703 C CA . TRP B 1 99 ? 28.891 78.284 72.215 1.00 9.23 132 TRP B CA 1
ATOM 1704 C C . TRP B 1 99 ? 28.386 78.758 70.861 1.00 8.95 132 TRP B C 1
ATOM 1705 O O . TRP B 1 99 ? 28.297 77.940 69.941 1.00 9.42 132 TRP B O 1
ATOM 1716 N N . GLY B 1 100 ? 28.056 80.031 70.730 1.00 9.24 133 GLY B N 1
ATOM 1717 C CA . GLY B 1 100 ? 27.641 80.544 69.423 1.00 9.19 133 GLY B CA 1
ATOM 1718 C C . GLY B 1 100 ? 28.720 80.390 68.385 1.00 9.47 133 GLY B C 1
ATOM 1719 O O . GLY B 1 100 ? 28.457 80.042 67.246 1.00 8.57 133 GLY B O 1
ATOM 1720 N N . LYS B 1 101 ? 29.952 80.651 68.784 1.00 10.08 134 LYS B N 1
ATOM 1721 C CA . LYS B 1 101 ? 31.085 80.456 67.887 1.00 11.02 134 LYS B CA 1
ATOM 1722 C C . LYS B 1 101 ? 31.284 78.986 67.506 1.00 9.72 134 LYS B C 1
ATOM 1723 O O . LYS B 1 101 ? 31.628 78.684 66.365 1.00 8.81 134 LYS B O 1
ATOM 1729 N N . THR B 1 102 ? 31.113 78.081 68.453 1.00 8.97 135 THR B N 1
ATOM 1730 C CA . THR B 1 102 ? 31.147 76.666 68.184 1.00 8.84 135 THR B CA 1
ATOM 1731 C C . THR B 1 102 ? 30.126 76.308 67.108 1.00 8.39 135 THR B C 1
ATOM 1732 O O . THR B 1 102 ? 30.439 75.610 66.160 1.00 8.21 135 THR B O 1
ATOM 1744 N N . GLU B 1 104 ? 28.820 78.337 64.882 1.00 7.88 137 GLU B N 1
ATOM 1745 C CA . GLU B 1 104 ? 29.200 78.948 63.614 1.00 8.28 137 GLU B CA 1
ATOM 1746 C C . GLU B 1 104 ? 30.267 78.086 62.931 1.00 7.62 137 GLU B C 1
ATOM 1747 O O . GLU B 1 104 ? 30.201 77.841 61.728 1.00 7.71 137 GLU B O 1
ATOM 1761 N N . ALA B 1 106 ? 31.070 74.897 63.432 1.00 7.71 139 ALA B N 1
ATOM 1762 C CA . ALA B 1 106 ? 30.615 73.546 63.068 1.00 7.59 139 ALA B CA 1
ATOM 1763 C C . ALA B 1 106 ? 29.796 73.631 61.786 1.00 7.98 139 ALA B C 1
ATOM 1764 O O . ALA B 1 106 ? 29.949 72.762 60.892 1.00 8.50 139 ALA B O 1
ATOM 1766 N N . SER B 1 107 ? 28.952 74.651 61.691 1.00 8.03 140 SER B N 1
ATOM 1767 C CA . SER B 1 107 ? 28.069 74.852 60.528 1.00 8.50 140 SER B CA 1
ATOM 1768 C C . SER B 1 107 ? 28.863 75.263 59.276 1.00 8.17 140 SER B C 1
ATOM 1769 O O . SER B 1 107 ? 28.812 74.598 58.221 1.00 8.18 140 SER B O 1
ATOM 1772 N N . ARG B 1 108 ? 29.655 76.315 59.419 1.00 7.87 141 ARG B N 1
ATOM 1773 C CA . ARG B 1 108 ? 30.437 76.834 58.289 1.00 8.66 141 ARG B CA 1
ATOM 1774 C C . ARG B 1 108 ? 31.393 75.780 57.750 1.00 7.86 141 ARG B C 1
ATOM 1775 O O . ARG B 1 108 ? 31.483 75.592 56.553 1.00 7.16 141 ARG B O 1
ATOM 1783 N N . GLU B 1 109 ? 32.089 75.080 58.640 1.00 7.66 142 GLU B N 1
ATOM 1784 C CA . GLU B 1 109 ? 33.079 74.109 58.200 1.00 7.97 142 GLU B CA 1
ATOM 1785 C C . GLU B 1 109 ? 32.468 72.821 57.658 1.00 7.57 142 GLU B C 1
ATOM 1786 O O . GLU B 1 109 ? 33.118 72.137 56.886 1.00 7.94 142 GLU B O 1
ATOM 1792 N N . THR B 1 110 ? 31.215 72.506 58.014 1.00 7.82 143 THR B N 1
ATOM 1793 C CA . THR B 1 110 ? 30.511 71.416 57.370 1.00 7.97 143 THR B CA 1
ATOM 1794 C C . THR B 1 110 ? 30.251 71.813 55.914 1.00 8.32 143 THR B C 1
ATOM 1795 O O . THR B 1 110 ? 30.485 71.023 55.011 1.00 7.93 143 THR B O 1
ATOM 1799 N N . ARG B 1 111 ? 29.734 73.023 55.705 1.00 8.57 144 ARG B N 1
ATOM 1800 C CA . ARG B 1 111 ? 29.436 73.522 54.354 1.00 9.38 144 ARG B CA 1
ATOM 1801 C C . ARG B 1 111 ? 30.708 73.569 53.520 1.00 9.19 144 ARG B C 1
ATOM 1802 O O . ARG B 1 111 ? 30.737 73.077 52.386 1.00 8.79 144 ARG B O 1
ATOM 1810 N N . GLU B 1 112 ? 31.783 74.043 54.130 1.00 8.98 145 GLU B N 1
ATOM 1811 C CA . GLU B 1 112 ? 33.060 74.134 53.405 1.00 8.58 145 GLU B CA 1
ATOM 1812 C C . GLU B 1 112 ? 33.602 72.757 53.075 1.00 8.31 145 GLU B C 1
ATOM 1813 O O . GLU B 1 112 ? 34.103 72.554 51.944 1.00 8.40 145 GLU B O 1
ATOM 1819 N N . ALA B 1 113 ? 33.545 71.811 54.008 1.00 7.96 146 ALA B N 1
ATOM 1820 C CA . ALA B 1 113 ? 34.025 70.467 53.733 1.00 7.95 146 ALA B CA 1
ATOM 1821 C C . ALA B 1 113 ? 33.218 69.784 52.636 1.00 8.11 146 ALA B C 1
ATOM 1822 O O . ALA B 1 113 ? 33.786 69.150 51.741 1.00 9.56 146 ALA B O 1
ATOM 1824 N N . ASN B 1 114 ? 31.900 69.926 52.692 1.00 8.08 147 ASN B N 1
ATOM 1825 C CA . ASN B 1 114 ? 31.053 69.344 51.644 1.00 8.20 147 ASN B CA 1
ATOM 1826 C C . ASN B 1 114 ? 31.411 69.959 50.306 1.00 8.38 147 ASN B C 1
ATOM 1827 O O . ASN B 1 114 ? 31.570 69.226 49.335 1.00 9.30 147 ASN B O 1
ATOM 1832 N N . THR B 1 115 ? 31.553 71.282 50.260 1.00 8.16 148 THR B N 1
ATOM 1833 C CA . THR B 1 115 ? 31.867 71.960 48.993 1.00 9.05 148 THR B CA 1
ATOM 1834 C C . THR B 1 115 ? 33.204 71.481 48.455 1.00 9.67 148 THR B C 1
ATOM 1835 O O . THR B 1 115 ? 33.313 71.220 47.253 1.00 10.45 148 THR B O 1
ATOM 1839 N N . ARG B 1 116 ? 34.204 71.352 49.321 1.00 10.17 149 ARG B N 1
ATOM 1840 C CA . ARG B 1 116 ? 35.548 70.883 48.904 1.00 11.78 149 ARG B CA 1
ATOM 1841 C C . ARG B 1 116 ? 35.484 69.493 48.313 1.00 12.20 149 ARG B C 1
ATOM 1842 O O . ARG B 1 116 ? 36.026 69.256 47.242 1.00 11.07 149 ARG B O 1
ATOM 1850 N N . LEU B 1 117 ? 34.780 68.587 48.983 1.00 12.06 150 LEU B N 1
ATOM 1851 C CA . LEU B 1 117 ? 34.693 67.207 48.538 1.00 13.68 150 LEU B CA 1
ATOM 1852 C C . LEU B 1 117 ? 33.931 67.098 47.233 1.00 14.46 150 LEU B C 1
ATOM 1853 O O . LEU B 1 117 ? 34.333 66.363 46.320 1.00 12.17 150 LEU B O 1
ATOM 1866 N N . ARG B 1 119 ? 33.557 69.452 44.988 1.00 15.11 152 ARG B N 1
ATOM 1867 C CA . ARG B 1 119 ? 34.359 70.057 43.914 1.00 15.43 152 ARG B CA 1
ATOM 1868 C C . ARG B 1 119 ? 35.404 69.083 43.433 1.00 15.87 152 ARG B C 1
ATOM 1869 O O . ARG B 1 119 ? 35.709 69.046 42.228 1.00 15.90 152 ARG B O 1
ATOM 1877 N N . ALA B 1 120 ? 35.978 68.317 44.356 1.00 15.36 153 ALA B N 1
ATOM 1878 C CA . ALA B 1 120 ? 37.078 67.427 44.024 1.00 16.11 153 ALA B CA 1
ATOM 1879 C C . ALA B 1 120 ? 36.640 66.330 43.078 1.00 17.71 153 ALA B C 1
ATOM 1880 O O . ALA B 1 120 ? 37.432 65.862 42.260 1.00 16.71 153 ALA B O 1
ATOM 1882 N N . ALA B 1 121 ? 35.384 65.924 43.192 1.00 17.19 154 ALA B N 1
ATOM 1883 C CA . ALA B 1 121 ? 34.841 64.808 42.418 1.00 20.13 154 ALA B CA 1
ATOM 1884 C C . ALA B 1 121 ? 34.018 65.256 41.226 1.00 22.51 154 ALA B C 1
ATOM 1885 O O . ALA B 1 121 ? 33.599 64.428 40.416 1.00 24.31 154 ALA B O 1
ATOM 1887 N N . ALA B 1 122 ? 33.803 66.558 41.113 1.00 24.25 155 ALA B N 1
ATOM 1888 C CA . ALA B 1 122 ? 32.901 67.120 40.125 1.00 26.37 155 ALA B CA 1
ATOM 1889 C C . ALA B 1 122 ? 33.469 67.029 38.720 1.00 27.87 155 ALA B C 1
ATOM 1890 O O . ALA B 1 122 ? 34.648 67.288 38.492 1.00 26.63 155 ALA B O 1
ATOM 1909 N N . HIS C 1 2 ? 35.506 42.123 54.401 1.00 24.65 35 HIS C N 1
ATOM 1910 C CA . HIS C 1 2 ? 36.276 41.478 53.368 1.00 21.83 35 HIS C CA 1
ATOM 1911 C C . HIS C 1 2 ? 36.830 40.192 53.975 1.00 18.38 35 HIS C C 1
ATOM 1912 O O . HIS C 1 2 ? 37.806 40.189 54.719 1.00 16.66 35 HIS C O 1
ATOM 1919 N N . ILE C 1 3 ? 36.170 39.085 53.669 1.00 14.27 36 ILE C N 1
ATOM 1920 C CA . ILE C 1 3 ? 36.452 37.839 54.357 1.00 13.92 36 ILE C CA 1
ATOM 1921 C C . ILE C 1 3 ? 37.890 37.341 54.148 1.00 14.40 36 ILE C C 1
ATOM 1922 O O . ILE C 1 3 ? 38.500 36.861 55.099 1.00 14.76 36 ILE C O 1
ATOM 1927 N N . PRO C 1 4 ? 38.446 37.459 52.933 1.00 14.98 37 PRO C N 1
ATOM 1928 C CA . PRO C 1 4 ? 39.837 36.966 52.832 1.00 15.46 37 PRO C CA 1
ATOM 1929 C C . PRO C 1 4 ? 40.863 37.576 53.799 1.00 17.35 37 PRO C C 1
ATOM 1930 O O . PRO C 1 4 ? 41.892 36.943 54.031 1.00 19.71 37 PRO C O 1
ATOM 1934 N N . ALA C 1 5 ? 40.595 38.762 54.330 1.00 18.91 38 ALA C N 1
ATOM 1935 C CA . ALA C 1 5 ? 41.484 39.455 55.264 1.00 20.29 38 ALA C CA 1
ATOM 1936 C C . ALA C 1 5 ? 41.170 39.194 56.738 1.00 20.58 38 ALA C C 1
ATOM 1937 O O . ALA C 1 5 ? 41.889 39.694 57.612 1.00 20.15 38 ALA C O 1
ATOM 1939 N N . ASP C 1 6 ? 40.071 38.488 57.023 1.00 19.03 39 ASP C N 1
ATOM 1940 C CA . ASP C 1 6 ? 39.673 38.108 58.381 1.00 18.35 39 ASP C CA 1
ATOM 1941 C C . ASP C 1 6 ? 40.454 36.885 58.907 1.00 16.22 39 ASP C C 1
ATOM 1942 O O . ASP C 1 6 ? 41.126 36.157 58.147 1.00 16.35 39 ASP C O 1
ATOM 1947 N N . SER C 1 7 ? 40.362 36.667 60.218 1.00 15.28 40 SER C N 1
ATOM 1948 C CA . SER C 1 7 ? 41.084 35.571 60.891 1.00 14.75 40 SER C CA 1
ATOM 1949 C C . SER C 1 7 ? 42.581 35.675 60.580 1.00 14.62 40 SER C C 1
ATOM 1950 O O . SER C 1 7 ? 43.136 36.768 60.477 1.00 15.91 40 SER C O 1
ATOM 1953 N N . PHE C 1 8 ? 43.234 34.527 60.458 1.00 14.72 41 PHE C N 1
ATOM 1954 C CA . PHE C 1 8 ? 44.681 34.494 60.244 1.00 15.20 41 PHE C CA 1
ATOM 1955 C C . PHE C 1 8 ? 45.055 33.970 58.877 1.00 14.97 41 PHE C C 1
ATOM 1956 O O . PHE C 1 8 ? 44.281 33.225 58.270 1.00 14.90 41 PHE C O 1
ATOM 1964 N N . SER C 1 9 ? 46.239 34.366 58.369 1.00 15.76 42 SER C N 1
ATOM 1965 C CA . SER C 1 9 ? 46.774 33.765 57.150 1.00 15.83 42 SER C CA 1
ATOM 1966 C C . SER C 1 9 ? 47.082 32.312 57.444 1.00 14.82 42 SER C C 1
ATOM 1967 O O . SER C 1 9 ? 47.829 32.013 58.369 1.00 14.66 42 SER C O 1
ATOM 1970 N N . GLY C 1 10 ? 46.482 31.416 56.663 1.00 14.26 43 GLY C N 1
ATOM 1971 C CA . GLY C 1 10 ? 46.519 29.998 56.951 1.00 14.69 43 GLY C CA 1
ATOM 1972 C C . GLY C 1 10 ? 45.195 29.398 57.395 1.00 13.24 43 GLY C C 1
ATOM 1973 O O . GLY C 1 10 ? 45.048 28.168 57.473 1.00 14.06 43 GLY C O 1
ATOM 1974 N N . ALA C 1 11 ? 44.245 30.270 57.710 1.00 11.51 44 ALA C N 1
ATOM 1975 C CA . ALA C 1 11 ? 42.877 29.841 58.026 1.00 10.38 44 ALA C CA 1
ATOM 1976 C C . ALA C 1 11 ? 42.164 29.407 56.779 1.00 10.27 44 ALA C C 1
ATOM 1977 O O . ALA C 1 11 ? 42.383 29.941 55.693 1.00 10.09 44 ALA C O 1
ATOM 1979 N N . SER C 1 12 ? 41.241 28.463 56.939 1.00 9.63 45 SER C N 1
ATOM 1980 C CA . SER C 1 12 ? 40.410 28.085 55.800 1.00 9.01 45 SER C CA 1
ATOM 1981 C C . SER C 1 12 ? 39.441 29.180 55.401 1.00 9.19 45 SER C C 1
ATOM 1982 O O . SER C 1 12 ? 39.148 30.055 56.208 1.00 9.35 45 SER C O 1
ATOM 1985 N N . PRO C 1 13 ? 38.894 29.128 54.169 1.00 9.00 46 PRO C N 1
ATOM 1986 C CA . PRO C 1 13 ? 37.860 30.094 53.813 1.00 8.92 46 PRO C CA 1
ATOM 1987 C C . PRO C 1 13 ? 36.661 30.036 54.762 1.00 8.31 46 PRO C C 1
ATOM 1988 O O . PRO C 1 13 ? 36.068 31.047 55.103 1.00 8.17 46 PRO C O 1
ATOM 1992 N N . GLU C 1 14 ? 36.336 28.840 55.188 1.00 8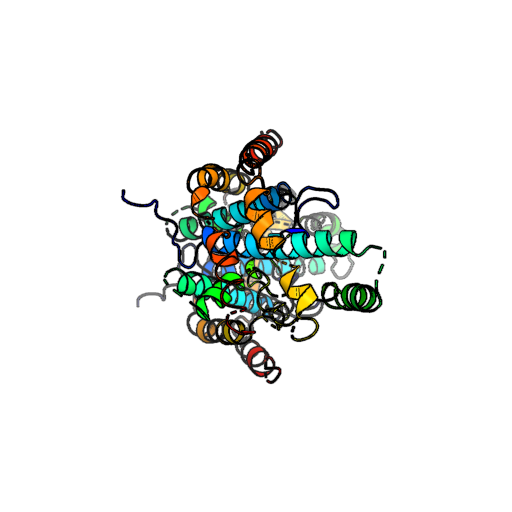.30 47 GLU C N 1
ATOM 1993 C CA . GLU C 1 14 ? 35.244 28.608 56.135 1.00 8.27 47 GLU C CA 1
ATOM 1994 C C . GLU C 1 14 ? 35.482 29.271 57.496 1.00 7.79 47 GLU C C 1
ATOM 1995 O O . GLU C 1 14 ? 34.592 29.922 58.048 1.00 7.64 47 GLU C O 1
ATOM 2001 N N A ARG C 1 15 ? 36.706 29.167 58.006 0.50 7.63 48 ARG C N 1
ATOM 2002 N N B ARG C 1 15 ? 36.710 29.166 58.018 0.50 7.94 48 ARG C N 1
ATOM 2003 C CA A ARG C 1 15 ? 37.052 29.851 59.249 0.50 7.65 48 ARG C CA 1
ATOM 2004 C CA B ARG C 1 15 ? 37.063 29.865 59.272 0.50 8.20 48 ARG C CA 1
ATOM 2005 C C A ARG C 1 15 ? 37.092 31.368 59.076 0.50 7.72 48 ARG C C 1
ATOM 2006 C C B ARG C 1 15 ? 37.091 31.373 59.079 0.50 8.03 48 ARG C C 1
ATOM 2007 O O A ARG C 1 15 ? 36.609 32.106 59.926 0.50 7.26 48 ARG C O 1
ATOM 2008 O O B ARG C 1 15 ? 36.617 32.110 59.927 0.50 7.53 48 ARG C O 1
ATOM 2023 N N . LYS C 1 16 ? 37.654 31.838 57.973 1.00 7.88 49 LYS C N 1
ATOM 2024 C CA . LYS C 1 16 ? 37.637 33.274 57.668 1.00 8.67 49 LYS C CA 1
ATOM 2025 C C . LYS C 1 16 ? 36.206 33.792 57.665 1.00 8.08 49 LYS C C 1
ATOM 2026 O O . LYS C 1 16 ? 35.916 34.816 58.253 1.00 8.49 49 LYS C O 1
ATOM 2032 N N . ALA C 1 17 ? 35.310 33.069 57.001 1.00 7.74 50 ALA C N 1
ATOM 2033 C CA . ALA C 1 17 ? 33.902 33.467 56.943 1.00 7.59 50 ALA C CA 1
ATOM 2034 C C . ALA C 1 17 ? 33.273 33.480 58.315 1.00 7.49 50 ALA C C 1
ATOM 2035 O O . ALA C 1 17 ? 32.537 34.405 58.645 1.00 7.26 50 ALA C O 1
ATOM 2037 N N . ALA C 1 18 ? 33.586 32.483 59.125 1.00 7.12 51 ALA C N 1
ATOM 2038 C CA . ALA C 1 18 ? 33.041 32.393 60.482 1.00 7.42 51 ALA C CA 1
ATOM 2039 C C . ALA C 1 18 ? 33.451 33.580 61.337 1.00 7.72 51 ALA C C 1
ATOM 2040 O O . ALA C 1 18 ? 32.623 34.176 62.000 1.00 8.14 51 ALA C O 1
ATOM 2042 N N . VAL C 1 19 ? 34.725 33.929 61.297 1.00 7.71 52 VAL C N 1
ATOM 2043 C CA . VAL C 1 19 ? 35.204 35.067 62.067 1.00 8.29 52 VAL C CA 1
ATOM 2044 C C . VAL C 1 19 ? 34.590 36.384 61.571 1.00 8.21 52 VAL C C 1
ATOM 2045 O O . VAL C 1 19 ? 34.219 37.256 62.340 1.00 7.61 52 VAL C O 1
ATOM 2049 N N . ALA C 1 20 ? 34.489 36.526 60.258 1.00 7.86 53 ALA C N 1
ATOM 2050 C CA . ALA C 1 20 ? 33.850 37.695 59.659 1.00 8.38 53 ALA C CA 1
ATOM 2051 C C . ALA C 1 20 ? 32.386 37.802 60.094 1.00 8.35 53 ALA C C 1
ATOM 2052 O O . ALA C 1 20 ? 31.896 38.891 60.428 1.00 8.64 53 ALA C O 1
ATOM 2054 N N . LEU C 1 21 ? 31.692 36.677 60.126 1.00 8.58 54 LEU C N 1
ATOM 2055 C CA . LEU C 1 21 ? 30.311 36.683 60.604 1.00 8.27 54 LEU C CA 1
ATOM 2056 C C . LEU C 1 21 ? 30.235 37.108 62.075 1.00 8.35 54 LEU C C 1
ATOM 2057 O O . LEU C 1 21 ? 29.320 37.840 62.465 1.00 8.09 54 LEU C O 1
ATOM 2062 N N . ARG C 1 22 ? 31.159 36.615 62.894 1.00 8.85 55 ARG C N 1
ATOM 2063 C CA . ARG C 1 22 ? 31.165 36.949 64.305 1.00 9.06 55 ARG C CA 1
ATOM 2064 C C . ARG C 1 22 ? 31.256 38.469 64.483 1.00 9.15 55 ARG C C 1
ATOM 2065 O O . ARG C 1 22 ? 30.565 39.036 65.311 1.00 8.84 55 ARG C O 1
ATOM 2073 N N . SER C 1 23 ? 32.110 39.101 63.683 1.00 9.31 56 SER C N 1
ATOM 2074 C CA . SER C 1 23 ? 32.220 40.559 63.704 1.00 10.24 56 SER C CA 1
ATOM 2075 C C . SER C 1 23 ? 30.933 41.218 63.230 1.00 9.94 56 SER C C 1
ATOM 2076 O O . SER C 1 23 ? 30.428 42.172 63.828 1.00 9.95 56 SER C O 1
ATOM 2079 N N . LEU C 1 24 ? 30.365 40.689 62.160 1.00 9.71 57 LEU C N 1
ATOM 2080 C CA . LEU C 1 24 ? 29.048 41.186 61.701 1.00 9.46 57 LEU C CA 1
ATOM 2081 C C . LEU C 1 24 ? 27.984 41.116 62.806 1.00 9.46 57 LEU C C 1
ATOM 2082 O O . LEU C 1 24 ? 27.199 42.058 63.018 1.00 8.97 57 LEU C O 1
ATOM 2087 N N . PHE C 1 25 ? 27.903 39.995 63.491 1.00 9.09 58 PHE C N 1
ATOM 2088 C CA . PHE C 1 25 ? 26.865 39.777 64.501 1.00 9.18 58 PHE C CA 1
ATOM 2089 C C . PHE C 1 25 ? 27.093 40.740 65.670 1.00 8.74 58 PHE C C 1
ATOM 2090 O O . PHE C 1 25 ? 26.134 41.236 66.278 1.00 8.81 58 PHE C O 1
ATOM 2098 N N . THR C 1 26 ? 28.354 41.021 65.977 1.00 8.53 59 THR C N 1
ATOM 2099 C CA . THR C 1 26 ? 28.670 41.997 67.041 1.00 8.65 59 THR C CA 1
ATOM 2100 C C . THR C 1 26 ? 28.159 43.386 66.657 1.00 8.86 59 THR C C 1
ATOM 2101 O O . THR C 1 26 ? 27.570 44.081 67.485 1.00 9.07 59 THR C O 1
ATOM 2105 N N . PHE C 1 27 ? 28.370 43.762 65.397 1.00 9.57 60 PHE C N 1
ATOM 2106 C CA . PHE C 1 27 ? 27.890 45.032 64.850 1.00 11.60 60 PHE C CA 1
ATOM 2107 C C . PHE C 1 27 ? 26.374 45.108 64.818 1.00 10.41 60 PHE C C 1
ATOM 2108 O O . PHE C 1 27 ? 25.783 46.134 65.203 1.00 9.74 60 PHE C O 1
ATOM 2116 N N . VAL C 1 28 ? 25.741 44.035 64.353 1.00 9.94 61 VAL C N 1
ATOM 2117 C CA . VAL C 1 28 ? 24.291 43.939 64.384 1.00 10.53 61 VAL C CA 1
ATOM 2118 C C . VAL C 1 28 ? 23.762 44.158 65.793 1.00 10.32 61 VAL C C 1
ATOM 2119 O O . VAL C 1 28 ? 22.815 44.929 66.008 1.00 10.34 61 VAL C O 1
ATOM 2123 N N . ALA C 1 29 ? 24.356 43.471 66.767 1.00 9.96 62 ALA C N 1
ATOM 2124 C CA . ALA C 1 29 ? 23.969 43.600 68.155 1.00 10.24 62 ALA C CA 1
ATOM 2125 C C . ALA C 1 29 ? 24.084 45.029 68.644 1.00 9.83 62 ALA C C 1
ATOM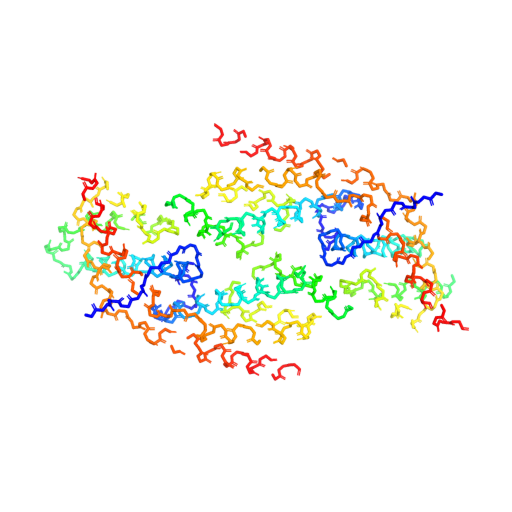 2126 O O . ALA C 1 29 ? 23.203 45.522 69.353 1.00 9.50 62 ALA C O 1
ATOM 2128 N N . ALA C 1 30 ? 25.184 45.681 68.313 1.00 9.25 63 ALA C N 1
ATOM 2129 C CA . ALA C 1 30 ? 25.375 47.067 68.735 1.00 9.58 63 ALA C CA 1
ATOM 2130 C C . ALA C 1 30 ? 24.299 47.976 68.179 1.00 10.74 63 ALA C C 1
ATOM 2131 O O . ALA C 1 30 ? 23.801 48.874 68.901 1.00 11.03 63 ALA C O 1
ATOM 2133 N N . ARG C 1 31 ? 23.944 47.774 66.907 1.00 10.61 64 ARG C N 1
ATOM 2134 C CA . ARG C 1 31 ? 22.875 48.568 66.308 1.00 12.39 64 ARG C CA 1
ATOM 2135 C C . ARG C 1 31 ? 21.539 48.304 66.970 1.00 11.33 64 ARG C C 1
ATOM 2136 O O . ARG C 1 31 ? 20.803 49.249 67.239 1.00 11.99 64 ARG C O 1
ATOM 2144 N N . VAL C 1 32 ? 21.244 47.041 67.285 1.00 10.90 65 VAL C N 1
ATOM 2145 C CA . VAL C 1 32 ? 20.018 46.663 67.984 1.00 11.97 65 VAL C CA 1
ATOM 2146 C C . VAL C 1 32 ? 19.942 47.370 69.338 1.00 12.29 65 VAL C C 1
ATOM 2147 O O . VAL C 1 32 ? 18.904 47.946 69.681 1.00 12.79 65 VAL C O 1
ATOM 2151 N N . VAL C 1 33 ? 21.031 47.304 70.103 1.00 12.31 66 VAL C N 1
ATOM 2152 C CA . VAL C 1 33 ? 21.051 47.835 71.449 1.00 12.40 66 VAL C CA 1
ATOM 2153 C C . VAL C 1 33 ? 20.962 49.353 71.381 1.00 12.82 66 VAL C C 1
ATOM 2154 O O . VAL C 1 33 ? 20.261 49.964 72.184 1.00 13.96 66 VAL C O 1
ATOM 2158 N N . LEU C 1 34 ? 21.630 49.973 70.427 1.00 12.29 67 LEU C N 1
ATOM 2159 C CA . LEU C 1 34 ? 21.545 51.444 70.319 1.00 12.97 67 LEU C CA 1
ATOM 2160 C C . LEU C 1 34 ? 20.098 51.887 70.066 1.00 14.01 67 LEU C C 1
ATOM 2161 O O . LEU C 1 34 ? 19.636 52.846 70.683 1.00 14.26 67 LEU C O 1
ATOM 2166 N N . GLU C 1 35 ? 19.386 51.191 69.190 1.00 15.01 68 GLU C N 1
ATOM 2167 C CA . GLU C 1 35 ? 17.996 51.520 68.862 1.00 18.08 68 GLU C CA 1
ATOM 2168 C C . GLU C 1 35 ? 17.123 51.373 70.106 1.00 18.39 68 GLU C C 1
ATOM 2169 O O . GLU C 1 35 ? 16.255 52.217 70.389 1.00 17.99 68 GLU C O 1
ATOM 2175 N N . GLN C 1 36 ? 17.358 50.305 70.864 1.00 17.32 69 GLN C N 1
ATOM 2176 C CA . GLN C 1 36 ? 16.618 50.062 72.102 1.00 18.59 69 GLN C CA 1
ATOM 2177 C C . GLN C 1 36 ? 16.853 51.125 73.147 1.00 18.79 69 GLN C C 1
ATOM 2178 O O . GLN C 1 36 ? 15.923 51.481 73.871 1.00 19.21 69 GLN C O 1
ATOM 2184 N N . LEU C 1 37 ? 18.077 51.647 73.224 1.00 17.67 70 LEU C N 1
ATOM 2185 C CA . LEU C 1 37 ? 18.425 52.663 74.218 1.00 18.95 70 LEU C CA 1
ATOM 2186 C C . LEU C 1 37 ? 17.826 54.012 73.908 1.00 23.25 70 LEU C C 1
ATOM 2187 O O . LEU C 1 37 ? 17.746 54.875 74.799 1.00 24.19 70 LEU C O 1
ATOM 2192 N N . GLN C 1 38 ? 17.424 54.232 72.668 1.00 27.98 71 GLN C N 1
ATOM 2193 C CA . GLN C 1 38 ? 16.763 55.496 72.357 1.00 32.54 71 GLN C CA 1
ATOM 2194 C C . GLN C 1 38 ? 15.347 55.413 71.761 1.00 36.18 71 GLN C C 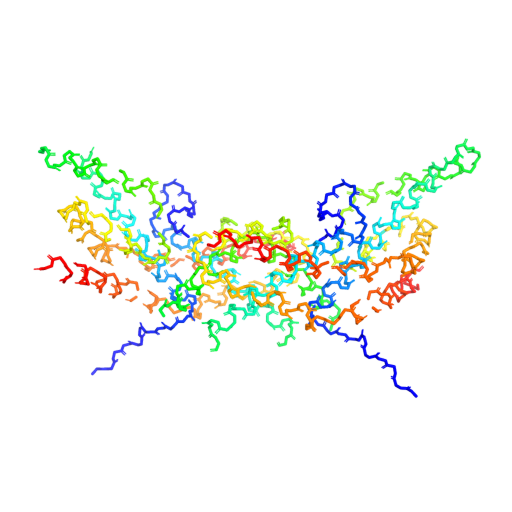1
ATOM 2195 O O . GLN C 1 38 ? 14.762 56.445 71.447 1.00 39.42 71 GLN C O 1
ATOM 2201 N N . GLY C 1 39 ? 14.771 54.216 71.643 1.00 39.38 72 GLY C N 1
ATOM 2202 C CA . GLY C 1 39 ? 13.529 54.057 70.857 1.00 41.62 72 GLY C CA 1
ATOM 2203 C C . GLY C 1 39 ? 12.273 53.804 71.672 1.00 43.84 72 GLY C C 1
ATOM 2204 O O . GLY C 1 39 ? 12.168 54.229 72.824 1.00 46.08 72 GLY C O 1
ATOM 2205 N N . THR C 1 46 ? 19.234 56.356 83.650 1.00 50.00 79 THR C N 1
ATOM 2206 C CA . THR C 1 46 ? 20.404 56.548 84.499 1.00 47.15 79 THR C CA 1
ATOM 2207 C C . THR C 1 46 ? 21.491 55.572 84.075 1.00 48.09 79 THR C C 1
ATOM 2208 O O . THR C 1 46 ? 22.489 55.967 83.454 1.00 43.70 79 THR C O 1
ATOM 2210 N N . TYR C 1 47 ? 21.285 54.296 84.413 1.00 46.93 80 TYR C N 1
ATOM 2211 C CA . TYR C 1 47 ? 22.128 53.216 83.899 1.00 43.69 80 TYR C CA 1
ATOM 2212 C C . TYR C 1 47 ? 22.016 53.199 82.378 1.00 42.29 80 TYR C C 1
ATOM 2213 O O . TYR C 1 47 ? 23.026 53.084 81.671 1.00 37.90 80 TYR C O 1
ATOM 2215 N N . ASN C 1 48 ? 20.785 53.370 81.900 1.00 40.99 81 ASN C N 1
ATOM 2216 C CA . ASN C 1 48 ? 20.519 53.347 80.481 1.00 38.32 81 ASN C CA 1
ATOM 2217 C C . ASN C 1 48 ? 21.120 54.582 79.818 1.00 32.83 81 ASN C C 1
ATOM 2218 O O . ASN C 1 48 ? 21.640 54.463 78.726 1.00 27.16 81 ASN C O 1
ATOM 2223 N N . GLN C 1 49 ? 21.056 55.755 80.461 1.00 30.01 82 GLN C N 1
ATOM 2224 C CA . GLN C 1 49 ? 21.644 56.958 79.866 1.00 27.04 82 GLN C CA 1
ATOM 2225 C C . GLN C 1 49 ? 23.125 56.761 79.662 1.00 23.68 82 GLN C C 1
ATOM 2226 O O . GLN C 1 49 ? 23.652 57.105 78.606 1.00 20.04 82 GLN C O 1
ATOM 2232 N N . GLN C 1 50 ? 23.793 56.197 80.660 1.00 21.08 83 GLN C N 1
ATOM 2233 C CA . GLN C 1 50 ? 25.230 56.018 80.583 1.00 20.89 83 GLN C CA 1
ATOM 2234 C C . GLN C 1 50 ? 25.575 54.969 79.518 1.00 18.66 83 GLN C C 1
ATOM 2235 O O . GLN C 1 50 ? 26.545 55.143 78.773 1.00 18.26 83 GLN C O 1
ATOM 2241 N N . ALA C 1 51 ? 24.731 53.949 79.409 1.00 18.04 84 ALA C N 1
ATOM 2242 C CA . ALA C 1 51 ? 24.925 52.920 78.396 1.00 16.27 84 ALA C CA 1
ATOM 2243 C C . ALA C 1 51 ? 24.809 53.514 76.991 1.00 15.52 84 ALA C C 1
ATOM 2244 O O . ALA C 1 51 ? 25.623 53.201 76.134 1.00 14.49 84 ALA C O 1
ATOM 2246 N N . TYR C 1 52 ? 23.823 54.390 76.787 1.00 14.67 85 TYR C N 1
ATOM 2247 C CA . TYR C 1 52 ? 23.673 55.111 75.523 1.00 14.08 85 TYR C CA 1
ATOM 2248 C C . TYR C 1 52 ? 24.919 55.945 75.231 1.00 14.26 85 TYR C C 1
ATOM 2249 O O . TYR C 1 52 ? 25.463 55.873 74.150 1.00 13.95 85 TYR C O 1
ATOM 2258 N N . LEU C 1 53 ? 25.373 56.727 76.210 1.00 14.72 86 LEU C N 1
ATOM 2259 C CA . LEU C 1 53 ? 26.545 57.575 76.002 1.00 15.81 86 LEU C CA 1
ATOM 2260 C C . LEU C 1 53 ? 27.764 56.736 75.628 1.00 15.69 86 LEU C C 1
ATOM 2261 O O . LEU C 1 53 ? 28.482 57.069 74.703 1.00 15.92 86 LEU C O 1
ATOM 2266 N N . ASP C 1 54 ? 27.970 55.627 76.335 1.00 16.21 87 ASP C N 1
ATOM 2267 C CA . ASP C 1 54 ? 29.160 54.794 76.091 1.00 16.48 87 ASP C CA 1
ATOM 2268 C C . ASP C 1 54 ? 29.055 54.095 74.739 1.00 15.85 87 ASP C C 1
ATOM 2269 O O . ASP C 1 54 ? 30.031 53.998 73.988 1.00 15.87 87 ASP C O 1
ATOM 2274 N N . LEU C 1 55 ? 27.865 53.597 74.404 1.00 15.00 88 LEU C N 1
ATOM 2275 C CA . LEU C 1 55 ? 27.693 52.878 73.150 1.00 14.76 88 LEU C CA 1
ATOM 2276 C C . LEU C 1 55 ? 27.955 53.810 71.981 1.00 16.26 88 LEU C C 1
ATOM 2277 O O . LEU C 1 55 ? 28.598 53.425 70.989 1.00 16.22 88 LEU C O 1
ATOM 2290 N N . ASP C 1 57 ? 30.018 56.311 71.979 1.00 20.15 90 ASP C N 1
ATOM 2291 C CA . ASP C 1 57 ? 31.502 56.414 71.888 1.00 21.38 90 ASP C CA 1
ATOM 2292 C C . ASP C 1 57 ? 32.101 55.229 71.160 1.00 22.12 90 ASP C C 1
ATOM 2293 O O . ASP C 1 57 ? 32.902 55.399 70.244 1.00 22.76 90 ASP C O 1
ATOM 2298 N N . PHE C 1 58 ? 31.701 54.027 71.562 1.00 21.23 91 PHE C N 1
ATOM 2299 C CA . PHE C 1 58 ? 32.314 52.812 71.025 1.00 22.35 91 PHE C CA 1
ATOM 2300 C C . PHE C 1 58 ? 31.952 52.523 69.598 1.00 22.36 91 PHE C C 1
ATOM 2301 O O . PHE C 1 58 ? 32.766 51.954 68.871 1.00 23.30 91 PHE C O 1
ATOM 2309 N N . LEU C 1 59 ? 30.777 52.961 69.161 1.00 23.39 92 LEU C N 1
ATOM 2310 C CA . LEU C 1 59 ? 30.461 52.857 67.744 1.00 25.61 92 LEU C CA 1
ATOM 2311 C C . LEU C 1 59 ? 31.290 53.804 66.882 1.00 27.06 92 LEU C C 1
ATOM 2312 O O . LEU C 1 59 ? 31.385 53.619 65.682 1.00 26.84 92 LEU C O 1
ATOM 2317 N N . GLY C 1 60 ? 31.934 54.784 67.508 1.00 31.07 93 GLY C N 1
ATOM 2318 C CA . GLY C 1 60 ? 32.969 55.576 66.847 1.00 33.68 93 GLY C CA 1
ATOM 2319 C C . GLY C 1 60 ? 34.302 54.868 66.625 1.00 37.72 93 GLY C C 1
ATOM 2320 O O . GLY C 1 60 ? 35.197 55.448 66.012 1.00 37.55 93 GLY C O 1
ATOM 2321 N N . THR C 1 61 ? 34.451 53.630 67.120 1.00 38.14 94 THR C N 1
ATOM 2322 C CA . THR C 1 61 ? 35.695 52.842 66.937 1.00 38.56 94 THR C CA 1
ATOM 2323 C C . THR C 1 61 ? 35.565 51.475 66.205 1.00 38.44 94 THR C C 1
ATOM 2324 O O . THR C 1 61 ? 34.553 50.781 66.340 1.00 35.56 94 THR C O 1
ATOM 2328 N N . PRO C 1 62 ? 36.635 51.056 65.476 1.00 37.67 95 PRO C N 1
ATOM 2329 C CA . PRO C 1 62 ? 36.675 49.784 64.750 1.00 38.24 95 PRO C CA 1
ATOM 2330 C C . PRO C 1 62 ? 36.800 48.538 65.630 1.00 38.72 95 PRO C C 1
ATOM 2331 O O . PRO C 1 62 ? 37.712 48.422 66.443 1.00 43.31 95 PRO C O 1
ATOM 2343 N N . LYS C 1 64 ? 37.494 45.540 64.476 1.00 42.11 97 LYS C N 1
ATOM 2344 C CA . LYS C 1 64 ? 37.928 44.781 63.331 1.00 44.31 97 LYS C CA 1
ATOM 2345 C C . LYS C 1 64 ? 38.316 43.367 63.740 1.00 42.59 97 LYS C C 1
ATOM 2346 O O . LYS C 1 64 ? 37.821 42.391 63.188 1.00 42.50 97 LYS C O 1
ATOM 2348 N N . GLY C 1 65 ? 39.192 43.256 64.727 1.00 39.66 98 GLY C N 1
ATOM 2349 C CA . GLY C 1 65 ? 39.839 41.974 64.985 1.00 35.78 98 GLY C CA 1
ATOM 2350 C C . GLY C 1 65 ? 39.055 40.958 65.792 1.00 31.22 98 GLY C C 1
ATOM 2351 O O . GLY C 1 65 ? 38.166 41.320 66.548 1.00 27.55 98 GLY C O 1
ATOM 2352 N N . ASP C 1 66 ? 39.370 39.675 65.613 1.00 27.46 99 ASP C N 1
ATOM 2353 C CA . ASP C 1 66 ? 38.887 38.629 66.477 1.00 23.83 99 ASP C CA 1
ATOM 2354 C C . ASP C 1 66 ? 37.385 38.581 66.597 1.00 19.10 99 ASP C C 1
ATOM 2355 O O . ASP C 1 66 ? 36.896 38.440 67.695 1.00 19.14 99 ASP C O 1
ATOM 2357 N N . GLY C 1 67 ? 36.612 38.716 65.516 1.00 17.06 100 GLY C N 1
ATOM 2358 C CA . GLY C 1 67 ? 35.183 38.482 65.642 1.00 15.67 100 GLY C CA 1
ATOM 2359 C C . GLY C 1 67 ? 34.454 39.506 66.497 1.00 15.28 100 GLY C C 1
ATOM 2360 O O . GLY C 1 67 ? 33.352 39.247 66.971 1.00 17.01 100 GLY C O 1
ATOM 2361 N N . GLY C 1 68 ? 35.068 40.672 66.712 1.00 14.33 101 GLY C N 1
ATOM 2362 C CA . GLY C 1 68 ? 34.497 41.699 67.591 1.00 14.40 101 GLY C CA 1
ATOM 2363 C C . GLY C 1 68 ? 34.904 41.602 69.046 1.00 13.79 101 GLY C C 1
ATOM 2364 O O . GLY C 1 68 ? 34.424 42.385 69.885 1.00 14.15 101 GLY C O 1
ATOM 2365 N N . ASP C 1 69 ? 35.794 40.675 69.369 1.00 13.12 102 ASP C N 1
ATOM 2366 C CA . ASP C 1 69 ? 36.059 40.420 70.796 1.00 13.32 102 ASP C CA 1
ATOM 2367 C C . ASP C 1 69 ? 37.007 41.435 71.442 1.00 14.93 102 ASP C C 1
ATOM 2368 O O . ASP C 1 69 ? 36.859 41.723 72.619 1.00 15.53 102 ASP C O 1
ATOM 2373 N N . GLU C 1 70 ? 37.940 41.970 70.674 1.00 16.25 103 GLU C N 1
ATOM 2374 C CA . GLU C 1 70 ? 38.778 43.091 71.140 1.00 19.17 103 GLU C CA 1
ATOM 2375 C C . GLU C 1 70 ? 37.917 44.326 71.469 1.00 17.06 103 GLU C C 1
ATOM 2376 O O . GLU C 1 70 ? 38.073 44.958 72.532 1.00 16.46 103 GLU C O 1
ATOM 2382 N N . TRP C 1 71 ? 37.021 44.654 70.549 1.00 15.55 104 TRP C N 1
ATOM 2383 C CA . TRP C 1 71 ? 36.031 45.717 70.759 1.00 14.64 104 TRP C CA 1
ATOM 2384 C C . TRP C 1 71 ? 35.171 45.435 71.987 1.00 13.53 104 TRP C C 1
ATOM 2385 O O . TRP C 1 71 ? 34.966 46.303 72.837 1.00 12.47 104 TRP C O 1
ATOM 2404 N N . ALA C 1 73 ? 35.835 43.556 74.598 1.00 14.14 106 ALA C N 1
ATOM 2405 C CA . ALA C 1 73 ? 36.613 43.631 75.819 1.00 14.92 106 ALA C CA 1
ATOM 2406 C C . ALA C 1 73 ? 36.748 45.091 76.236 1.00 15.59 106 ALA C C 1
ATOM 2407 O O . ALA C 1 73 ? 36.702 45.402 77.437 1.00 16.91 106 ALA C O 1
ATOM 2409 N N . ALA C 1 74 ? 36.939 45.954 75.249 1.00 16.22 107 ALA C N 1
ATOM 2410 C CA . ALA C 1 74 ? 37.032 47.411 75.502 1.00 15.53 107 ALA C CA 1
ATOM 2411 C C . ALA C 1 74 ? 35.741 47.998 76.040 1.00 15.82 107 ALA C C 1
ATOM 2412 O O . ALA C 1 74 ? 35.746 48.796 77.000 1.00 15.51 107 ALA C O 1
ATOM 2414 N N . VAL C 1 75 ? 34.613 47.598 75.466 1.00 14.41 108 VAL C N 1
ATOM 2415 C CA . VAL C 1 75 ? 33.340 48.006 76.002 1.00 15.35 108 VAL C CA 1
ATOM 2416 C C . VAL C 1 75 ? 33.203 47.551 77.469 1.00 16.29 108 VAL C C 1
ATOM 2417 O O . VAL C 1 75 ? 32.755 48.298 78.327 1.00 15.73 108 VAL C O 1
ATOM 2429 N N . ARG C 1 77 ? 35.381 46.932 79.693 1.00 21.77 110 ARG C N 1
ATOM 2430 C CA . ARG C 1 77 ? 36.227 47.696 80.623 1.00 23.60 110 ARG C CA 1
ATOM 2431 C C . ARG C 1 77 ? 35.568 49.007 81.028 1.00 23.86 110 ARG C C 1
ATOM 2432 O O . ARG C 1 77 ? 35.767 49.481 82.145 1.00 24.33 110 ARG C O 1
ATOM 2440 N N . LYS C 1 78 ? 34.781 49.596 80.130 1.00 23.31 111 LYS C N 1
ATOM 2441 C CA . LYS C 1 78 ? 34.128 50.873 80.396 1.00 22.66 111 LYS C CA 1
ATOM 2442 C C . LYS C 1 78 ? 32.765 50.724 81.041 1.00 21.79 111 LYS C C 1
ATOM 2443 O O . LYS C 1 78 ? 32.366 51.545 81.880 1.00 20.19 111 LYS C O 1
ATOM 2449 N N . ASN C 1 79 ? 32.027 49.698 80.638 1.00 19.79 112 ASN C N 1
ATOM 2450 C CA . ASN C 1 79 ? 30.639 49.567 81.020 1.00 18.90 112 ASN C CA 1
ATOM 2451 C C . ASN C 1 79 ? 30.257 48.109 80.933 1.00 19.91 112 ASN C C 1
ATOM 2452 O O . ASN C 1 79 ? 29.840 47.596 79.889 1.00 18.38 112 ASN C O 1
ATOM 2457 N N . HIS C 1 80 ? 30.416 47.442 82.060 1.00 21.83 113 HIS C N 1
ATOM 2458 C CA . HIS C 1 80 ? 30.188 46.025 82.130 1.00 22.01 113 HIS C CA 1
ATOM 2459 C C . HIS C 1 80 ? 28.746 45.635 81.792 1.00 19.63 113 HIS C C 1
ATOM 2460 O O . HIS C 1 80 ? 28.511 44.664 81.056 1.00 18.83 113 HIS C O 1
ATOM 2467 N N . ALA C 1 81 ? 27.769 46.371 82.292 1.00 18.36 114 ALA C N 1
ATOM 2468 C CA . ALA C 1 81 ? 26.359 46.108 82.023 1.00 18.44 114 ALA C CA 1
ATOM 2469 C C . ALA C 1 81 ? 26.042 46.188 80.526 1.00 17.32 114 ALA C C 1
ATOM 2470 O O . ALA C 1 81 ? 25.290 45.391 79.993 1.00 17.78 114 ALA C O 1
ATOM 2472 N N . LEU C 1 82 ? 26.594 47.191 79.881 1.00 15.28 115 LEU C N 1
ATOM 2473 C CA . LEU C 1 82 ? 26.390 47.363 78.428 1.00 13.89 115 LEU C CA 1
ATOM 2474 C C . LEU C 1 82 ? 26.998 46.166 77.670 1.00 13.78 115 LEU C C 1
ATOM 2475 O O . LEU C 1 82 ? 26.384 45.630 76.761 1.00 13.52 115 LEU C O 1
ATOM 2480 N N . ALA C 1 83 ? 28.214 45.775 78.042 1.00 12.90 116 ALA C N 1
ATOM 2481 C CA . ALA C 1 83 ? 28.872 44.619 77.404 1.00 13.18 116 ALA C CA 1
ATOM 2482 C C . ALA C 1 83 ? 28.040 43.382 77.587 1.00 14.04 116 ALA C C 1
ATOM 2483 O O . ALA C 1 83 ? 27.866 42.612 76.641 1.00 13.70 116 ALA C O 1
ATOM 2485 N N . LEU C 1 84 ? 27.506 43.168 78.790 1.00 15.32 117 LEU C N 1
ATOM 2486 C CA . LEU C 1 84 ? 26.670 41.989 79.013 1.00 16.48 117 LEU C CA 1
ATOM 2487 C C . LEU C 1 84 ? 25.450 41.986 78.083 1.00 15.47 117 LEU C C 1
ATOM 2488 O O . LEU C 1 84 ? 25.083 40.950 77.534 1.00 16.19 117 LEU C O 1
ATOM 2493 N N . ARG C 1 85 ? 24.845 43.140 77.869 1.00 14.48 118 ARG C N 1
ATOM 2494 C CA . ARG C 1 85 ? 23.691 43.240 76.994 1.00 14.72 118 ARG C CA 1
ATOM 2495 C C . ARG C 1 85 ? 24.089 42.984 75.537 1.00 12.35 118 ARG C C 1
ATOM 2496 O O . ARG C 1 85 ? 23.405 42.254 74.829 1.00 12.78 118 ARG C O 1
ATOM 2504 N N . LEU C 1 86 ? 25.219 43.559 75.104 1.00 11.52 119 LEU C N 1
ATOM 2505 C CA . LEU C 1 86 ? 25.690 43.359 73.734 1.00 10.36 119 LEU C CA 1
ATOM 2506 C C . LEU C 1 86 ? 26.021 41.873 73.508 1.00 10.86 119 LEU C C 1
ATOM 2507 O O . LEU C 1 86 ? 25.745 41.342 72.426 1.00 11.38 119 LEU C O 1
ATOM 2520 N N . GLU C 1 88 ? 24.706 39.274 75.095 1.00 12.54 121 GLU C N 1
ATOM 2521 C CA . GLU C 1 88 ? 23.418 38.560 75.061 1.00 13.90 121 GLU C CA 1
ATOM 2522 C C . GLU C 1 88 ? 22.777 38.647 73.677 1.00 12.83 121 GLU C C 1
ATOM 2523 O O . GLU C 1 88 ? 22.331 37.646 73.119 1.00 12.28 121 GLU C O 1
ATOM 2529 N N . VAL C 1 89 ? 22.759 39.857 73.132 1.00 11.01 122 VAL C N 1
ATOM 2530 C CA . VAL C 1 89 ? 22.119 40.110 71.852 1.00 11.13 122 VAL C CA 1
ATOM 2531 C C . VAL C 1 89 ? 22.882 39.418 70.720 1.00 10.42 122 VAL C C 1
ATOM 2532 O O . VAL C 1 89 ? 22.264 38.792 69.830 1.00 10.79 122 VAL C O 1
ATOM 2536 N N . ARG C 1 90 ? 24.213 39.492 70.704 1.00 10.57 123 ARG C N 1
ATOM 2537 C CA . ARG C 1 90 ? 24.951 38.862 69.593 1.00 10.28 123 ARG C CA 1
ATOM 2538 C C . ARG C 1 90 ? 24.846 37.334 69.639 1.00 11.06 123 ARG C C 1
ATOM 2539 O O . ARG C 1 90 ? 24.868 36.681 68.590 1.00 11.42 123 ARG C O 1
ATOM 2547 N N . GLU C 1 91 ? 24.719 36.772 70.837 1.00 11.10 124 GLU C N 1
ATOM 2548 C CA . GLU C 1 91 ? 24.535 35.326 70.987 1.00 11.83 124 GLU C CA 1
ATOM 2549 C C . GLU C 1 91 ? 23.112 34.939 70.556 1.00 10.59 124 GLU C C 1
ATOM 2550 O O . GLU C 1 91 ? 22.927 33.962 69.811 1.00 11.22 124 GLU C O 1
ATOM 2556 N N . ALA C 1 92 ? 22.112 35.707 70.979 1.00 10.21 125 ALA C N 1
ATOM 2557 C CA . ALA C 1 92 ? 20.726 35.453 70.570 1.00 9.91 125 ALA C CA 1
ATOM 2558 C C . ALA C 1 92 ? 20.574 35.540 69.055 1.00 9.36 125 ALA C C 1
ATOM 2559 O O . ALA C 1 92 ? 19.829 34.773 68.452 1.00 9.14 125 ALA C O 1
ATOM 2561 N N . TYR C 1 93 ? 21.362 36.420 68.445 1.00 8.84 126 TYR C N 1
ATOM 2562 C CA . TYR C 1 93 ? 21.261 36.657 67.002 1.00 8.58 126 TYR C CA 1
ATOM 2563 C C . TYR C 1 93 ? 21.675 35.423 66.196 1.00 8.59 126 TYR C C 1
ATOM 2564 O O . TYR C 1 93 ? 21.210 35.247 65.087 1.00 8.70 126 TYR C O 1
ATOM 2573 N N . LEU C 1 94 ? 22.512 34.559 66.777 1.00 8.81 127 LEU C N 1
ATOM 2574 C CA . LEU C 1 94 ? 22.881 33.308 66.115 1.00 9.32 127 LEU C CA 1
ATOM 2575 C C . LEU C 1 94 ? 21.696 32.511 65.668 1.00 9.22 127 LEU C C 1
ATOM 2576 O O . LEU C 1 94 ? 21.745 31.869 64.620 1.00 10.05 127 LEU C O 1
ATOM 2581 N N . ASP C 1 95 ? 20.637 32.525 66.455 1.00 8.87 128 ASP C N 1
ATOM 2582 C CA . ASP C 1 95 ? 19.434 31.734 66.105 1.00 9.80 128 ASP C CA 1
ATOM 2583 C C . ASP C 1 95 ? 18.401 32.515 65.295 1.00 9.78 128 ASP C C 1
ATOM 2584 O O . ASP C 1 95 ? 17.472 31.916 64.741 1.00 10.07 128 ASP C O 1
ATOM 2589 N N A GLU C 1 96 ? 18.565 33.830 65.198 0.50 9.70 129 GLU C N 1
ATOM 2590 N N B GLU C 1 96 ? 18.561 33.830 65.224 0.50 9.27 129 GLU C N 1
ATOM 2591 C CA A GLU C 1 96 ? 17.716 34.699 64.384 0.50 9.95 129 GLU C CA 1
ATOM 2592 C CA B GLU C 1 96 ? 17.723 34.681 64.399 0.50 9.31 129 GLU C CA 1
ATOM 2593 C C A GLU C 1 96 ? 18.204 34.812 62.955 0.50 9.35 129 GLU C C 1
ATOM 2594 C C B GLU C 1 96 ? 18.203 34.665 62.954 0.50 9.03 129 GLU C C 1
ATOM 2595 O O A GLU C 1 96 ? 17.409 35.043 62.021 0.50 9.03 129 GLU C O 1
ATOM 2596 O O B GLU C 1 96 ? 17.404 34.585 62.009 0.50 9.07 129 GLU C O 1
ATOM 2607 N N . PHE C 1 97 ? 19.519 34.711 62.784 1.00 8.72 130 PHE C N 1
ATOM 2608 C CA . PHE C 1 97 ? 20.144 34.832 61.481 1.00 8.51 130 PHE C CA 1
ATOM 2609 C C . PHE C 1 97 ? 19.712 33.696 60.574 1.00 8.63 130 PHE C C 1
ATOM 2610 O O . PHE C 1 97 ? 19.690 32.516 60.970 1.00 9.11 130 PHE C O 1
ATOM 2618 N N . GLU C 1 98 ? 19.356 34.056 59.358 1.00 9.20 131 GLU C N 1
ATOM 2619 C CA . GLU C 1 98 ? 18.812 33.072 58.414 1.00 9.77 131 GLU C CA 1
ATOM 2620 C C . GLU C 1 98 ? 19.935 32.416 57.607 1.00 8.93 131 GLU C C 1
ATOM 2621 O O . GLU C 1 98 ? 20.286 32.832 56.531 1.00 8.83 131 GLU C O 1
ATOM 2627 N N . TRP C 1 99 ? 20.540 31.402 58.203 1.00 8.73 132 TRP C N 1
ATOM 2628 C CA . TRP C 1 99 ? 21.741 30.753 57.668 1.00 8.52 132 TRP C CA 1
ATOM 2629 C C . TRP C 1 99 ? 21.534 30.160 56.295 1.00 8.30 132 TRP C C 1
ATOM 2630 O O . TRP C 1 99 ? 22.334 30.357 55.393 1.00 8.34 132 TRP C O 1
ATOM 2641 N N . GLY C 1 100 ? 20.446 29.408 56.144 1.00 8.10 133 GLY C N 1
ATOM 2642 C CA . GLY C 1 100 ? 20.174 28.784 54.880 1.00 8.43 133 GLY C CA 1
ATOM 2643 C C . GLY C 1 100 ? 19.934 29.751 53.757 1.00 8.27 133 GLY C C 1
ATOM 2644 O O . GLY C 1 100 ? 20.484 29.608 52.655 1.00 8.44 133 GLY C O 1
ATOM 2645 N N . LYS C 1 101 ? 19.157 30.780 54.040 1.00 8.82 134 LYS C N 1
ATOM 2646 C CA . LYS C 1 101 ? 18.906 31.827 53.077 1.00 8.83 134 LYS C CA 1
ATOM 2647 C C . LYS C 1 101 ? 20.192 32.501 52.598 1.00 8.36 134 LYS C C 1
ATOM 2648 O O . LYS C 1 101 ? 20.353 32.785 51.431 1.00 7.67 134 LYS C O 1
ATOM 2654 N N . THR C 1 102 ? 21.093 32.759 53.539 1.00 8.32 135 THR C N 1
ATOM 2655 C CA . THR C 1 102 ? 22.343 33.449 53.222 1.00 8.31 135 THR C CA 1
ATOM 2656 C C . THR C 1 102 ? 23.148 32.684 52.166 1.00 8.30 135 THR C C 1
ATOM 2657 O O . THR C 1 102 ? 23.598 33.257 51.164 1.00 8.19 135 THR C O 1
ATOM 2669 N N . GLU C 1 104 ? 22.100 30.225 50.177 1.00 10.33 137 GLU C N 1
ATOM 2670 C CA . GLU C 1 104 ? 21.368 30.077 48.918 1.00 10.41 137 GLU C CA 1
ATOM 2671 C C . GLU C 1 104 ? 21.397 31.340 48.093 1.00 9.96 137 GLU C C 1
ATOM 2672 O O . GLU C 1 104 ? 21.603 31.293 46.875 1.00 9.29 137 GLU C O 1
ATOM 2686 N N . ALA C 1 106 ? 23.791 33.615 48.182 1.00 9.06 139 ALA C N 1
ATOM 2687 C CA . ALA C 1 106 ? 25.179 33.708 47.672 1.00 9.12 139 ALA C CA 1
ATOM 2688 C C . ALA C 1 106 ? 25.367 32.823 46.452 1.00 9.53 139 ALA C C 1
ATOM 2689 O O . ALA C 1 106 ? 26.049 33.183 45.499 1.00 10.07 139 ALA C O 1
ATOM 2691 N N . SER C 1 107 ? 24.750 31.643 46.506 1.00 9.92 140 SER C N 1
ATOM 2692 C CA . SER C 1 107 ? 24.880 30.618 45.457 1.00 10.07 140 SER C CA 1
ATOM 2693 C C . SER C 1 107 ? 24.114 31.021 44.201 1.00 9.86 140 SER C C 1
ATOM 2694 O O . SER C 1 107 ? 24.680 31.113 43.114 1.00 9.57 140 SER C O 1
ATOM 2697 N N . ARG C 1 108 ? 22.843 31.317 44.382 1.00 10.69 141 ARG C N 1
ATOM 2698 C CA . ARG C 1 108 ? 22.011 31.766 43.279 1.00 11.30 141 ARG C CA 1
ATOM 2699 C C . ARG C 1 108 ? 22.603 32.992 42.596 1.00 11.16 141 ARG C C 1
ATOM 2700 O O . ARG C 1 108 ? 22.672 33.047 41.371 1.00 10.84 141 ARG C O 1
ATOM 2708 N N . GLU C 1 109 ? 23.013 33.988 43.385 1.00 10.48 142 GLU C N 1
ATOM 2709 C CA . GLU C 1 109 ? 23.472 35.225 42.791 1.00 10.95 142 GLU C CA 1
ATOM 2710 C C . GLU C 1 109 ? 24.842 35.046 42.147 1.00 10.87 142 GLU C C 1
ATOM 2711 O O . GLU C 1 109 ? 25.196 35.811 41.270 1.00 11.38 142 GLU C O 1
ATOM 2717 N N . THR C 1 110 ? 25.609 34.040 42.554 1.00 10.70 143 THR C N 1
ATOM 2718 C CA . THR C 1 110 ? 26.870 33.725 41.846 1.00 11.37 143 THR C CA 1
ATOM 2719 C C . THR C 1 110 ? 26.548 33.187 40.445 1.00 12.37 143 THR C C 1
ATOM 2720 O O . THR C 1 110 ? 27.126 33.621 39.447 1.00 11.90 143 THR C O 1
ATOM 2724 N N A ARG C 1 111 ? 25.636 32.227 40.393 0.60 12.91 144 ARG C N 1
ATOM 2725 N N B ARG C 1 111 ? 25.639 32.223 40.389 0.40 12.80 144 ARG C N 1
ATOM 2726 C CA A ARG C 1 111 ? 25.201 31.652 39.113 0.60 14.00 144 ARG C CA 1
ATOM 2727 C CA B ARG C 1 111 ? 25.208 31.644 39.111 0.40 13.66 144 ARG C CA 1
ATOM 2728 C C A ARG C 1 111 ? 24.634 32.739 38.198 0.60 14.02 144 ARG C C 1
ATOM 2729 C C B ARG C 1 111 ? 24.631 32.733 38.197 0.40 13.88 144 ARG C C 1
ATOM 2730 O O A ARG C 1 111 ? 24.977 32.820 37.003 0.60 15.49 144 ARG C O 1
ATOM 2731 O O B ARG C 1 111 ? 24.979 32.821 37.008 0.40 14.88 144 ARG C O 1
ATOM 2746 N N . GLU C 1 112 ? 23.789 33.596 38.755 1.00 14.40 145 GLU C N 1
ATOM 2747 C CA . GLU C 1 112 ? 23.159 34.649 37.977 1.00 14.81 145 GLU C CA 1
ATOM 2748 C C . GLU C 1 112 ? 24.165 35.666 37.503 1.00 14.47 145 GLU C C 1
ATOM 2749 O O . GLU C 1 112 ? 24.060 36.149 36.372 1.00 13.95 145 GLU C O 1
ATOM 2755 N N . ALA C 1 113 ? 25.136 35.998 38.353 1.00 13.88 146 ALA C N 1
ATOM 2756 C CA . ALA C 1 113 ? 26.120 36.977 37.977 1.00 13.98 146 ALA C CA 1
ATOM 2757 C C . ALA C 1 113 ? 26.956 36.465 36.830 1.00 14.25 146 ALA C C 1
ATOM 2758 O O . ALA C 1 113 ? 27.280 37.215 35.909 1.00 15.72 146 ALA C O 1
ATOM 2760 N N . ASN C 1 114 ? 27.314 35.189 36.872 1.00 13.40 147 ASN C N 1
ATOM 2761 C CA . ASN C 1 114 ? 28.097 34.610 35.805 1.00 13.31 147 ASN C CA 1
ATOM 2762 C C . ASN C 1 114 ? 27.333 34.731 34.490 1.00 15.47 147 ASN C C 1
ATOM 2763 O O . ASN C 1 114 ? 27.892 35.141 33.481 1.00 16.73 147 ASN C O 1
ATOM 2768 N N . THR C 1 115 ? 26.065 34.328 34.525 1.00 15.75 148 THR C N 1
ATOM 2769 C CA . THR C 1 115 ? 25.252 34.371 33.316 1.00 18.18 148 THR C CA 1
ATOM 2770 C C . THR C 1 115 ? 25.123 35.796 32.808 1.00 19.85 148 THR C C 1
ATOM 2771 O O . THR C 1 115 ? 25.230 36.038 31.592 1.00 21.32 148 THR C O 1
ATOM 2775 N N . ARG C 1 116 ? 24.903 36.745 33.717 1.00 20.33 149 ARG C N 1
ATOM 2776 C CA . ARG C 1 116 ? 24.757 38.145 33.359 1.00 22.58 149 ARG C CA 1
ATOM 2777 C C . ARG C 1 116 ? 26.017 38.675 32.711 1.00 24.88 149 ARG C C 1
ATOM 2778 O O . ARG C 1 116 ? 25.929 39.332 31.691 1.00 25.54 149 ARG C O 1
ATOM 2786 N N . LEU C 1 117 ? 27.180 38.364 33.286 1.00 22.85 150 LEU C N 1
ATOM 2787 C CA . LEU C 1 117 ? 28.440 38.844 32.776 1.00 24.93 150 LEU C CA 1
ATOM 2788 C C . LEU C 1 117 ? 28.727 38.300 31.388 1.00 26.88 150 LEU C C 1
ATOM 2789 O O . LEU C 1 117 ? 29.175 39.049 30.504 1.00 29.13 150 LEU C O 1
ATOM 2802 N N . ARG C 1 119 ? 26.533 37.336 29.185 1.00 32.00 152 ARG C N 1
ATOM 2803 C CA . ARG C 1 119 ? 25.608 37.984 28.250 1.00 33.12 152 ARG C CA 1
ATOM 2804 C C . ARG C 1 119 ? 25.981 39.431 27.947 1.00 34.55 152 ARG C C 1
ATOM 2805 O O . ARG C 1 119 ? 25.828 39.894 26.814 1.00 33.86 152 ARG C O 1
ATOM 2813 N N . ALA C 1 120 ? 26.471 40.138 28.961 1.00 36.41 153 ALA C N 1
ATOM 2814 C CA . ALA C 1 120 ? 26.762 41.567 28.848 1.00 37.35 153 ALA C CA 1
ATOM 2815 C C . ALA C 1 120 ? 27.904 41.807 27.879 1.00 37.89 153 ALA C C 1
ATOM 2816 O O . ALA C 1 120 ? 27.942 42.840 27.185 1.00 38.71 153 ALA C O 1
ATOM 2818 N N . ALA C 1 121 ? 28.817 40.840 27.817 1.00 36.71 154 ALA C N 1
ATOM 2819 C CA . ALA C 1 121 ? 29.959 40.922 26.949 1.00 38.28 154 ALA C CA 1
ATOM 2820 C C . ALA C 1 121 ? 29.611 40.206 25.657 1.00 38.23 154 ALA C C 1
ATOM 2821 O O . ALA C 1 121 ? 30.494 39.863 24.894 1.00 38.77 154 ALA C O 1
ATOM 2831 N N . HIS D 1 2 ? 4.777 21.535 45.948 1.00 23.11 35 HIS D N 1
ATOM 2832 C CA . HIS D 1 2 ? 5.786 21.966 46.903 1.00 23.74 35 HIS D CA 1
ATOM 2833 C C . HIS D 1 2 ? 6.166 23.417 46.629 1.00 21.83 35 HIS D C 1
ATOM 2834 O O . HIS D 1 2 ? 6.413 23.810 45.503 1.00 20.93 35 HIS D O 1
ATOM 2841 N N . ILE D 1 3 ? 6.242 24.204 47.687 1.00 21.13 36 ILE D N 1
ATOM 2842 C CA . ILE D 1 3 ? 6.625 25.600 47.582 1.00 19.91 36 ILE D CA 1
ATOM 2843 C C . ILE D 1 3 ? 8.065 25.761 48.065 1.00 17.14 36 ILE D C 1
ATOM 2844 O O . ILE D 1 3 ? 8.343 25.437 49.205 1.00 17.10 36 ILE D O 1
ATOM 2849 N N . PRO D 1 4 ? 8.968 26.238 47.210 1.00 17.09 37 PRO D N 1
ATOM 2850 C CA . PRO D 1 4 ? 10.377 26.304 47.554 1.00 16.46 37 PRO D CA 1
ATOM 2851 C C . PRO D 1 4 ? 10.642 27.219 48.757 1.00 16.14 37 PRO D C 1
ATOM 2852 O O . PRO D 1 4 ? 9.992 28.255 48.919 1.00 16.54 37 PRO D O 1
ATOM 2856 N N . ALA D 1 5 ? 11.601 26.834 49.591 1.00 14.08 38 ALA D N 1
ATOM 2857 C CA . ALA D 1 5 ? 11.957 27.637 50.758 1.00 14.73 38 ALA D CA 1
ATOM 2858 C C . ALA D 1 5 ? 12.377 29.010 50.282 1.00 14.82 38 ALA D C 1
ATOM 2859 O O . ALA D 1 5 ? 12.980 29.137 49.219 1.00 16.50 38 ALA D O 1
ATOM 2861 N N . ASP D 1 6 ? 12.024 30.033 51.050 1.00 16.55 39 ASP D N 1
ATOM 2862 C CA . ASP D 1 6 ? 12.381 31.401 50.718 1.00 17.25 39 ASP D CA 1
ATOM 2863 C C . ASP D 1 6 ? 13.851 31.696 50.943 1.00 15.61 39 ASP D C 1
ATOM 2864 O O . ASP D 1 6 ? 14.305 31.497 52.044 1.00 15.99 39 ASP D O 1
ATOM 2869 N N . SER D 1 7 ? 14.580 32.154 49.928 1.00 15.10 40 SER D N 1
ATOM 2870 C CA . SER D 1 7 ? 15.985 32.572 50.108 1.00 15.34 40 SER D CA 1
ATOM 2871 C C . SER D 1 7 ? 16.195 33.923 49.414 1.00 15.10 40 SER D C 1
ATOM 2872 O O . SER D 1 7 ? 17.302 34.227 48.947 1.00 16.16 40 SER D O 1
ATOM 2875 N N . PHE D 1 8 ? 15.150 34.743 49.395 1.00 15.72 41 PHE D N 1
ATOM 2876 C CA . PHE D 1 8 ? 15.246 36.128 48.907 1.00 16.83 41 PHE D CA 1
ATOM 2877 C C . PHE D 1 8 ? 15.309 37.121 50.064 1.00 15.97 41 PHE D C 1
ATOM 2878 O O . PHE D 1 8 ? 14.742 36.896 51.119 1.00 16.08 41 PHE D O 1
ATOM 2886 N N . SER D 1 9 ? 16.049 38.214 49.854 1.00 16.07 42 SER D N 1
ATOM 2887 C CA . SER D 1 9 ? 16.208 39.245 50.857 1.00 16.37 42 SER D CA 1
ATOM 2888 C C . SER D 1 9 ? 16.584 40.564 50.227 1.00 16.36 42 SER D C 1
ATOM 2889 O O . SER D 1 9 ? 17.362 40.607 49.292 1.00 16.18 42 SER D O 1
ATOM 2892 N N . GLY D 1 10 ? 16.026 41.643 50.768 1.00 16.91 43 GLY D N 1
ATOM 2893 C CA . GLY D 1 10 ? 16.511 42.973 50.435 1.00 16.40 43 GLY D CA 1
ATOM 2894 C C . GLY D 1 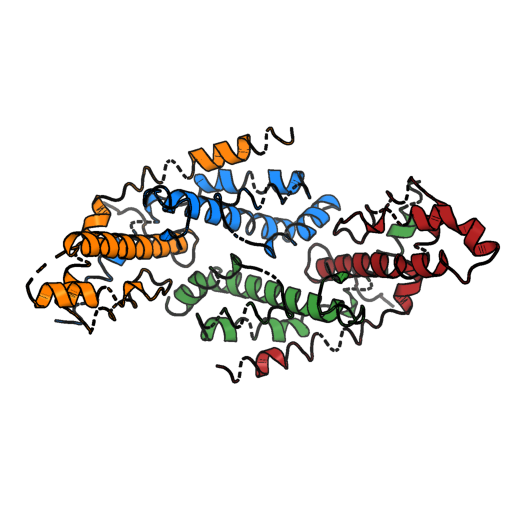10 ? 17.656 43.345 51.338 1.00 16.55 43 GLY D C 1
ATOM 2895 O O . GLY D 1 10 ? 18.430 42.485 51.702 1.00 15.30 43 GLY D O 1
ATOM 2896 N N . ALA D 1 11 ? 17.781 44.615 51.715 1.00 17.04 44 ALA D N 1
ATOM 2897 C CA . ALA D 1 11 ? 18.915 45.042 52.524 1.00 15.11 44 ALA D CA 1
ATOM 2898 C C . ALA D 1 11 ? 18.766 44.410 53.912 1.00 15.00 44 ALA D C 1
ATOM 2899 O O . ALA D 1 11 ? 17.785 44.628 54.610 1.00 19.06 44 ALA D O 1
ATOM 2901 N N . SER D 1 12 ? 19.695 43.524 54.261 1.00 12.63 45 SER D N 1
ATOM 2902 C CA . SER D 1 12 ? 19.676 42.792 55.525 1.00 11.74 45 SER D CA 1
ATOM 2903 C C . SER D 1 12 ? 21.088 42.298 55.868 1.00 10.43 45 SER D C 1
ATOM 2904 O O . SER D 1 12 ? 21.940 42.245 55.014 1.00 9.86 45 SER D O 1
ATOM 2907 N N . PRO D 1 13 ? 21.323 41.919 57.127 1.00 9.43 46 PRO D N 1
ATOM 2908 C CA . PRO D 1 13 ? 22.610 41.272 57.451 1.00 9.31 46 PRO D CA 1
ATOM 2909 C C . PRO D 1 13 ? 22.845 40.000 56.631 1.00 8.80 46 PRO D C 1
ATOM 2910 O O . PRO D 1 13 ? 23.974 39.722 56.234 1.00 8.82 46 PRO D O 1
ATOM 2914 N N . GLU D 1 14 ? 21.778 39.274 56.321 1.00 8.31 47 GLU D N 1
ATOM 2915 C CA . GLU D 1 14 ? 21.895 38.104 55.466 1.00 8.15 47 GLU D CA 1
ATOM 2916 C C . GLU D 1 14 ? 22.397 38.439 54.072 1.00 8.36 47 GLU D C 1
ATOM 2917 O O . GLU D 1 14 ? 23.270 37.759 53.544 1.00 7.97 47 GLU D O 1
ATOM 2923 N N . ARG D 1 15 ? 21.863 39.515 53.490 1.00 8.64 48 ARG D N 1
ATOM 2924 C CA . ARG D 1 15 ? 22.344 39.983 52.206 1.00 8.99 48 ARG D CA 1
ATOM 2925 C C . ARG D 1 15 ? 23.809 40.459 52.299 1.00 8.34 48 ARG D C 1
ATOM 2926 O O . ARG D 1 15 ? 24.607 40.159 51.432 1.00 8.72 48 ARG D O 1
ATOM 2934 N N . LYS D 1 16 ? 24.134 41.196 53.352 1.00 8.60 49 LYS D N 1
ATOM 2935 C CA . LYS D 1 16 ? 25.506 41.640 53.533 1.00 8.80 49 LYS D CA 1
ATOM 2936 C C . LYS D 1 16 ? 26.468 40.444 53.568 1.00 8.47 49 LYS D C 1
ATOM 2937 O O . LYS D 1 16 ? 27.525 40.413 52.881 1.00 8.78 49 LYS D O 1
ATOM 2943 N N . ALA D 1 17 ? 26.097 39.436 54.355 1.00 8.34 50 ALA D N 1
ATOM 2944 C CA . ALA D 1 17 ? 26.901 38.219 54.471 1.00 7.96 50 ALA D CA 1
ATOM 2945 C C . ALA D 1 17 ? 26.986 37.479 53.154 1.00 7.88 50 ALA D C 1
ATOM 2946 O O . ALA D 1 17 ? 28.056 36.971 52.775 1.00 7.80 50 ALA D O 1
ATOM 2948 N N . ALA D 1 18 ? 25.871 37.392 52.446 1.00 7.59 51 ALA D N 1
ATOM 2949 C CA . ALA D 1 18 ? 25.814 36.700 51.180 1.00 7.74 51 ALA D CA 1
ATOM 2950 C C . ALA D 1 18 ? 26.759 37.314 50.148 1.00 7.88 51 ALA D C 1
ATOM 2951 O O . ALA D 1 18 ? 27.483 36.637 49.449 1.00 8.56 51 ALA D O 1
ATOM 2953 N N . VAL D 1 19 ? 26.743 38.630 50.055 1.00 8.28 52 VAL D N 1
ATOM 2954 C CA . VAL D 1 19 ? 27.611 39.329 49.090 1.00 8.80 52 VAL D CA 1
ATOM 2955 C C . VAL D 1 19 ? 29.082 39.196 49.514 1.00 8.71 52 VAL D C 1
ATOM 2956 O O . VAL D 1 19 ? 29.945 39.000 48.678 1.00 9.38 52 VAL D O 1
ATOM 2960 N N . ALA D 1 20 ? 29.335 39.223 50.814 1.00 8.73 53 ALA D N 1
ATOM 2961 C CA . ALA D 1 20 ? 30.696 38.965 51.307 1.00 8.31 53 ALA D CA 1
ATOM 2962 C C . ALA D 1 20 ? 31.170 37.568 50.953 1.00 8.39 53 ALA D C 1
ATOM 2963 O O . ALA D 1 20 ? 32.330 37.373 50.517 1.00 8.57 53 ALA D O 1
ATOM 2965 N N . LEU D 1 21 ? 30.279 36.593 51.059 1.00 8.08 54 LEU D N 1
ATOM 2966 C CA . LEU D 1 21 ? 30.601 35.226 50.638 1.00 7.85 54 LEU D CA 1
ATOM 2967 C C . LEU D 1 21 ? 30.917 35.167 49.140 1.00 7.92 54 LEU D C 1
ATOM 2968 O O . LEU D 1 21 ? 31.848 34.492 48.717 1.00 7.59 54 LEU D O 1
ATOM 2973 N N . ARG D 1 22 ? 30.130 35.865 48.337 1.00 8.24 55 ARG D N 1
ATOM 2974 C CA . ARG D 1 22 ? 30.323 35.871 46.890 1.00 8.60 55 ARG D CA 1
ATOM 2975 C C . ARG D 1 22 ? 31.717 36.398 46.554 1.00 9.33 55 ARG D C 1
ATOM 2976 O O . ARG D 1 22 ? 32.415 35.863 45.703 1.00 9.43 55 ARG D O 1
ATOM 2984 N N . SER D 1 23 ? 32.135 37.450 47.255 1.00 10.26 56 SER D N 1
ATOM 2985 C CA . SER D 1 23 ? 33.481 37.983 47.055 1.00 10.78 56 SER D CA 1
ATOM 2986 C C . SER D 1 23 ? 34.531 36.969 47.485 1.00 10.19 56 SER D C 1
ATOM 2987 O O . SER D 1 23 ? 35.565 36.818 46.826 1.00 10.32 56 SER D O 1
ATOM 2990 N N . LEU D 1 24 ? 34.308 36.314 48.617 1.00 9.33 57 LEU D N 1
ATOM 2991 C CA . LEU D 1 24 ? 35.213 35.245 49.055 1.00 9.37 57 LEU D CA 1
ATOM 2992 C C . LEU D 1 24 ? 35.361 34.154 47.990 1.00 9.04 57 LEU D C 1
ATOM 2993 O O . LEU D 1 24 ? 36.473 33.729 47.690 1.00 8.60 57 LEU D O 1
ATOM 2998 N N . PHE D 1 25 ? 34.246 33.741 47.391 1.00 8.83 58 PHE D N 1
ATOM 2999 C CA . PHE D 1 25 ? 34.276 32.672 46.413 1.00 8.65 58 PHE D CA 1
ATOM 3000 C C . PHE D 1 25 ? 35.048 33.114 45.160 1.00 9.04 58 PHE D C 1
ATOM 3001 O O . PHE D 1 25 ? 35.792 32.336 44.576 1.00 8.96 58 PHE D O 1
ATOM 3009 N N . THR D 1 26 ? 34.882 34.372 44.781 1.00 9.56 59 THR D N 1
ATOM 3010 C CA . THR D 1 26 ? 35.623 34.929 43.647 1.00 10.07 59 THR D CA 1
ATOM 3011 C C . THR D 1 26 ? 37.140 34.918 43.948 1.00 10.56 59 THR D C 1
ATOM 3012 O O . THR D 1 26 ? 37.937 34.540 43.100 1.00 11.21 59 THR D O 1
ATOM 3016 N N . PHE D 1 27 ? 37.509 35.311 45.156 1.00 11.07 60 PHE D N 1
ATOM 3017 C CA . PHE D 1 27 ? 38.916 35.329 45.587 1.00 13.09 60 PHE D CA 1
ATOM 3018 C C . PHE D 1 27 ? 39.498 33.931 45.640 1.00 12.39 60 PHE D C 1
ATOM 3019 O O . PHE D 1 27 ? 40.628 33.671 45.167 1.00 12.03 60 PHE D O 1
ATOM 3027 N N . VAL D 1 28 ? 38.743 32.992 46.203 1.00 11.66 61 VAL D N 1
ATOM 3028 C CA . VAL D 1 28 ? 39.189 31.610 46.234 1.00 11.57 61 VAL D CA 1
ATOM 3029 C C . VAL D 1 28 ? 39.420 31.086 44.782 1.00 12.01 61 VAL D C 1
ATOM 3030 O O . VAL D 1 28 ? 40.423 30.413 44.506 1.00 12.03 61 VAL D O 1
ATOM 3034 N N . ALA D 1 29 ? 38.475 31.373 43.893 1.00 12.11 62 ALA D N 1
ATOM 3035 C CA . ALA D 1 29 ? 38.586 30.943 42.494 1.00 12.48 62 ALA D CA 1
ATOM 3036 C C . ALA D 1 29 ? 39.844 31.499 41.866 1.00 13.23 62 ALA D C 1
ATOM 3037 O O . ALA D 1 29 ? 40.561 30.765 41.156 1.00 13.56 62 ALA D O 1
ATOM 3039 N N . ALA D 1 30 ? 40.140 32.763 42.143 1.00 13.32 63 ALA D N 1
ATOM 3040 C CA . ALA D 1 30 ? 41.356 33.368 41.598 1.00 13.94 63 ALA D CA 1
ATOM 3041 C C . ALA D 1 30 ? 42.607 32.636 42.052 1.00 14.91 63 ALA D C 1
ATOM 3042 O O . ALA D 1 30 ? 43.528 32.413 41.261 1.00 14.44 63 ALA D O 1
ATOM 3044 N N A ARG D 1 31 ? 42.654 32.277 43.324 0.50 14.34 64 ARG D N 1
ATOM 3045 N N B ARG D 1 31 ? 42.640 32.207 43.312 0.50 14.82 64 ARG D N 1
ATOM 3046 C CA A ARG D 1 31 ? 43.804 31.531 43.829 0.50 15.07 64 ARG D CA 1
ATOM 3047 C CA B ARG D 1 31 ? 43.807 31.493 43.853 0.50 15.90 64 ARG D CA 1
ATOM 3048 C C A ARG D 1 31 ? 43.924 30.131 43.205 0.50 14.47 64 ARG D C 1
ATOM 3049 C C B ARG D 1 31 ? 43.923 30.080 43.292 0.50 15.08 64 ARG D C 1
ATOM 3050 O O A ARG D 1 31 ? 45.034 29.698 42.830 0.50 13.77 64 ARG D O 1
ATOM 3051 O O B ARG D 1 31 ? 45.016 29.574 43.061 0.50 14.94 64 ARG D O 1
ATOM 3066 N N . VAL D 1 32 ? 42.785 29.444 43.053 1.00 13.87 65 VAL D N 1
ATOM 3067 C CA . VAL D 1 32 ? 42.767 28.144 42.414 1.00 13.72 65 VAL D CA 1
ATOM 3068 C C . VAL D 1 32 ? 43.279 28.242 40.961 1.00 13.75 65 VAL D C 1
ATOM 3069 O O . VAL D 1 32 ? 44.096 27.432 40.517 1.00 14.38 65 VAL D O 1
ATOM 3073 N N . VAL D 1 33 ? 42.777 29.216 40.230 1.00 14.65 66 VAL D N 1
ATOM 3074 C CA . VAL D 1 33 ? 43.150 29.374 38.814 1.00 15.79 66 VAL D CA 1
ATOM 3075 C C . VAL D 1 33 ? 44.600 29.784 38.676 1.00 17.99 66 VAL D C 1
ATOM 3076 O O . VAL D 1 33 ? 45.308 29.308 37.783 1.00 17.72 66 VAL D O 1
ATOM 3080 N N . LEU D 1 34 ? 45.065 30.650 39.558 1.00 18.13 67 LEU D N 1
ATOM 3081 C CA . LEU D 1 34 ? 46.456 31.072 39.495 1.00 21.04 67 LEU D CA 1
ATOM 3082 C C . LEU D 1 34 ? 47.367 29.847 39.595 1.00 20.81 67 LEU D C 1
ATOM 3083 O O . LEU D 1 34 ? 48.338 29.715 38.826 1.00 20.83 67 LEU D O 1
ATOM 3088 N N . GLU D 1 35 ? 47.052 28.932 40.504 1.00 19.91 68 GLU D N 1
ATOM 3089 C CA . GLU D 1 35 ? 47.818 27.715 40.660 1.00 21.46 68 GLU D CA 1
ATOM 3090 C C . GLU D 1 35 ? 47.762 26.827 39.415 1.00 22.76 68 GLU D C 1
ATOM 3091 O O . GLU D 1 35 ? 48.775 26.273 38.990 1.00 24.24 68 GLU D O 1
ATOM 3097 N N . GLN D 1 36 ? 46.581 26.715 38.835 1.00 22.52 69 GLN D N 1
ATOM 3098 C CA . GLN D 1 36 ? 46.384 25.945 37.612 1.00 23.83 69 GLN D CA 1
ATOM 3099 C C . GLN D 1 36 ? 47.133 26.527 36.420 1.00 25.42 69 GLN D C 1
ATOM 3100 O O . GLN D 1 36 ? 47.624 25.762 35.591 1.00 26.58 69 GLN D O 1
ATOM 3106 N N . LEU D 1 37 ? 47.260 27.854 36.361 1.00 25.03 70 LEU D N 1
ATOM 3107 C CA . LEU D 1 37 ? 47.968 28.497 35.246 1.00 26.64 70 LEU D CA 1
ATOM 3108 C C . LEU D 1 37 ? 49.485 28.383 35.352 1.00 29.64 70 LEU D C 1
ATOM 3109 O O . LEU D 1 37 ? 50.192 28.465 34.336 1.00 31.47 70 LEU D O 1
ATOM 3114 N N . GLN D 1 38 ? 49.987 28.174 36.563 1.00 32.59 71 GLN D N 1
ATOM 3115 C CA . GLN D 1 38 ? 51.412 28.136 36.822 1.00 37.15 71 GLN D CA 1
ATOM 3116 C C . GLN D 1 38 ? 51.671 26.671 37.042 1.00 40.83 71 GLN D C 1
ATOM 3117 O O . GLN D 1 38 ? 52.383 26.291 37.968 1.00 43.67 71 GLN D O 1
ATOM 3119 N N . GLY D 1 39 ? 51.080 25.851 36.178 1.00 42.96 72 GLY D N 1
ATOM 3120 C CA . GLY D 1 39 ? 50.984 24.424 36.413 1.00 46.04 72 GLY D CA 1
ATOM 3121 C C . GLY D 1 39 ? 52.325 23.733 36.427 1.00 48.71 72 GLY D C 1
ATOM 3122 O O . GLY D 1 39 ? 53.368 24.385 36.459 1.00 51.59 72 GLY D O 1
ATOM 3123 N N . PRO D 1 40 ? 52.306 22.395 36.431 1.00 52.71 73 PRO D N 1
ATOM 3124 C CA . PRO D 1 40 ? 53.524 21.630 36.249 1.00 54.77 73 PRO D CA 1
ATOM 3125 C C . PRO D 1 40 ? 54.147 22.002 34.902 1.00 56.10 73 PRO D C 1
ATOM 3126 O O . PRO D 1 40 ? 53.560 21.736 33.848 1.00 58.40 73 PRO D O 1
ATOM 3130 N N . GLY D 1 41 ? 55.321 22.629 34.969 1.00 56.36 74 GLY D N 1
ATOM 3131 C CA . GLY D 1 41 ? 55.899 23.386 33.858 1.00 54.50 74 GLY D CA 1
ATOM 3132 C C . GLY D 1 41 ? 56.308 22.630 32.608 1.00 55.15 74 GLY D C 1
ATOM 3133 O O . GLY D 1 41 ? 57.407 22.078 32.548 1.00 57.31 74 GLY D O 1
ATOM 3134 N N . GLY D 1 42 ? 55.424 22.620 31.610 1.00 52.14 75 GLY D N 1
ATOM 3135 C CA . GLY D 1 42 ? 55.750 22.143 30.264 1.00 47.72 75 GLY D CA 1
ATOM 3136 C C . GLY D 1 42 ? 55.165 23.052 29.191 1.00 44.03 75 GLY D C 1
ATOM 3137 O O . GLY D 1 42 ? 54.973 24.251 29.426 1.00 40.93 75 GLY D O 1
ATOM 3138 N N . PRO D 1 43 ? 54.913 22.501 27.990 1.00 39.48 76 PRO D N 1
ATOM 3139 C CA . PRO D 1 43 ? 54.133 23.152 26.942 1.00 38.79 76 PRO D CA 1
ATOM 3140 C C . PRO D 1 43 ? 52.873 23.898 27.413 1.00 36.94 76 PRO D C 1
ATOM 3141 O O . PRO D 1 43 ? 52.649 25.052 27.011 1.00 34.92 76 PRO D O 1
ATOM 3145 N N . GLU D 1 44 ? 52.065 23.260 28.257 1.00 37.05 77 GLU D N 1
ATOM 3146 C CA . GLU D 1 44 ? 50.838 23.905 28.760 1.00 37.51 77 GLU D CA 1
ATOM 3147 C C . GLU D 1 44 ? 51.180 25.164 29.565 1.00 37.14 77 GLU D C 1
ATOM 3148 O O . GLU D 1 44 ? 50.566 26.218 29.385 1.00 33.87 77 GLU D O 1
ATOM 3150 N N . THR D 1 45 ? 52.185 25.051 30.428 1.00 34.45 78 THR D N 1
ATOM 3151 C CA . THR D 1 45 ? 52.611 26.185 31.257 1.00 34.22 78 THR D CA 1
ATOM 3152 C C . THR D 1 45 ? 53.120 27.344 30.406 1.00 32.47 78 THR D C 1
ATOM 3153 O O . THR D 1 45 ? 52.840 28.514 30.664 1.00 29.77 78 THR D O 1
ATOM 3157 N N . THR D 1 46 ? 53.875 26.992 29.379 1.00 31.08 79 THR D N 1
ATOM 3158 C CA . THR D 1 46 ? 54.343 27.955 28.389 1.00 31.29 79 THR D CA 1
ATOM 3159 C C . THR D 1 46 ? 53.173 28.697 27.696 1.00 30.63 79 THR D C 1
ATOM 3160 O O . THR D 1 46 ? 53.224 29.923 27.471 1.00 32.36 79 THR D O 1
ATOM 3164 N N . TYR D 1 47 ? 52.124 27.948 27.365 1.00 30.24 80 TYR D N 1
ATOM 3165 C CA . TYR D 1 47 ? 50.915 28.509 26.750 1.00 30.28 80 TYR D CA 1
ATOM 3166 C C . TYR D 1 47 ? 50.163 29.437 27.723 1.00 30.15 80 TYR D C 1
ATOM 3167 O O . TYR D 1 47 ? 49.613 30.463 27.323 1.00 30.82 80 TYR D O 1
ATOM 3169 N N . ASN D 1 48 ? 50.157 29.065 29.003 1.00 30.13 81 ASN D N 1
ATOM 3170 C CA . ASN D 1 48 ? 49.387 29.765 30.056 1.00 29.70 81 ASN D CA 1
ATOM 3171 C C . ASN D 1 48 ? 49.999 31.057 30.598 1.00 30.16 81 ASN D C 1
ATOM 3172 O O . ASN D 1 48 ? 49.338 31.771 31.361 1.00 29.71 81 ASN D O 1
ATOM 3177 N N . GLN D 1 49 ? 51.233 31.334 30.197 1.00 29.82 82 GLN D N 1
ATOM 3178 C CA . GLN D 1 49 ? 51.994 32.533 30.645 1.00 30.23 82 GLN D CA 1
ATOM 3179 C C . GLN D 1 49 ? 51.258 33.896 30.711 1.00 29.55 82 GLN D C 1
ATOM 3180 O O . GLN D 1 49 ? 51.247 34.561 31.755 1.00 29.09 82 GLN D O 1
ATOM 3186 N N . GLN D 1 50 ? 50.652 34.344 29.619 1.00 30.17 83 GLN D N 1
ATOM 3187 C CA . GLN D 1 50 ? 49.997 35.654 29.624 1.00 31.05 83 GLN D CA 1
ATOM 3188 C C . GLN D 1 50 ? 48.769 35.675 30.549 1.00 28.72 83 GLN D C 1
ATOM 3189 O O . GLN D 1 50 ? 48.505 36.660 31.233 1.00 27.80 83 GLN D O 1
ATOM 3195 N N . ALA D 1 51 ? 48.015 34.584 30.573 1.00 27.33 84 ALA D N 1
ATOM 3196 C CA . ALA D 1 51 ? 46.854 34.502 31.468 1.00 26.85 84 ALA D CA 1
ATOM 3197 C C . ALA D 1 51 ? 47.303 34.603 32.923 1.00 25.45 84 ALA D C 1
ATOM 3198 O O . ALA D 1 51 ? 46.622 35.256 33.751 1.00 23.55 84 ALA D O 1
ATOM 3200 N N . TYR D 1 52 ? 48.415 33.920 33.241 1.00 24.91 85 TYR D N 1
ATOM 3201 C CA . TYR D 1 52 ? 49.008 33.975 34.578 1.00 24.77 85 TYR D CA 1
ATOM 3202 C C . TYR D 1 52 ? 49.372 35.418 34.916 1.00 25.38 85 TYR D C 1
ATOM 3203 O O . TYR D 1 52 ? 49.034 35.911 35.971 1.00 24.28 85 TYR D O 1
ATOM 3212 N N . LEU D 1 53 ? 50.053 36.101 34.002 1.00 26.27 86 LEU D N 1
ATOM 3213 C CA . LEU D 1 53 ? 50.458 37.487 34.245 1.00 26.61 86 LEU D CA 1
ATOM 3214 C C . LEU D 1 53 ? 49.256 38.420 34.412 1.00 26.29 86 LEU D C 1
ATOM 3215 O O . LEU D 1 53 ? 49.281 39.270 35.278 1.00 25.13 86 LEU D O 1
ATOM 3220 N N . ASP D 1 54 ? 48.204 38.228 33.608 1.00 26.14 87 ASP D N 1
ATOM 3221 C CA . ASP D 1 54 ? 46.989 39.053 33.706 1.00 25.64 87 ASP D CA 1
ATOM 3222 C C . ASP D 1 54 ? 46.338 38.824 35.063 1.00 24.71 87 ASP D C 1
ATOM 3223 O O . ASP D 1 54 ? 45.956 39.771 35.748 1.00 25.28 87 ASP D O 1
ATOM 3228 N N . LEU D 1 55 ? 46.239 37.562 35.462 1.00 23.09 88 LEU D N 1
ATOM 3229 C CA . LEU D 1 55 ? 45.641 37.250 36.761 1.00 23.51 88 LEU D CA 1
ATOM 3230 C C . LEU D 1 55 ? 46.456 37.840 37.912 1.00 25.26 88 LEU D C 1
ATOM 3231 O O . LEU D 1 55 ? 45.917 38.402 38.844 1.00 22.60 88 LEU D O 1
ATOM 3244 N N . ASP D 1 57 ? 48.291 40.509 37.802 1.00 30.20 90 ASP D N 1
ATOM 3245 C CA . ASP D 1 57 ? 47.968 41.936 37.814 1.00 30.62 90 ASP D CA 1
ATOM 3246 C C . ASP D 1 57 ? 46.639 42.218 38.488 1.00 31.01 90 ASP D C 1
ATOM 3247 O O . ASP D 1 57 ? 46.550 43.114 39.315 1.00 29.20 90 ASP D O 1
ATOM 3252 N N . PHE D 1 58 ? 45.600 41.480 38.108 1.00 30.95 91 PHE D N 1
ATOM 3253 C CA . PHE D 1 58 ? 44.259 41.740 38.638 1.00 31.87 91 PHE D CA 1
ATOM 3254 C C . PHE D 1 58 ? 44.143 41.414 40.118 1.00 32.35 91 PHE D C 1
ATOM 3255 O O . PHE D 1 58 ? 43.352 42.022 40.822 1.00 30.57 91 PHE D O 1
ATOM 3263 N N . LEU D 1 59 ? 44.938 40.471 40.591 1.00 34.42 92 LEU D N 1
ATOM 3264 C CA . LEU D 1 59 ? 44.999 40.217 42.022 1.00 37.58 92 LEU D CA 1
ATOM 3265 C C . LEU D 1 59 ? 45.630 41.372 42.800 1.00 41.33 92 LEU D C 1
ATOM 3266 O O . LEU D 1 59 ? 45.462 41.455 44.003 1.00 40.73 92 LEU D O 1
ATOM 3271 N N . GLY D 1 60 ? 46.337 42.257 42.101 1.00 45.27 93 GLY D N 1
ATOM 3272 C CA . GLY D 1 60 ? 46.795 43.519 42.674 1.00 47.02 93 GLY D CA 1
ATOM 3273 C C . GLY D 1 60 ? 45.710 44.580 42.770 1.00 49.86 93 GLY D C 1
ATOM 3274 O O . GLY D 1 60 ? 45.942 45.656 43.321 1.00 51.98 93 GLY D O 1
ATOM 3275 N N . THR D 1 61 ? 44.521 44.284 42.245 1.00 50.37 94 THR D N 1
ATOM 3276 C CA . THR D 1 61 ? 43.416 45.229 42.243 1.00 52.04 94 THR D CA 1
ATOM 3277 C C . THR D 1 61 ? 42.445 44.828 43.341 1.00 51.51 94 THR D C 1
ATOM 3278 O O . THR D 1 61 ? 41.998 43.678 43.366 1.00 51.19 94 THR D O 1
ATOM 3282 N N . PRO D 1 62 ? 42.082 45.779 44.220 1.00 52.20 95 PRO D N 1
ATOM 3283 C CA . PRO D 1 62 ? 41.062 45.486 45.217 1.00 51.96 95 PRO D CA 1
ATOM 3284 C C . PRO D 1 62 ? 39.716 45.062 44.598 1.00 50.04 95 PRO D C 1
ATOM 3285 O O . PRO D 1 62 ? 39.252 45.650 43.620 1.00 49.88 95 PRO D O 1
ATOM 3297 N N . LYS D 1 64 ? 36.032 45.304 44.767 1.00 42.03 97 LYS D N 1
ATOM 3298 C CA . LYS D 1 64 ? 34.889 46.028 45.335 1.00 40.57 97 LYS D CA 1
ATOM 3299 C C . LYS D 1 64 ? 33.964 45.054 46.075 1.00 38.06 97 LYS D C 1
ATOM 3300 O O . LYS D 1 64 ? 33.837 43.899 45.685 1.00 39.59 97 LYS D O 1
ATOM 3306 N N . GLY D 1 65 ? 33.296 45.521 47.124 1.00 32.83 98 GLY D N 1
ATOM 3307 C CA . GLY D 1 65 ? 32.431 44.652 47.914 1.00 28.42 98 GLY D CA 1
ATOM 3308 C C . GLY D 1 65 ? 31.066 44.469 47.264 1.00 24.01 98 GLY D C 1
ATOM 3309 O O . GLY D 1 65 ? 30.034 44.819 47.837 1.00 23.53 98 GLY D O 1
ATOM 3310 N N . ASP D 1 66 ? 31.086 43.876 46.070 1.00 19.94 99 ASP D N 1
ATOM 3311 C CA . ASP D 1 66 ? 29.898 43.613 45.250 1.00 18.41 99 ASP D CA 1
ATOM 3312 C C . ASP D 1 66 ? 29.817 42.152 44.808 1.00 17.58 99 ASP D C 1
ATOM 3313 O O . ASP D 1 66 ? 29.204 41.814 43.783 1.00 19.55 99 ASP D O 1
ATOM 3318 N N . GLY D 1 67 ? 30.475 41.293 45.567 1.00 16.57 100 GLY D N 1
ATOM 3319 C CA . GLY D 1 67 ? 30.568 39.894 45.218 1.00 15.22 100 GLY D CA 1
ATOM 3320 C C . GLY D 1 67 ? 31.631 39.538 44.215 1.00 14.80 100 GLY D C 1
ATOM 3321 O O . GLY D 1 67 ? 31.718 38.389 43.820 1.00 15.14 100 GLY D O 1
ATOM 3322 N N . GLY D 1 68 ? 32.431 40.519 43.803 1.00 13.96 101 GLY D N 1
ATOM 3323 C CA . GLY D 1 68 ? 33.500 40.312 42.863 1.00 14.03 101 GLY D CA 1
ATOM 3324 C C . GLY D 1 68 ? 33.129 40.563 41.411 1.00 14.11 101 GLY D C 1
ATOM 3325 O O . GLY D 1 68 ? 33.932 40.301 40.528 1.00 14.56 101 GLY D O 1
ATOM 3326 N N . ASP D 1 69 ? 31.941 41.091 41.151 1.00 14.26 102 ASP D N 1
ATOM 3327 C CA . ASP D 1 69 ? 31.456 41.189 39.769 1.00 15.51 102 ASP D CA 1
ATOM 3328 C C . ASP D 1 69 ? 32.041 42.342 38.952 1.00 16.26 102 ASP D C 1
ATOM 3329 O O . ASP D 1 69 ? 32.256 42.187 37.766 1.00 16.78 102 ASP D O 1
ATOM 3334 N N A GLU D 1 70 ? 32.294 43.470 39.604 0.60 17.10 103 GLU D N 1
ATOM 3335 N N B GLU D 1 70 ? 32.297 43.497 39.563 0.40 16.73 103 GLU D N 1
ATOM 3336 C CA A GLU D 1 70 ? 32.993 44.586 38.963 0.60 17.93 103 GLU D CA 1
ATOM 3337 C CA B GLU D 1 70 ? 33.009 44.565 38.837 0.40 17.15 103 GLU D CA 1
ATOM 3338 C C A GLU D 1 70 ? 34.405 44.144 38.567 0.60 17.17 103 GLU D C 1
ATOM 3339 C C B GLU D 1 70 ? 34.420 44.091 38.515 0.40 16.77 103 GLU D C 1
ATOM 3340 O O A GLU D 1 70 ? 34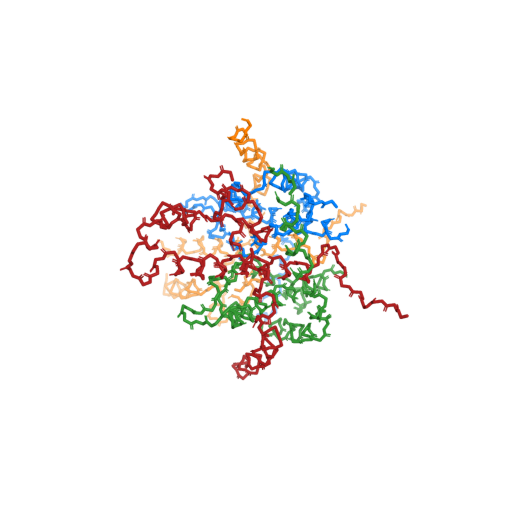.864 44.402 37.450 0.60 16.56 103 GLU D O 1
ATOM 3341 O O B GLU D 1 70 ? 34.895 44.261 37.388 0.40 16.25 103 GLU D O 1
ATOM 3352 N N . TRP D 1 71 ? 35.082 43.474 39.495 1.00 16.30 104 TRP D N 1
ATOM 3353 C CA . TRP D 1 71 ? 36.396 42.885 39.253 1.00 16.37 104 TRP D CA 1
ATOM 3354 C C . TRP D 1 71 ? 36.340 41.886 38.091 1.00 17.03 104 TRP D C 1
ATOM 3355 O O . TRP D 1 71 ? 37.163 41.933 37.185 1.00 16.65 104 TRP D O 1
ATOM 3374 N N . ALA D 1 73 ? 34.162 41.655 35.655 1.00 16.01 106 ALA D N 1
ATOM 3375 C CA . ALA D 1 73 ? 33.873 42.337 34.393 1.00 17.44 106 ALA D CA 1
ATOM 3376 C C . ALA D 1 73 ? 35.149 42.958 33.839 1.00 18.66 106 ALA D C 1
ATOM 3377 O O . ALA D 1 73 ? 35.374 42.936 32.634 1.00 19.85 106 ALA D O 1
ATOM 3379 N N . ALA D 1 74 ? 35.973 43.503 34.730 1.00 18.97 107 ALA D N 1
ATOM 3380 C CA . ALA D 1 74 ? 37.277 44.052 34.352 1.00 20.63 107 ALA D CA 1
ATOM 3381 C C . ALA D 1 74 ? 38.224 42.990 33.810 1.00 22.01 107 ALA D C 1
ATOM 3382 O O . ALA D 1 74 ? 38.912 43.215 32.806 1.00 24.05 107 ALA D O 1
ATOM 3384 N N . VAL D 1 75 ? 38.290 41.841 34.475 1.00 20.92 108 VAL D N 1
ATOM 3385 C CA . VAL D 1 75 ? 39.070 40.733 33.971 1.00 21.31 108 VAL D CA 1
ATOM 3386 C C . VAL D 1 75 ? 38.576 40.338 32.574 1.00 23.13 108 VAL D C 1
ATOM 3387 O O . VAL D 1 75 ? 39.384 40.132 31.656 1.00 25.43 108 VAL D O 1
ATOM 3399 N N . ARG D 1 77 ? 37.066 42.059 30.310 1.00 26.55 110 ARG D N 1
ATOM 3400 C CA . ARG D 1 77 ? 37.444 43.042 29.288 1.00 28.56 110 ARG D CA 1
ATOM 3401 C C . ARG D 1 77 ? 38.884 42.850 28.804 1.00 28.67 110 ARG D C 1
ATOM 3402 O O . ARG D 1 77 ? 39.191 43.123 27.650 1.00 32.96 110 ARG D O 1
ATOM 3410 N N . LYS D 1 78 ? 39.765 42.373 29.679 1.00 29.17 111 LYS D N 1
ATOM 3411 C CA . LYS D 1 78 ? 41.177 42.183 29.333 1.00 29.24 111 LYS D CA 1
ATOM 3412 C C . LYS D 1 78 ? 41.472 40.800 28.771 1.00 28.79 111 LYS D C 1
ATOM 3413 O O . LYS D 1 78 ? 42.323 40.647 27.897 1.00 29.08 111 LYS D O 1
ATOM 3415 N N . ASN D 1 79 ? 40.786 39.789 29.294 1.00 25.97 112 ASN D N 1
ATOM 3416 C CA . ASN D 1 79 ? 41.105 38.403 28.979 1.00 24.05 112 ASN D CA 1
ATOM 3417 C C . ASN D 1 79 ? 39.867 37.546 29.191 1.00 24.78 112 ASN D C 1
ATOM 3418 O O . ASN D 1 79 ? 39.615 37.053 30.286 1.00 22.21 112 ASN D O 1
ATOM 3423 N N . HIS D 1 80 ? 39.091 37.405 28.127 1.00 25.04 113 HIS D N 1
ATOM 3424 C CA . HIS D 1 80 ? 37.815 36.727 28.171 1.00 25.15 113 HIS D CA 1
ATOM 3425 C C . HIS D 1 80 ? 37.946 35.249 28.591 1.00 24.63 113 HIS D C 1
ATOM 3426 O O . HIS D 1 80 ? 37.176 34.760 29.424 1.00 24.65 113 HIS D O 1
ATOM 3433 N N . ALA D 1 81 ? 38.927 34.548 28.049 1.00 23.02 114 ALA D N 1
ATOM 3434 C CA . ALA D 1 81 ? 39.137 33.144 28.393 1.00 22.93 114 ALA D CA 1
ATOM 3435 C C . ALA D 1 81 ? 39.458 32.973 29.885 1.00 21.62 114 ALA D C 1
ATOM 3436 O O . ALA D 1 81 ? 38.989 32.032 30.539 1.00 22.04 114 ALA D O 1
ATOM 3438 N N . LEU D 1 82 ? 40.269 33.873 30.426 1.00 21.08 115 LEU D N 1
ATOM 3439 C CA . LEU D 1 82 ? 40.597 33.838 31.852 1.00 20.36 115 LEU D CA 1
ATOM 3440 C C . LEU D 1 82 ? 39.346 34.067 32.702 1.00 19.69 115 LEU D C 1
ATOM 3441 O O . LEU D 1 82 ? 39.096 33.354 33.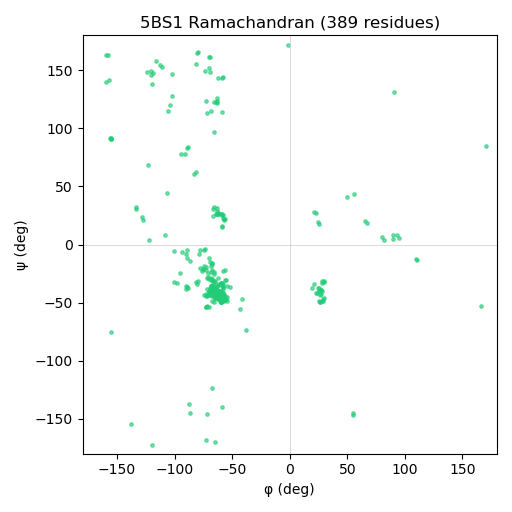683 1.00 20.26 115 LEU D O 1
ATOM 3446 N N . ALA D 1 83 ? 38.556 35.066 32.340 1.00 18.22 116 ALA D N 1
ATOM 3447 C CA . ALA D 1 83 ? 37.297 35.318 33.062 1.00 17.65 116 ALA D CA 1
ATOM 3448 C C . ALA D 1 83 ? 36.393 34.088 33.048 1.00 17.44 116 ALA D C 1
ATOM 3449 O O . ALA D 1 83 ? 35.765 33.762 34.072 1.00 17.32 116 ALA D O 1
ATOM 3451 N N . LEU D 1 84 ? 36.275 33.414 31.903 1.00 17.92 117 LEU D N 1
ATOM 3452 C CA . LEU D 1 84 ? 35.400 32.257 31.838 1.00 18.97 117 LEU D CA 1
ATOM 3453 C C . LEU D 1 84 ? 35.844 31.196 32.818 1.00 18.58 117 LEU D C 1
ATOM 3454 O O . LEU D 1 84 ? 35.013 30.553 33.469 1.00 17.96 117 LEU D O 1
ATOM 3459 N N . ARG D 1 85 ? 37.152 31.012 32.921 1.00 18.02 118 ARG D N 1
ATOM 3460 C CA . ARG D 1 85 ? 37.671 30.029 33.812 1.00 18.12 118 ARG D CA 1
ATOM 3461 C C . ARG D 1 85 ? 37.422 30.405 35.275 1.00 15.53 118 ARG D C 1
ATOM 3462 O O . ARG D 1 85 ? 37.000 29.561 36.074 1.00 15.77 118 ARG D O 1
ATOM 3470 N N . LEU D 1 86 ? 37.637 31.674 35.603 1.00 14.00 119 LEU D N 1
ATOM 3471 C CA . LEU D 1 86 ? 37.376 32.149 36.972 1.00 14.10 119 LEU D CA 1
ATOM 3472 C C . LEU D 1 86 ? 35.897 32.025 37.361 1.00 13.79 119 LEU D C 1
ATOM 3473 O O . LEU D 1 86 ? 35.568 31.623 38.488 1.00 13.55 119 LEU D O 1
ATOM 3486 N N . GLU D 1 88 ? 33.779 29.803 36.095 1.00 14.82 121 GLU D N 1
ATOM 3487 C CA . GLU D 1 88 ? 33.489 28.381 36.242 1.00 16.48 121 GLU D CA 1
ATOM 3488 C C . GLU D 1 88 ? 33.905 27.874 37.640 1.00 15.21 121 GLU D C 1
ATOM 3489 O O . GLU D 1 88 ? 33.173 27.120 38.307 1.00 14.78 121 GLU D O 1
ATOM 3495 N N . VAL D 1 89 ? 35.091 28.300 38.078 1.00 13.66 122 VAL D N 1
ATOM 3496 C CA . VAL D 1 89 ? 35.643 27.835 39.340 1.00 13.04 122 VAL D CA 1
ATOM 3497 C C . VAL D 1 89 ? 34.863 28.395 40.538 1.00 12.33 122 VAL D C 1
ATOM 3498 O O . VAL D 1 89 ? 34.556 27.658 41.485 1.00 11.42 122 VAL D O 1
ATOM 3502 N N . ARG D 1 90 ? 34.492 29.667 40.477 1.00 11.29 123 ARG D N 1
ATOM 3503 C CA . ARG D 1 90 ? 33.756 30.234 41.614 1.00 10.85 123 ARG D CA 1
ATOM 3504 C C . ARG D 1 90 ? 32.370 29.603 41.746 1.00 11.53 123 ARG D C 1
ATOM 3505 O O . ARG D 1 90 ? 31.876 29.437 42.843 1.00 12.45 123 ARG D O 1
ATOM 3513 N N . GLU D 1 91 ? 31.782 29.199 40.621 1.00 12.02 124 GLU D N 1
ATOM 3514 C CA . GLU D 1 91 ? 30.520 28.477 40.661 1.00 13.06 124 GLU D CA 1
ATOM 3515 C C . GLU D 1 91 ? 30.710 27.037 41.182 1.00 12.06 124 GLU D C 1
ATOM 3516 O O . GLU D 1 91 ? 29.943 26.555 42.022 1.00 11.49 124 GLU D O 1
ATOM 3522 N N . ALA D 1 92 ? 31.743 26.354 40.709 1.00 11.06 125 ALA D N 1
ATOM 3523 C CA . ALA D 1 92 ? 32.053 25.007 41.200 1.00 10.96 125 ALA D CA 1
ATOM 3524 C C . ALA D 1 92 ? 32.339 25.010 42.722 1.00 11.14 125 ALA D C 1
ATOM 3525 O O . ALA D 1 92 ? 31.989 24.083 43.452 1.00 11.36 125 ALA D O 1
ATOM 3527 N N . TYR D 1 93 ? 32.917 26.101 43.197 1.00 10.33 126 TYR D N 1
ATOM 3528 C CA . TYR D 1 93 ? 33.277 26.186 44.615 1.00 10.49 126 TYR D CA 1
ATOM 3529 C C . TYR D 1 93 ? 32.040 26.234 45.523 1.00 10.43 126 TYR D C 1
ATOM 3530 O O . TYR D 1 93 ? 32.098 25.871 46.706 1.00 10.84 126 TYR D O 1
ATOM 3539 N N . LEU D 1 94 ? 30.903 26.644 44.981 1.00 10.70 127 LEU D N 1
ATOM 3540 C CA . LEU D 1 94 ? 29.647 26.639 45.766 1.00 11.63 127 LEU D CA 1
ATOM 3541 C C . LEU D 1 94 ? 29.322 25.254 46.334 1.00 13.08 127 LEU D C 1
ATOM 3542 O O . LEU D 1 94 ? 28.712 25.139 47.390 1.00 14.96 127 LEU D O 1
ATOM 3547 N N . ASP D 1 95 ? 29.735 24.216 45.635 1.00 14.75 128 ASP D N 1
ATOM 3548 C CA . ASP D 1 95 ? 29.476 22.856 46.065 1.00 17.78 128 ASP D CA 1
ATOM 3549 C C . ASP D 1 95 ? 30.543 22.320 47.019 1.00 16.94 128 ASP D C 1
ATOM 3550 O O . ASP D 1 95 ? 30.361 21.240 47.582 1.00 19.57 128 ASP D O 1
ATOM 3555 N N . GLU D 1 96 ? 31.680 22.999 47.102 1.00 15.17 129 GLU D N 1
ATOM 3556 C CA . GLU D 1 96 ? 32.808 22.590 47.943 1.00 15.09 129 GLU D CA 1
ATOM 3557 C C . GLU D 1 96 ? 32.877 23.297 49.304 1.00 13.39 129 GLU D C 1
ATOM 3558 O O . GLU D 1 96 ? 33.402 22.749 50.281 1.00 13.65 129 GLU D O 1
ATOM 3564 N N . PHE D 1 97 ? 32.438 24.548 49.319 1.00 12.08 130 PHE D N 1
ATOM 3565 C CA . PHE D 1 97 ? 32.499 25.408 50.528 1.00 10.69 130 PHE D CA 1
ATOM 3566 C C . PHE D 1 97 ? 31.628 24.835 51.653 1.00 10.40 130 PHE D C 1
ATOM 3567 O O . PHE D 1 97 ? 30.426 24.621 51.462 1.00 10.91 130 PHE D O 1
ATOM 3575 N N . GLU D 1 98 ? 32.209 24.631 52.835 1.00 10.31 131 GLU D N 1
ATOM 3576 C CA . GLU D 1 98 ? 31.492 23.952 53.926 1.00 10.83 131 GLU D CA 1
ATOM 3577 C C . GLU D 1 98 ? 30.831 25.011 54.833 1.00 9.25 131 GLU D C 1
ATOM 3578 O O . GLU D 1 98 ? 31.262 25.306 55.951 1.00 8.83 131 GLU D O 1
ATOM 3584 N N . TRP D 1 99 ? 29.712 25.533 54.349 1.00 9.19 132 TRP D N 1
ATOM 3585 C CA . TRP D 1 99 ? 28.961 26.524 55.064 1.00 9.16 132 TRP D CA 1
ATOM 3586 C C . TRP D 1 99 ? 28.470 26.046 56.417 1.00 8.57 132 TRP D C 1
ATOM 3587 O O . TRP D 1 99 ? 28.415 26.821 57.348 1.00 8.42 132 TRP D O 1
ATOM 3598 N N . GLY D 1 100 ? 28.115 24.760 56.539 1.00 8.41 133 GLY D N 1
ATOM 3599 C CA . GLY D 1 100 ? 27.731 24.231 57.838 1.00 9.14 133 GLY D CA 1
ATOM 3600 C C . GLY D 1 100 ? 28.824 24.383 58.863 1.00 8.59 133 GLY D C 1
ATOM 3601 O O . GLY D 1 100 ? 28.555 24.701 60.015 1.00 8.80 133 GLY D O 1
ATOM 3602 N N A LYS D 1 101 ? 30.059 24.133 58.463 0.60 9.12 134 LYS D N 1
ATOM 3603 N N B LYS D 1 101 ? 30.066 24.122 58.460 0.40 8.96 134 LYS D N 1
ATOM 3604 C CA A LYS D 1 101 ? 31.186 24.329 59.378 0.60 9.54 134 LYS D CA 1
ATOM 3605 C CA B LYS D 1 101 ? 31.198 24.280 59.374 0.40 9.23 134 LYS D CA 1
ATOM 3606 C C A LYS D 1 101 ? 31.397 25.778 59.757 0.60 8.56 134 LYS D C 1
ATOM 3607 C C B LYS D 1 101 ? 31.412 25.760 59.753 0.40 8.55 134 LYS D C 1
ATOM 3608 O O A LYS D 1 101 ? 31.703 26.075 60.911 0.60 7.75 134 LYS D O 1
ATOM 3609 O O B LYS D 1 101 ? 31.728 26.060 60.912 0.40 8.02 134 LYS D O 1
ATOM 3620 N N . THR D 1 102 ? 31.219 26.675 58.800 1.00 8.27 135 THR D N 1
ATOM 3621 C CA . THR D 1 102 ? 31.225 28.103 59.104 1.00 8.64 135 THR D CA 1
ATOM 3622 C C . THR D 1 102 ? 30.196 28.421 60.188 1.00 8.45 135 THR D C 1
ATOM 3623 O O . THR D 1 102 ? 30.499 29.139 61.128 1.00 7.52 135 THR D O 1
ATOM 3635 N N . GLU D 1 104 ? 28.889 26.418 62.392 1.00 7.79 137 GLU D N 1
ATOM 3636 C CA . GLU D 1 104 ? 29.267 25.806 63.652 1.00 8.09 137 GLU D CA 1
ATOM 3637 C C . GLU D 1 104 ? 30.319 26.653 64.356 1.00 7.82 137 GLU D C 1
ATOM 3638 O O . GLU D 1 104 ? 30.220 26.924 65.543 1.00 7.15 137 GLU D O 1
ATOM 3652 N N . ALA D 1 106 ? 31.167 29.838 63.837 1.00 6.96 139 ALA D N 1
ATOM 3653 C CA . ALA D 1 106 ? 30.686 31.186 64.229 1.00 7.20 139 ALA D CA 1
ATOM 3654 C C . ALA D 1 106 ? 29.871 31.130 65.520 1.00 7.79 139 ALA D C 1
ATOM 3655 O O . ALA D 1 106 ? 30.000 31.980 66.394 1.00 7.91 139 ALA D O 1
ATOM 3657 N N . SER D 1 107 ? 29.037 30.112 65.607 1.00 7.50 140 SER D N 1
ATOM 3658 C CA . SER D 1 107 ? 28.122 29.930 66.737 1.00 7.60 140 SER D CA 1
ATOM 3659 C C . SER D 1 107 ? 28.892 29.505 67.982 1.00 8.09 140 SER D C 1
ATOM 3660 O O . SER D 1 107 ? 28.808 30.156 69.056 1.00 7.58 140 SER D O 1
ATOM 3663 N N . ARG D 1 108 ? 29.681 28.448 67.843 1.00 7.76 141 ARG D N 1
ATOM 3664 C CA . ARG D 1 108 ? 30.422 27.903 68.989 1.00 8.30 141 ARG D CA 1
ATOM 3665 C C . ARG D 1 108 ? 31.360 28.972 69.539 1.00 7.55 141 ARG D C 1
ATOM 3666 O O . ARG D 1 108 ? 31.469 29.161 70.752 1.00 7.07 141 ARG D O 1
ATOM 3674 N N . GLU D 1 109 ? 32.060 29.642 68.651 1.00 7.74 142 GLU D N 1
ATOM 3675 C CA . GLU D 1 109 ? 33.090 30.606 69.090 1.00 8.03 142 GLU D CA 1
ATOM 3676 C C . GLU D 1 109 ? 32.499 31.905 69.624 1.00 7.91 142 GLU D C 1
ATOM 3677 O O . GLU D 1 109 ? 33.161 32.587 70.406 1.00 7.70 142 GLU D O 1
ATOM 3683 N N . THR D 1 110 ? 31.257 32.235 69.264 1.00 8.35 143 THR D N 1
ATOM 3684 C CA . THR D 1 110 ? 30.563 33.345 69.906 1.00 8.46 143 THR D CA 1
ATOM 3685 C C . THR D 1 110 ? 30.288 32.979 71.352 1.00 8.47 143 THR D C 1
ATOM 3686 O O . THR D 1 110 ? 30.534 33.772 72.255 1.00 8.51 143 THR D O 1
ATOM 3690 N N A ARG D 1 111 ? 29.746 31.779 71.567 0.60 9.21 144 ARG D N 1
ATOM 3691 N N B ARG D 1 111 ? 29.789 31.777 71.578 0.40 8.18 144 ARG D N 1
ATOM 3692 C CA A ARG D 1 111 ? 29.469 31.284 72.915 0.60 10.20 144 ARG D CA 1
ATOM 3693 C CA B ARG D 1 111 ? 29.475 31.326 72.924 0.40 8.31 144 ARG D CA 1
ATOM 3694 C C A ARG D 1 111 ? 30.733 31.259 73.766 0.60 9.56 144 ARG D C 1
ATOM 3695 C C B ARG D 1 111 ? 30.711 31.134 73.802 0.40 8.54 144 ARG D C 1
ATOM 3696 O O A ARG D 1 111 ? 30.730 31.751 74.904 0.60 9.43 144 ARG D O 1
ATOM 3697 O O B ARG D 1 111 ? 30.670 31.376 75.006 0.40 8.81 144 ARG D O 1
ATOM 3712 N N . GLU D 1 112 ? 31.823 30.736 73.195 1.00 8.68 145 GLU D N 1
ATOM 3713 C CA . GLU D 1 112 ? 33.074 30.628 73.929 1.00 8.88 145 GLU D CA 1
ATOM 3714 C C . GLU D 1 112 ? 33.642 32.005 74.255 1.00 9.19 145 GLU D C 1
ATOM 3715 O O . GLU D 1 112 ? 34.128 32.222 75.371 1.00 9.31 145 GLU D O 1
ATOM 3721 N N . ALA D 1 113 ? 33.555 32.928 73.320 1.00 9.43 146 ALA D N 1
ATOM 3722 C CA . ALA D 1 113 ? 34.063 34.282 73.588 1.00 9.63 146 ALA D CA 1
ATOM 3723 C C . ALA D 1 113 ? 33.247 34.951 74.673 1.00 10.07 146 ALA D C 1
ATOM 3724 O O . ALA D 1 113 ? 33.797 35.622 75.559 1.00 10.37 146 ALA D O 1
ATOM 3726 N N . ASN D 1 114 ? 31.924 34.795 74.615 1.00 10.20 147 ASN D N 1
ATOM 3727 C CA . ASN D 1 114 ? 31.053 35.377 75.643 1.00 10.29 147 ASN D CA 1
ATOM 3728 C C . ASN D 1 114 ? 31.402 34.807 77.007 1.00 11.20 147 ASN D C 1
ATOM 3729 O O . ASN D 1 114 ? 31.522 35.544 77.967 1.00 12.11 147 ASN D O 1
ATOM 3734 N N . THR D 1 115 ? 31.608 33.492 77.078 1.00 10.78 148 THR D N 1
ATOM 3735 C CA . THR D 1 115 ? 31.951 32.872 78.383 1.00 11.88 148 THR D CA 1
ATOM 3736 C C . THR D 1 115 ? 33.280 33.395 78.913 1.00 12.58 148 THR D C 1
ATOM 3737 O O . THR D 1 115 ? 33.405 33.692 80.121 1.00 12.89 148 THR D O 1
ATOM 3741 N N . ARG D 1 116 ? 34.263 33.509 78.037 1.00 12.86 149 ARG D N 1
ATOM 3742 C CA . ARG D 1 116 ? 35.595 34.053 78.422 1.00 15.64 149 ARG D CA 1
ATOM 3743 C C . ARG D 1 116 ? 35.449 35.482 78.979 1.00 17.82 149 ARG D C 1
ATOM 3744 O O . ARG D 1 116 ? 36.003 35.837 80.042 1.00 17.98 149 ARG D O 1
ATOM 3752 N N . LEU D 1 117 ? 34.663 36.297 78.291 1.00 18.41 150 LEU D N 1
ATOM 3753 C CA . LEU D 1 117 ? 34.442 37.683 78.742 1.00 21.28 150 LEU D CA 1
ATOM 3754 C C . LEU D 1 117 ? 33.671 37.760 80.058 1.00 21.74 150 LEU D C 1
ATOM 3755 O O . LEU D 1 117 ? 34.002 38.570 80.920 1.00 24.26 150 LEU D O 1
ATOM 3776 N N . ARG D 1 119 ? 33.711 35.652 82.397 1.00 22.75 152 ARG D N 1
ATOM 3777 C CA . ARG D 1 119 ? 34.649 35.284 83.464 1.00 23.17 152 ARG D CA 1
ATOM 3778 C C . ARG D 1 119 ? 35.524 36.460 83.854 1.00 26.61 152 ARG D C 1
ATOM 3779 O O . ARG D 1 119 ? 35.754 36.696 85.034 1.00 27.37 152 ARG D O 1
ATOM 3787 N N . ALA D 1 120 ? 36.000 37.201 82.862 1.00 27.58 153 ALA D N 1
ATOM 3788 C CA . ALA D 1 120 ? 36.755 38.438 83.114 1.00 29.44 153 ALA D CA 1
ATOM 3789 C C . ALA D 1 120 ? 35.890 39.479 83.844 1.00 30.53 153 ALA D C 1
ATOM 3790 O O . ALA D 1 120 ? 36.406 40.286 84.605 1.00 33.44 153 ALA D O 1
ATOM 3792 N N . ALA D 1 121 ? 34.578 39.430 83.633 1.00 30.89 154 ALA D N 1
ATOM 3793 C CA . ALA D 1 121 ? 33.621 40.277 84.379 1.00 33.06 154 ALA D CA 1
ATOM 3794 C C . ALA D 1 121 ? 33.885 40.254 85.882 1.00 33.70 154 ALA D C 1
ATOM 3795 O O . ALA D 1 121 ? 33.896 39.185 86.485 1.00 35.92 154 ALA D O 1
#